Protein 2DUR (pdb70)

InterPro domains:
  IPR005052 Legume-like lectin [PF03388] (53-277)
  IPR005052 Legume-like lectin [PS51328] (52-276)
  IPR013320 Concanavalin A-like lectin/glucanase domain superfamily [SSF49899] (53-276)
  IPR035664 VIP36, lectin domain [cd06901] (53-301)
  IPR051136 Intracellular Lectin and Glycoprotein Transporter [PTHR12223] (32-351)

Solvent-accessible surface area: 22928 Å² total; per-residue (Å²): 119,159,72,45,62,80,71,10,0,2,39,81,107,5,70,2,23,67,44,46,51,110,5,29,6,1,2,3,3,15,0,83,31,53,74,96,57,0,42,0,0,32,43,84,168,91,61,75,0,1,0,4,0,57,98,33,0,121,30,58,7,3,25,6,43,1,29,2,75,1,38,12,119,31,164,200,79,98,21,0,17,0,1,0,8,5,4,3,112,20,30,4,25,45,16,85,1,4,1,4,42,27,62,3,37,0,0,0,6,4,1,8,3,56,46,39,4,176,92,44,178,41,104,36,19,25,0,9,0,2,15,1,78,19,85,68,61,12,45,60,65,46,6,3,86,157,28,57,46,21,23,26,78,9,88,1,33,70,46,149,48,82,3,57,0,0,3,64,18,4,139,16,107,0,10,0,35,8,17,11,80,102,138,146,107,90,140,82,16,4,67,36,96,23,1,102,5,3,9,19,18,43,8,0,0,0,0,5,8,25,130,32,15,0,19,0,3,0,20,11,3,78,0,42,47,38,131,45,145,23,56,111,116,60,97,115,87,75,51,62,147,18,126,7,43,29,93,147,182,191,168,130,170,86,58,58,93,60,10,0,4,46,106,69,16,140,22,84,16,129,87,76,42,35,4,19,5,48,7,16,28,9,94,66,39,68,100,61,0,44,0,0,32,43,91,169,91,57,80,0,1,1,2,0,37,59,42,0,126,26,51,8,3,36,7,46,0,28,2,80,1,38,14,111,22,157,190,92,108,14,0,19,0,0,0,8,5,3,3,53,9,24,1,2,17,14,92,2,5,2,3,3,22,35,2,28,0,0,0,6,4,0,8,2,60,36,35,19,153,122,36,174,47,101,34,17,25,0,6,0,1,11,2,57,5,91,68,61,13,62,67,57,81,7,4,90,199,28,39,62,26,22,23,59,8,83,2,30,75,46,151,45,77,4,65,0,9,4,78,14,4,156,18,109,0,17,0,51,4,20,9,76,94,134,140,104,95,138,120,22,4,78,41,97,22,0,95,5,2,8,19,17,38,7,0,0,0,0,4,10,23,127,39,16,0,19,0,3,0,26,13,3,77,0,43,51,36,131,48,163,28,64,118,118,54,101,110,93,71,41,66,166,41,110,8,39,30,93,175,135,247

Sequence (501 aa):
SEHLKREHSLIKPYQGVGSSSMPLWDFQGSTILTSQYVRLTPDERSKEEGSIWNHQPCFLKDWEMHVHFKVHGTGKKNLHGDGIALWYTRDRLVPGPVFGSKDNFHGLAIFLDTYPNDETTERVFPYISVMVNNNGSSLSYDHSKDGRWTELAGCTTADFRNRDHDTFLAVRYSRGRLTVMTDLEDKNEWKNCIDITGVRLPTGYYFGASAGTGDLSDNHDIISMKLFQLMVEHTPDEENIDWTKIEPSVNFLKSSEHLKREH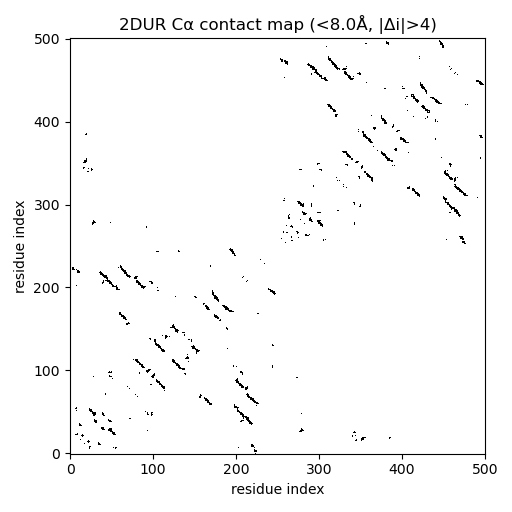SLIKPYQGVGSSSMPLWDFQGSTILTSQYVRLTPDERSKEGSIWNHQPCFLKDWEMHVHFKVHGTGKKNLHGDGIALWYTRDRLVPGPVFGSKDNFHGLAIFLDTYPNDETTERVFPYISVMVNNGSLSYDHSKDGRWTELAGCTADFRNRDHDTFLAVRYSRGRLTVMTDLEDKNEWKNCIDITGVRLPTGYYFGASAGTGDLSDNHDIISMKLFQLMVEHTPDEENIDWTKIEPSVNFLK

B-factor: mean 28.0, std 10.2, range [11.04, 69.66]

Organism: Canis lupus familiaris (NCBI:txid9615)

Radius of gyration: 24.37 Å; Cα contacts (8 Å, |Δi|>4): 1440; chains: 2; bounding box: 73×56×71 Å

Foldseek 3Di:
DVQWDVLQKAAFVAAPPPDVGDGQKDKAWQWDHDRFWIWQHAQDAWTKIKIWGDFFFQFQWKKKKWWKAWEDDDPDLQADFWKKKDFFADDRAADDQQGHDFLTAAKIWTQGAHQLAPPDPADPRKIFMFHHQRPDGQPVSRRSVVGTPFIAHDDRHPAPDIKMWMWTGHQFWTWIFIDRPVPPDTHGIDIDGQWQDAGRTIIMMMGGHHSHHITIIIRMMIMGRDDDDDDPVRVPDHRNPIGGDGDDDDD/DVQWDVLQKAAFQQCDADPVRHRQKDKDWQWDGDRQWTWQDAQDAWTKMKMWGPFFFQFQWKKKKFWKAWEDDQPDQQADAWKKKDFFADPPAADDPQGHDFLTAAKIWTQGAHQLAPDDPDDDPKIFMAHHLSPDGQDVSHNSPVRTDFIAHDDRHPAPDIKMWMWTGHQQWTFIWIDRPPPPDTDGIDIDGQWQGAGGTMIMMMGTHHSHHTGIITRMMIMGRDPDDDDPVRVPDHRNPIRGDGDDDD

CATH classification: 2.60.120.200

Structure (mmCIF, N/CA/C/O backbone):
data_2DUR
#
_entry.id   2DUR
#
_cell.length_a   171.200
_cell.length_b   45.500
_cell.length_c   117.400
_cell.angle_alpha   90.00
_cell.angle_beta   132.70
_cell.angle_gamma   90.00
#
_symmetry.space_group_name_H-M   'C 1 2 1'
#
loop_
_entity.id
_entity.type
_entity.pdbx_description
1 polymer 'Vesicular integral-membrane protein VIP36'
2 branched alpha-D-mannopyranose-(1-2)-alpha-D-mannopyranose
3 non-polymer 'CALCIUM ION'
4 non-polymer 'CHLORIDE ION'
5 non-polymer GLYCEROL
6 water water
#
loop_
_atom_site.group_PDB
_atom_site.id
_atom_site.type_symbol
_atom_site.label_atom_id
_atom_site.label_alt_id
_atom_site.label_comp_id
_atom_site.label_asym_id
_atom_site.label_entity_id
_atom_site.label_seq_id
_atom_site.pdbx_PDB_ins_code
_atom_site.Cartn_x
_atom_site.Cartn_y
_atom_site.Cartn_z
_atom_site.occupancy
_atom_site.B_iso_or_equiv
_atom_site.auth_seq_id
_atom_site.auth_comp_id
_atom_site.auth_asym_id
_atom_site.auth_atom_id
_atom_site.pdbx_PDB_model_num
ATOM 1 N N . SER A 1 3 ? 100.110 -16.314 25.542 1.00 44.12 51 SER A N 1
ATOM 2 C CA . SER A 1 3 ? 100.853 -15.388 24.636 1.00 43.73 51 SER A CA 1
ATOM 3 C C . SER A 1 3 ? 100.060 -15.055 23.364 1.00 42.99 51 SER A C 1
ATOM 4 O O . SER A 1 3 ? 100.442 -14.164 22.601 1.00 42.95 51 SER A O 1
ATOM 7 N N . GLU A 1 4 ? 98.949 -15.766 23.152 1.00 42.02 52 GLU A N 1
ATOM 8 C CA . GLU A 1 4 ? 98.029 -15.485 22.037 1.00 40.92 52 GLU A CA 1
ATOM 9 C C . GLU A 1 4 ? 97.497 -14.042 22.062 1.00 38.74 52 GLU A C 1
ATOM 10 O O . GLU A 1 4 ? 97.234 -13.448 21.004 1.00 38.64 52 GLU A O 1
ATOM 16 N N . HIS A 1 5 ? 97.339 -13.495 23.269 1.00 35.51 53 HIS A N 1
ATOM 17 C CA . HIS A 1 5 ? 96.769 -12.171 23.445 1.00 32.69 53 HIS A CA 1
ATOM 18 C C . HIS A 1 5 ? 97.811 -11.161 23.931 1.00 30.69 53 HIS A C 1
ATOM 19 O O . HIS A 1 5 ? 97.463 -10.022 24.271 1.00 28.74 53 HIS A O 1
ATOM 26 N N . LEU A 1 6 ? 99.081 -11.576 23.934 1.00 28.91 54 LEU A N 1
ATOM 27 C CA . LEU A 1 6 ? 100.191 -10.630 24.158 1.00 27.72 54 LEU A CA 1
ATOM 28 C C . LEU A 1 6 ? 100.171 -9.498 23.148 1.00 27.19 54 LEU A C 1
ATOM 29 O O . LEU A 1 6 ? 100.097 -9.725 21.931 1.00 26.88 54 LEU A O 1
ATOM 34 N N . LYS A 1 7 ? 100.260 -8.260 23.631 1.00 25.37 55 LYS A N 1
ATOM 35 C CA . LYS A 1 7 ? 100.327 -7.124 22.718 1.00 24.34 55 LYS A CA 1
ATOM 36 C C . LYS A 1 7 ? 101.760 -6.613 22.708 1.00 24.28 55 LYS A C 1
ATOM 37 O O . LYS A 1 7 ? 102.176 -5.911 23.613 1.00 23.12 55 LYS A O 1
ATOM 43 N N . ARG A 1 8 ? 102.535 -7.020 21.706 1.00 23.55 56 ARG A N 1
ATOM 44 C CA . ARG A 1 8 ? 103.981 -6.775 21.778 1.00 24.43 56 ARG A CA 1
ATOM 45 C C . ARG A 1 8 ? 104.345 -5.292 21.794 1.00 23.78 56 ARG A C 1
ATOM 46 O O . ARG A 1 8 ? 105.350 -4.899 22.417 1.00 24.63 56 ARG A O 1
ATOM 54 N N . GLU A 1 9 ? 103.515 -4.473 21.162 1.00 23.76 57 GLU A N 1
ATOM 55 C CA . GLU A 1 9 ? 103.787 -3.048 21.009 1.00 23.82 57 GLU A CA 1
ATOM 56 C C . GLU A 1 9 ? 103.637 -2.293 22.346 1.00 23.11 57 GLU A C 1
ATOM 57 O O . GLU A 1 9 ? 104.137 -1.173 22.498 1.00 23.98 57 GLU A O 1
ATOM 63 N N . HIS A 1 10 ? 102.941 -2.921 23.287 1.00 21.82 58 HIS A N 1
ATOM 64 C CA . HIS A 1 10 ? 102.751 -2.357 24.634 1.00 21.58 58 HIS A CA 1
ATOM 65 C C . HIS A 1 10 ? 103.569 -3.099 25.679 1.00 21.58 58 HIS A C 1
ATOM 66 O O . HIS A 1 10 ? 103.348 -2.954 26.906 1.00 21.18 58 HIS A O 1
ATOM 73 N N . SER A 1 11 ? 104.545 -3.884 25.218 1.00 20.95 59 SER A N 1
ATOM 74 C CA . SER A 1 11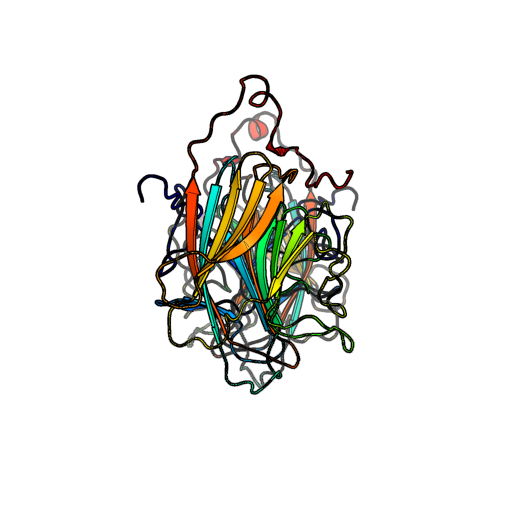 ? 105.349 -4.689 26.116 1.00 20.16 59 SER A CA 1
ATOM 75 C C . SER A 1 11 ? 106.820 -4.327 26.003 1.00 20.74 59 SER A C 1
ATOM 76 O O . SER A 1 11 ? 107.255 -3.835 24.973 1.00 20.91 59 SER A O 1
ATOM 79 N N . LEU A 1 12 ? 107.554 -4.606 27.068 1.00 21.25 60 LEU A N 1
ATOM 80 C CA . LEU A 1 12 ? 108.990 -4.372 27.151 1.00 22.58 60 LEU A CA 1
ATOM 81 C C . LEU A 1 12 ? 109.586 -5.735 27.434 1.00 22.81 60 LEU A C 1
ATOM 82 O O . LEU A 1 12 ? 109.384 -6.313 28.498 1.00 22.55 60 LEU A O 1
ATOM 87 N N . ILE A 1 13 ? 110.318 -6.289 26.463 1.00 24.08 61 ILE A N 1
ATOM 88 C CA . ILE A 1 13 ? 110.819 -7.655 26.614 1.00 24.86 61 ILE A CA 1
ATOM 89 C C . ILE A 1 13 ? 112.261 -7.709 26.109 1.00 26.01 61 ILE A C 1
ATOM 90 O O . ILE A 1 13 ? 112.545 -7.172 25.031 1.00 26.16 61 ILE A O 1
ATOM 95 N N . LYS A 1 14 ? 113.150 -8.318 26.893 1.00 27.74 62 LYS A N 1
ATOM 96 C CA . LYS A 1 14 ? 114.566 -8.407 26.488 1.00 30.64 62 LYS A CA 1
ATOM 97 C C . LYS A 1 14 ? 114.679 -9.093 25.119 1.00 31.20 62 LYS A C 1
ATOM 98 O O . LYS A 1 14 ? 113.915 -10.026 24.841 1.00 31.47 62 LYS A O 1
ATOM 104 N N . PRO A 1 15 ? 115.612 -8.610 24.258 1.00 31.87 63 PRO A N 1
ATOM 105 C CA . PRO A 1 15 ? 116.711 -7.690 24.570 1.00 31.83 63 PRO A CA 1
ATOM 106 C C . PRO A 1 15 ? 116.352 -6.207 24.405 1.00 31.33 63 PRO A C 1
ATOM 107 O O . PRO A 1 15 ? 117.240 -5.337 24.304 1.00 31.84 63 PRO A O 1
ATOM 111 N N . TYR A 1 16 ? 115.051 -5.935 24.387 1.00 29.79 64 TYR A N 1
ATOM 112 C CA . TYR A 1 16 ? 114.499 -4.597 24.280 1.00 29.15 64 TYR A CA 1
ATOM 113 C C . TYR A 1 16 ? 114.668 -4.095 22.863 1.00 29.52 64 TYR A C 1
ATOM 114 O O . TYR A 1 16 ? 115.769 -3.755 22.409 1.00 29.82 64 TYR A O 1
ATOM 123 N N . GLN A 1 17 ? 113.546 -4.071 22.155 1.00 29.57 65 GLN A N 1
ATOM 124 C CA . GLN A 1 17 ? 113.560 -3.786 20.738 1.00 29.51 65 GLN A CA 1
ATOM 125 C C . GLN A 1 17 ? 114.222 -2.452 20.405 1.00 29.59 65 GLN A C 1
ATOM 126 O O . GLN A 1 17 ? 113.903 -1.422 21.000 1.00 30.20 65 GLN A O 1
ATOM 132 N N . GLY A 1 18 ? 115.154 -2.477 19.454 1.00 29.34 66 GLY A N 1
ATOM 133 C CA . GLY A 1 18 ? 115.729 -1.241 18.931 1.00 29.42 66 GLY A CA 1
ATOM 134 C C . GLY A 1 18 ? 116.787 -0.577 19.800 1.00 29.10 66 GLY A C 1
ATOM 135 O O . GLY A 1 18 ? 117.239 0.523 19.492 1.00 28.84 66 GLY A O 1
ATOM 136 N N . VAL A 1 19 ? 117.167 -1.236 20.886 1.00 29.61 67 VAL A N 1
ATOM 137 C CA . VAL A 1 19 ? 118.200 -0.687 21.767 1.00 30.38 67 VAL A CA 1
ATOM 138 C C . VAL A 1 19 ? 119.564 -1.092 21.231 1.00 31.30 67 VAL A C 1
ATOM 139 O O . VAL A 1 19 ? 120.437 -0.235 21.019 1.00 31.51 67 VAL A O 1
ATOM 143 N N . GLY A 1 20 ? 119.726 -2.394 20.995 1.00 31.92 68 GLY A N 1
ATOM 144 C CA . GLY A 1 20 ? 120.992 -2.949 20.516 1.00 33.07 68 GLY A CA 1
ATOM 145 C C . GLY A 1 20 ? 120.994 -3.346 19.049 1.00 33.40 68 GLY A C 1
ATOM 146 O O . GLY A 1 20 ? 121.836 -4.145 18.631 1.00 34.31 68 GLY A O 1
ATOM 147 N N . SER A 1 21 ? 120.070 -2.790 18.267 1.00 33.52 69 SER A N 1
ATOM 148 C CA . SER A 1 21 ? 119.986 -3.108 16.842 1.00 33.45 69 SER A CA 1
ATOM 149 C C . SER A 1 21 ? 119.425 -1.953 16.031 1.00 33.74 69 SER A C 1
ATOM 150 O O . SER A 1 21 ? 119.057 -0.914 16.572 1.00 33.91 69 SER A O 1
ATOM 153 N N . SER A 1 22 ? 119.341 -2.149 14.719 1.00 33.02 70 SER A N 1
ATOM 154 C CA . SER A 1 22 ? 118.810 -1.130 13.826 1.00 33.02 70 SER A CA 1
ATOM 155 C C . SER A 1 22 ? 117.287 -1.001 13.926 1.00 32.36 70 SER A C 1
ATOM 156 O O . SER A 1 22 ? 116.712 -0.077 13.356 1.00 32.51 70 SER A O 1
ATOM 159 N N . SER A 1 23 ? 116.650 -1.932 14.639 1.00 32.68 71 SER A N 1
ATOM 160 C CA . SER A 1 23 ? 115.188 -1.927 14.819 1.00 32.91 71 SER A CA 1
ATOM 161 C C . SER A 1 23 ? 114.704 -0.627 15.496 1.00 32.84 71 SER A C 1
ATOM 162 O O . SER A 1 23 ? 115.512 0.109 16.079 1.00 32.15 71 SER A O 1
ATOM 165 N N . MET A 1 24 ? 113.397 -0.358 15.410 1.00 32.43 72 MET A N 1
ATOM 166 C CA . MET A 1 24 ? 112.760 0.794 16.063 1.00 33.24 72 MET A CA 1
ATOM 167 C C . MET A 1 24 ? 112.394 0.454 17.518 1.00 30.54 72 MET A C 1
ATOM 168 O O . MET A 1 24 ? 111.810 -0.602 17.792 1.00 30.83 72 MET A O 1
ATOM 173 N N . PRO A 1 25 ? 112.733 1.343 18.466 1.00 28.71 73 PRO A N 1
ATOM 174 C CA . PRO A 1 25 ? 112.372 0.995 19.840 1.00 27.01 73 PRO A CA 1
ATOM 175 C C . PRO A 1 25 ? 110.869 1.159 20.075 1.00 24.93 73 PRO A C 1
ATOM 176 O O . PRO A 1 25 ? 110.197 1.881 19.330 1.00 24.54 73 PRO A O 1
ATOM 180 N N . LEU A 1 26 ? 110.368 0.487 21.108 1.00 23.98 74 LEU A N 1
ATOM 181 C CA . LEU A 1 26 ? 108.962 0.613 21.499 1.00 23.11 74 LEU A CA 1
ATOM 182 C C . LEU A 1 26 ? 108.767 1.493 22.744 1.00 22.81 74 LEU A C 1
ATOM 183 O O . LEU A 1 26 ? 107.626 1.806 23.111 1.00 21.62 74 LEU A O 1
ATOM 188 N N . TRP A 1 27 ? 109.875 1.875 23.381 1.00 22.31 75 TRP A N 1
ATOM 189 C CA . TRP A 1 27 ? 109.849 2.671 24.615 1.00 22.11 75 TRP A CA 1
ATOM 190 C C . TRP A 1 27 ? 110.901 3.758 24.550 1.00 22.48 75 TRP A C 1
ATOM 191 O O . TRP A 1 27 ? 111.955 3.551 23.923 1.00 22.74 75 TRP A O 1
ATOM 202 N N . ASP A 1 28 ? 110.605 4.896 25.177 1.00 21.48 76 ASP A N 1
ATOM 203 C CA . ASP A 1 28 ? 111.574 5.969 25.409 1.00 20.65 76 ASP A CA 1
ATOM 204 C C . ASP A 1 28 ? 112.171 5.751 26.799 1.00 20.16 76 ASP A C 1
ATOM 205 O O . ASP A 1 28 ? 111.449 5.426 27.750 1.00 20.08 76 ASP A O 1
ATOM 210 N N . PHE A 1 29 ? 113.483 5.923 26.908 1.00 19.22 77 PHE A N 1
ATOM 211 C CA . PHE A 1 29 ? 114.217 5.709 28.148 1.00 19.26 77 PHE A CA 1
ATOM 212 C C . PHE A 1 29 ? 114.666 7.083 28.643 1.00 18.93 77 PHE A C 1
ATOM 213 O O . PHE A 1 29 ? 115.365 7.797 27.938 1.00 19.52 77 PHE A O 1
ATOM 221 N N . GLN A 1 30 ? 114.207 7.466 29.836 1.00 18.04 78 GLN A N 1
ATOM 222 C CA . GLN A 1 30 ? 114.310 8.874 30.286 1.00 16.69 78 GLN A CA 1
ATOM 223 C C . GLN A 1 30 ? 114.974 8.967 31.654 1.00 15.95 78 GLN A C 1
ATOM 224 O O . GLN A 1 30 ? 114.916 8.045 32.471 1.00 17.03 78 GLN A O 1
ATOM 230 N N . GLY A 1 31 ? 115.634 10.099 31.918 1.00 15.39 79 GLY A N 1
ATOM 231 C CA . GLY A 1 31 ? 116.209 10.284 33.259 1.00 15.31 79 GLY A CA 1
ATOM 232 C C . GLY A 1 31 ? 117.365 9.327 33.544 1.00 16.09 79 GLY A C 1
ATOM 233 O O . GLY A 1 31 ? 118.095 8.929 32.637 1.00 16.62 79 GLY A O 1
ATOM 234 N N . SER A 1 32 ? 117.503 8.949 34.805 1.00 15.83 80 SER A N 1
ATOM 235 C CA . SER A 1 32 ? 118.595 8.079 35.242 1.00 16.08 80 SER A CA 1
ATOM 236 C C . SER A 1 32 ? 118.563 6.677 34.634 1.00 16.93 80 SER A C 1
ATOM 237 O O . SER A 1 32 ? 119.547 5.953 34.757 1.00 18.04 80 SER A O 1
ATOM 240 N N . THR A 1 33 ? 117.465 6.330 33.960 1.00 17.81 81 THR A N 1
ATOM 241 C CA . THR A 1 33 ? 117.318 4.984 33.372 1.00 18.69 81 THR A CA 1
ATOM 242 C C . THR A 1 33 ? 118.525 4.564 32.520 1.00 20.33 81 THR A C 1
ATOM 243 O O . THR A 1 33 ? 118.972 5.316 31.662 1.00 20.39 81 THR A O 1
ATOM 247 N N . ILE A 1 34 ? 119.016 3.348 32.757 1.00 20.80 82 ILE A N 1
ATOM 248 C CA . ILE A 1 34 ? 119.994 2.734 31.849 1.00 23.13 82 ILE A CA 1
ATOM 249 C C . ILE A 1 34 ? 119.517 1.321 31.514 1.00 23.94 82 ILE A C 1
ATOM 250 O O . ILE A 1 34 ? 118.625 0.796 32.180 1.00 23.32 82 ILE A O 1
ATOM 255 N N . LEU A 1 35 ? 120.156 0.728 30.508 1.00 25.46 83 LEU A N 1
ATOM 256 C CA . LEU A 1 35 ? 119.814 -0.575 29.956 1.00 27.67 83 LEU A CA 1
ATOM 257 C C . LEU A 1 35 ? 121.010 -1.512 30.093 1.00 27.91 83 LEU A C 1
ATOM 258 O O . LEU A 1 35 ? 122.166 -1.089 29.921 1.00 27.52 83 LEU A O 1
ATOM 263 N N . THR A 1 36 ? 120.734 -2.770 30.424 1.00 28.42 84 TH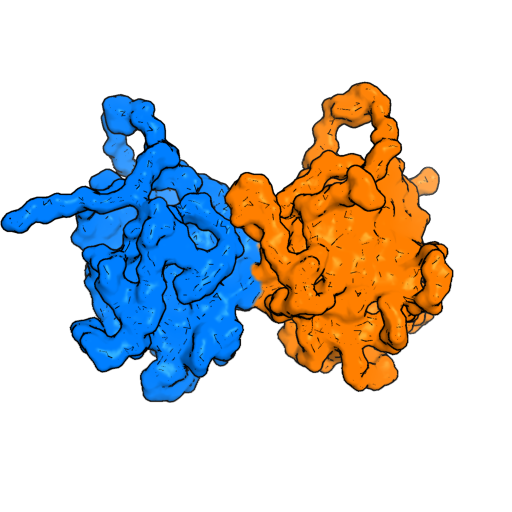R A N 1
ATOM 264 C CA . THR A 1 36 ? 121.640 -3.881 30.119 1.00 29.65 84 THR A CA 1
ATOM 265 C C . THR A 1 36 ? 120.847 -4.862 29.235 1.00 30.27 84 THR A C 1
ATOM 266 O O . THR A 1 36 ? 119.659 -4.651 28.953 1.00 30.48 84 THR A O 1
ATOM 270 N N . SER A 1 37 ? 121.500 -5.930 28.785 1.00 30.74 85 SER A N 1
ATOM 271 C CA . SER A 1 37 ? 120.823 -6.951 27.995 1.00 31.53 85 SER A CA 1
ATOM 272 C C . SER A 1 37 ? 119.802 -7.728 28.822 1.00 30.74 85 SER A C 1
ATOM 273 O O . SER A 1 37 ? 118.951 -8.422 28.257 1.00 31.42 85 SER A O 1
ATOM 276 N N . GLN A 1 38 ? 119.887 -7.609 30.150 1.00 30.39 86 GLN A N 1
ATOM 277 C CA . GLN A 1 38 ? 119.046 -8.397 31.065 1.00 29.80 86 GLN A CA 1
ATOM 278 C C . GLN A 1 38 ? 117.981 -7.633 31.847 1.00 28.75 86 GLN A C 1
ATOM 279 O O . GLN A 1 38 ? 117.054 -8.235 32.382 1.00 29.08 86 GLN A O 1
ATOM 285 N N . TYR A 1 39 ? 118.130 -6.318 31.951 1.00 26.55 87 TYR A N 1
ATOM 286 C CA . TYR A 1 39 ? 117.165 -5.517 32.700 1.00 25.06 87 TYR A CA 1
ATOM 287 C C . TYR A 1 39 ? 117.247 -4.063 32.295 1.00 23.89 87 TYR A C 1
ATOM 288 O O . TYR A 1 39 ? 118.262 -3.615 31.769 1.00 23.51 87 TYR A O 1
ATOM 297 N N . VAL A 1 40 ? 116.155 -3.349 32.538 1.00 21.54 88 VAL A N 1
ATOM 298 C CA . VAL A 1 40 ? 116.151 -1.890 32.480 1.00 20.71 88 VAL A CA 1
ATOM 299 C C . VAL A 1 40 ? 116.283 -1.420 33.928 1.00 20.26 88 VAL A C 1
ATOM 300 O O . VAL A 1 40 ? 115.553 -1.888 34.804 1.00 20.99 88 VAL A O 1
ATOM 304 N N . ARG A 1 41 ? 117.248 -0.549 34.219 1.00 18.69 89 ARG A N 1
ATOM 305 C CA . ARG A 1 41 ? 117.418 -0.109 35.586 1.00 17.70 89 ARG A CA 1
ATOM 306 C C . ARG A 1 41 ? 116.995 1.341 35.638 1.00 17.01 89 ARG A C 1
ATOM 307 O O . ARG A 1 41 ? 117.680 2.189 35.084 1.00 18.30 89 ARG A O 1
ATOM 315 N N . LEU A 1 42 ? 115.861 1.606 36.296 1.00 15.71 90 LEU A N 1
ATOM 316 C CA . LEU A 1 42 ? 115.324 2.960 36.371 1.00 15.47 90 LEU A CA 1
ATOM 317 C C . LEU A 1 42 ? 116.208 3.876 37.216 1.00 15.93 90 LEU A C 1
ATOM 318 O O . LEU A 1 42 ? 116.412 5.047 36.852 1.00 17.24 90 LEU A O 1
ATOM 323 N N . THR A 1 43 ? 116.669 3.377 38.356 1.00 15.79 91 THR A N 1
ATOM 324 C CA . THR A 1 43 ? 117.680 4.086 39.163 1.00 17.35 91 THR A CA 1
ATOM 325 C C . THR A 1 43 ? 118.718 3.090 39.656 1.00 17.93 91 THR A C 1
ATOM 326 O O . THR A 1 43 ? 118.369 1.953 39.959 1.00 16.79 91 THR A O 1
ATOM 330 N N . PRO A 1 44 ? 119.985 3.541 39.784 1.00 18.45 92 PRO A N 1
ATOM 331 C CA . PRO A 1 44 ? 120.934 2.753 40.533 1.00 18.79 92 PRO A CA 1
ATOM 332 C C . PRO A 1 44 ? 120.723 3.011 42.021 1.00 19.43 92 PRO A C 1
ATOM 333 O O . PRO A 1 44 ? 119.888 3.859 42.417 1.00 18.69 92 PRO A O 1
ATOM 337 N N . ASP A 1 45 ? 121.501 2.306 42.843 1.00 19.60 93 ASP A N 1
ATOM 338 C CA . ASP A 1 45 ? 121.467 2.430 44.287 1.00 20.35 93 ASP A CA 1
ATOM 339 C C . ASP A 1 45 ? 122.311 3.645 44.676 1.00 20.53 93 ASP A C 1
ATOM 340 O O . ASP A 1 45 ? 123.303 3.542 45.407 1.00 20.90 93 ASP A O 1
ATOM 345 N N . GLU A 1 46 ? 121.916 4.793 44.135 1.00 19.69 94 GLU A N 1
ATOM 346 C CA . GLU A 1 46 ? 122.591 6.064 44.395 1.00 19.99 94 GLU A CA 1
ATOM 347 C C . GLU A 1 46 ? 121.526 7.105 44.695 1.00 20.40 94 GLU A C 1
ATOM 348 O O . GLU A 1 46 ? 120.352 6.936 44.320 1.00 19.02 94 GLU A O 1
ATOM 354 N N . ARG A 1 47 ? 121.952 8.190 45.340 1.00 20.07 95 ARG A N 1
ATOM 355 C CA . ARG A 1 47 ? 121.010 9.190 45.834 1.00 20.04 95 ARG A CA 1
ATOM 356 C C . ARG A 1 47 ? 120.571 10.154 44.739 1.00 19.95 95 ARG A C 1
ATOM 357 O O . ARG A 1 47 ? 121.280 10.368 43.749 1.00 19.95 95 ARG A O 1
ATOM 365 N N . SER A 1 48 ? 119.379 10.721 44.938 1.00 20.18 96 SER A N 1
ATOM 366 C CA . SER A 1 48 ? 118.850 11.794 44.092 1.00 20.78 96 SER A CA 1
ATOM 367 C C . SER A 1 48 ? 118.817 11.439 42.610 1.00 20.69 96 SER A C 1
ATOM 368 O O . SER A 1 48 ? 119.335 12.177 41.762 1.00 20.99 96 SER A O 1
ATOM 371 N N . LYS A 1 49 ? 118.172 10.307 42.301 1.00 18.53 97 LYS A N 1
ATOM 372 C CA . LYS A 1 49 ? 117.984 9.858 40.918 1.00 18.21 97 LYS A CA 1
ATOM 373 C C . LYS A 1 49 ? 116.494 9.754 40.597 1.00 17.80 97 LYS A C 1
ATOM 374 O O . LYS A 1 49 ? 115.681 9.458 41.478 1.00 18.08 97 LYS A O 1
ATOM 380 N N . GLU A 1 50 ? 116.161 10.024 39.342 1.00 17.33 98 GLU A N 1
ATOM 381 C CA A GLU A 1 50 ? 114.798 9.821 38.842 0.70 17.41 98 GLU A CA 1
ATOM 382 C CA B GLU A 1 50 ? 114.788 9.864 38.829 0.30 17.06 98 GLU A CA 1
ATOM 383 C C . GLU A 1 50 ? 114.874 9.308 37.426 1.00 16.91 98 GLU A C 1
ATOM 384 O O . GLU A 1 50 ? 115.508 9.926 36.565 1.00 16.89 98 GLU A O 1
ATOM 395 N N . GLY A 1 51 ? 114.233 8.159 37.177 1.00 15.95 99 GLY A N 1
ATOM 396 C CA . GLY A 1 51 ? 114.299 7.576 35.828 1.00 16.54 99 GLY A CA 1
ATOM 397 C C . GLY A 1 51 ? 112.939 7.050 35.439 1.00 16.71 99 GLY A C 1
ATOM 398 O O . GLY A 1 51 ? 112.161 6.673 36.307 1.00 15.96 99 GLY A O 1
ATOM 399 N N . SER A 1 52 ? 112.654 7.024 34.147 1.00 16.65 100 SER A N 1
ATOM 400 C CA . SER A 1 52 ? 111.376 6.490 33.693 1.00 17.52 100 SER A CA 1
ATOM 401 C C . SER A 1 52 ? 111.539 5.805 32.347 1.00 18.18 100 SER A C 1
ATOM 402 O O . SER A 1 52 ? 112.570 5.966 31.675 1.00 17.61 100 SER A O 1
ATOM 405 N N . ILE A 1 53 ? 110.511 5.043 31.974 1.00 17.53 101 ILE A N 1
ATOM 406 C CA . ILE A 1 53 ? 110.368 4.489 30.626 1.00 18.67 101 ILE A CA 1
ATOM 407 C C . ILE A 1 53 ? 108.911 4.724 30.216 1.00 17.92 101 ILE A C 1
ATOM 408 O O . ILE A 1 53 ? 107.991 4.672 31.055 1.00 17.95 101 ILE A O 1
ATOM 413 N N . TRP A 1 54 ? 108.707 5.055 28.950 1.00 17.81 102 TRP A N 1
ATOM 414 C CA . TRP A 1 54 ? 107.386 5.398 28.456 1.00 18.11 102 TRP A CA 1
ATOM 415 C C . TRP A 1 54 ? 107.145 4.705 27.128 1.00 19.44 102 TRP A C 1
ATOM 416 O O . TRP A 1 54 ? 107.955 4.799 26.219 1.00 19.73 102 TRP A O 1
ATOM 427 N N . ASN A 1 55 ? 106.024 3.995 27.030 1.00 19.55 103 ASN A N 1
ATOM 428 C CA . ASN A 1 55 ? 105.667 3.255 25.799 1.00 20.89 103 ASN A CA 1
ATOM 429 C C . ASN A 1 55 ? 105.366 4.255 24.699 1.00 21.05 103 ASN A C 1
ATOM 430 O O . ASN A 1 55 ? 104.787 5.313 24.958 1.00 22.22 103 ASN A O 1
ATOM 435 N N . HIS A 1 56 ? 105.788 3.952 23.462 1.00 22.09 104 HIS A N 1
ATOM 436 C CA . HIS A 1 56 ? 105.594 4.860 22.327 1.00 23.73 104 HIS A CA 1
ATOM 437 C C . HIS A 1 56 ? 104.137 5.094 21.939 1.00 23.41 104 HIS A C 1
ATOM 438 O O . HIS A 1 56 ? 103.743 6.216 21.644 1.00 24.94 104 HIS A O 1
ATOM 445 N N . GLN A 1 57 ? 103.356 4.016 21.895 1.00 24.59 105 GLN A N 1
ATOM 446 C CA . GLN A 1 57 ? 102.009 4.080 21.357 1.00 25.62 105 GLN A CA 1
ATOM 447 C C . GLN A 1 57 ? 100.966 4.108 22.466 1.00 24.61 105 GLN A C 1
ATOM 448 O O . GLN A 1 57 ? 101.053 3.298 23.390 1.00 24.25 105 GLN A O 1
ATOM 454 N N . PRO A 1 58 ? 99.956 4.994 22.336 1.00 24.46 106 PRO A N 1
ATOM 455 C CA . PRO A 1 58 ? 98.841 4.956 23.291 1.00 24.30 106 PRO A CA 1
ATOM 456 C C . PRO A 1 58 ? 98.148 3.598 23.234 1.00 24.28 106 PRO A C 1
ATOM 457 O O . PRO A 1 58 ? 98.092 2.977 22.157 1.00 24.01 106 PRO A O 1
ATOM 461 N N . CYS A 1 59 ? 97.627 3.153 24.378 1.00 23.83 107 CYS A N 1
ATOM 462 C CA . CYS A 1 59 ? 96.877 1.904 24.455 1.00 23.90 107 CYS A CA 1
ATOM 463 C C . CYS A 1 59 ? 95.383 2.146 24.253 1.00 23.75 107 CYS A C 1
ATOM 464 O O . CYS A 1 59 ? 94.769 2.892 25.031 1.00 24.04 107 CYS A O 1
ATOM 467 N N . PHE A 1 60 ? 94.794 1.494 23.244 1.00 23.56 108 PHE A N 1
ATOM 468 C CA . PHE A 1 60 ? 93.351 1.640 22.992 1.00 23.18 108 PHE A CA 1
ATOM 469 C C . PHE A 1 60 ? 92.548 0.401 23.395 1.00 23.21 108 PHE A C 1
ATOM 470 O O . PHE A 1 60 ? 91.357 0.313 23.090 1.00 24.17 108 PHE A O 1
ATOM 478 N N . LEU A 1 61 ? 93.185 -0.526 24.103 1.00 22.23 109 LEU A N 1
ATOM 479 C CA . LEU A 1 61 ? 92.486 -1.692 24.667 1.00 22.18 109 LEU A CA 1
ATOM 480 C C . LEU A 1 61 ? 91.584 -1.264 25.822 1.00 22.35 109 LEU A C 1
ATOM 481 O O . LEU A 1 61 ? 92.030 -0.563 26.719 1.00 21.85 109 LEU A O 1
ATOM 486 N N . LYS A 1 62 ? 90.322 -1.706 25.806 1.00 21.94 110 LYS A N 1
ATOM 487 C CA . LYS A 1 62 ? 89.430 -1.453 26.934 1.00 23.01 110 LYS A CA 1
ATOM 488 C C . LYS A 1 62 ? 89.666 -2.412 28.092 1.00 22.33 110 LYS A C 1
ATOM 489 O O . LYS A 1 62 ? 89.439 -2.070 29.256 1.00 24.75 110 LYS A O 1
ATOM 495 N N . ASP A 1 63 ? 90.110 -3.624 27.792 1.00 21.34 111 ASP A N 1
ATOM 496 C CA . ASP A 1 63 ? 90.282 -4.648 28.815 1.00 21.03 111 ASP A CA 1
ATOM 497 C C . ASP A 1 63 ? 91.672 -5.252 28.705 1.00 20.71 111 ASP A C 1
ATOM 498 O O . ASP A 1 63 ? 92.022 -5.853 27.676 1.00 20.40 111 ASP A O 1
ATOM 503 N N . TRP A 1 64 ? 92.472 -5.078 29.756 1.00 19.86 112 TRP A N 1
ATOM 504 C CA . TRP A 1 64 ? 93.874 -5.468 29.675 1.00 19.02 112 TRP A CA 1
ATOM 505 C C . TRP A 1 64 ? 94.441 -5.945 30.993 1.00 18.67 112 TRP A C 1
ATOM 506 O O . TRP A 1 64 ? 93.869 -5.712 32.075 1.00 17.13 112 TRP A O 1
ATOM 517 N N . GLU A 1 65 ? 95.572 -6.641 30.905 1.00 17.65 113 GLU A N 1
ATOM 518 C CA . GLU A 1 65 ? 96.251 -7.065 32.106 1.00 17.94 113 GLU A CA 1
ATOM 519 C C . GLU A 1 65 ? 97.729 -6.936 31.851 1.00 18.53 113 GLU A C 1
ATOM 520 O O . GLU A 1 65 ? 98.237 -7.512 30.878 1.00 18.99 113 GLU A O 1
ATOM 526 N N . MET A 1 66 ? 98.394 -6.149 32.698 1.00 17.91 114 MET A N 1
ATOM 527 C CA . MET A 1 66 ? 99.850 -5.938 32.606 1.00 17.85 114 MET A CA 1
ATOM 528 C C . MET A 1 66 ? 100.587 -6.767 33.653 1.00 18.07 114 MET A C 1
ATOM 529 O O . MET A 1 66 ? 100.268 -6.728 34.837 1.00 18.78 114 MET A O 1
ATOM 534 N N . HIS A 1 67 ? 101.579 -7.550 33.218 1.00 19.07 115 HIS A N 1
ATOM 535 C CA . HIS A 1 67 ? 102.413 -8.272 34.151 1.00 18.72 115 HIS A CA 1
ATOM 536 C C . HIS A 1 67 ? 103.792 -7.651 34.180 1.00 18.75 115 HIS A C 1
ATOM 537 O O . HIS A 1 67 ? 104.422 -7.482 33.142 1.00 19.28 115 HIS A O 1
ATOM 544 N N . VAL A 1 68 ? 104.261 -7.318 35.363 1.00 18.24 116 VAL A N 1
ATOM 545 C CA . VAL A 1 68 ? 105.567 -6.638 35.477 1.00 18.22 116 VAL A CA 1
ATOM 546 C C . VAL A 1 68 ? 106.499 -7.507 36.271 1.00 18.37 116 VAL A C 1
ATOM 547 O O . VAL A 1 68 ? 106.230 -7.830 37.414 1.00 18.56 116 VAL A O 1
ATOM 551 N N . HIS A 1 69 ? 107.610 -7.900 35.650 1.00 18.19 117 HIS A N 1
ATOM 552 C CA . HIS A 1 69 ? 108.665 -8.553 36.375 1.00 17.99 117 HIS A CA 1
ATOM 553 C C . HIS A 1 69 ? 109.670 -7.445 36.743 1.00 18.29 117 HIS A C 1
ATOM 554 O O . HIS A 1 69 ? 110.274 -6.842 35.853 1.00 18.66 117 HIS A O 1
ATOM 561 N N . PHE A 1 70 ? 109.766 -7.177 38.035 1.00 17.60 118 PHE A N 1
ATOM 562 C CA . PHE A 1 70 ? 110.590 -6.065 38.542 1.00 18.21 118 PHE A CA 1
ATOM 563 C C . PHE A 1 70 ? 111.545 -6.597 39.587 1.00 18.33 118 PHE A C 1
ATOM 564 O O . PHE A 1 70 ? 111.411 -7.722 40.066 1.00 19.09 118 PHE A O 1
ATOM 572 N N . LYS A 1 71 ? 112.533 -5.789 39.963 1.00 17.50 119 LYS A N 1
ATOM 573 C CA . LYS A 1 71 ? 113.385 -6.150 41.077 1.00 18.45 119 LYS A CA 1
ATOM 574 C C . LYS A 1 71 ? 113.800 -4.887 41.815 1.00 18.98 119 LYS A C 1
ATOM 575 O O . LYS A 1 71 ? 114.372 -3.987 41.201 1.00 20.18 119 LYS A O 1
ATOM 581 N N . VAL A 1 72 ? 113.477 -4.825 43.097 1.00 19.34 120 VAL A N 1
ATOM 582 C CA . VAL A 1 72 ? 113.938 -3.740 43.955 1.00 20.06 120 VAL A CA 1
ATOM 583 C C . VAL A 1 72 ? 114.936 -4.316 44.933 1.00 20.74 120 VAL A C 1
ATOM 584 O O . VAL A 1 72 ? 114.621 -5.219 45.719 1.00 21.01 120 VAL A O 1
ATOM 588 N N . HIS A 1 73 ? 116.151 -3.784 44.898 1.00 20.16 121 HIS A N 1
ATOM 589 C CA . HIS A 1 73 ? 117.210 -4.360 45.705 1.00 20.55 121 HIS A CA 1
ATOM 590 C C . HIS A 1 73 ? 118.314 -3.351 45.957 1.00 20.50 121 HIS A C 1
ATOM 591 O O . HIS A 1 73 ? 118.584 -2.524 45.116 1.00 19.63 121 HIS A O 1
ATOM 598 N N . GLY A 1 74 ? 118.937 -3.427 47.120 1.00 21.70 122 GLY A N 1
ATOM 599 C CA . GLY A 1 74 ? 120.066 -2.545 47.394 1.00 23.17 122 GLY A CA 1
ATOM 600 C C . GLY A 1 74 ? 120.719 -2.891 48.703 1.00 24.13 122 GLY A C 1
ATOM 601 O O . GLY A 1 74 ? 120.336 -3.854 49.371 1.00 24.64 122 GLY A O 1
ATOM 602 N N . THR A 1 75 ? 121.705 -2.087 49.079 1.00 25.04 123 THR A N 1
ATOM 603 C CA . THR A 1 75 ? 122.559 -2.430 50.207 1.00 26.08 123 THR A CA 1
ATOM 604 C C . THR A 1 75 ? 122.382 -1.551 51.445 1.00 26.32 123 THR A C 1
ATOM 605 O O . THR A 1 75 ? 123.099 -1.731 52.435 1.00 25.21 123 THR A O 1
ATOM 609 N N . GLY A 1 76 ? 121.442 -0.593 51.395 1.00 26.36 124 GLY A N 1
ATOM 610 C CA . GLY A 1 76 ? 121.176 0.252 52.550 1.00 27.66 124 GLY A CA 1
ATOM 611 C C . GLY A 1 76 ? 120.847 -0.586 53.766 1.00 28.73 124 GLY A C 1
ATOM 612 O O . GLY A 1 76 ? 120.081 -1.549 53.669 1.00 29.07 124 GLY A O 1
ATOM 613 N N . LYS A 1 77 ? 121.445 -0.244 54.905 1.00 29.27 125 LYS A N 1
ATOM 614 C CA . LYS A 1 77 ? 121.242 -1.010 56.137 1.00 30.30 125 LYS A CA 1
ATOM 615 C C . LYS A 1 77 ? 119.943 -0.625 56.838 1.00 30.91 125 LYS A C 1
ATOM 616 O O . LYS A 1 77 ? 119.388 0.457 56.594 1.00 29.95 125 LYS A O 1
ATOM 622 N N . LYS A 1 78 ? 119.459 -1.522 57.703 1.00 31.27 126 LYS A N 1
ATOM 623 C CA . LYS A 1 78 ? 118.238 -1.290 58.493 1.00 32.35 126 LYS A CA 1
ATOM 624 C C . LYS A 1 78 ? 117.091 -0.819 57.590 1.00 31.31 126 LYS A C 1
ATOM 625 O O . LYS A 1 78 ? 116.770 -1.509 56.630 1.00 32.25 126 LYS A O 1
ATOM 631 N N . ASN A 1 79 ? 116.491 0.337 57.874 1.00 31.09 127 ASN A N 1
ATOM 632 C CA . ASN A 1 79 ? 115.404 0.846 57.027 1.00 30.29 127 ASN A CA 1
ATOM 633 C C . ASN A 1 79 ? 115.841 1.958 56.052 1.00 28.27 127 ASN A C 1
ATOM 634 O O . ASN A 1 79 ? 115.012 2.643 55.464 1.00 28.88 127 ASN A O 1
ATOM 639 N N . LEU A 1 80 ? 117.153 2.085 55.841 1.00 25.50 128 LEU A N 1
ATOM 640 C CA . LEU A 1 80 ? 117.714 3.195 55.049 1.00 22.62 128 LEU A CA 1
ATOM 641 C C . LEU A 1 80 ? 117.779 2.910 53.553 1.00 21.72 128 LEU A C 1
ATOM 642 O O . LEU A 1 80 ? 118.858 2.765 52.959 1.00 20.09 128 LEU A O 1
ATOM 647 N N . HIS A 1 81 ? 116.599 2.849 52.937 1.00 19.96 129 HIS A N 1
ATOM 648 C CA . HIS A 1 81 ? 116.491 2.633 51.508 1.00 19.29 129 HIS A CA 1
ATOM 649 C C . HIS A 1 81 ? 115.218 3.314 51.026 1.00 17.83 129 HIS A C 1
ATOM 650 O O . HIS A 1 81 ? 114.356 3.641 51.814 1.00 19.00 129 HIS A O 1
ATOM 657 N N . GLY A 1 82 ? 115.118 3.490 49.727 1.00 16.97 130 GLY A N 1
ATOM 658 C CA . GLY A 1 82 ? 113.940 4.129 49.113 1.00 16.72 130 GLY A CA 1
ATOM 659 C C . GLY A 1 82 ? 114.219 4.519 47.659 1.00 16.23 130 GLY A C 1
ATOM 660 O O . GLY A 1 82 ? 115.326 4.292 47.144 1.00 15.94 130 GLY A O 1
ATOM 661 N N . ASP A 1 83 ? 113.245 5.121 46.966 1.00 16.23 131 ASP A N 1
ATOM 662 C CA . ASP A 1 83 ? 111.913 5.398 47.515 1.00 16.31 131 ASP A CA 1
ATOM 663 C C . ASP A 1 83 ? 110.817 4.479 46.985 1.00 17.32 131 ASP A C 1
ATOM 664 O O . ASP A 1 83 ? 109.757 4.337 47.618 1.00 16.90 131 ASP A O 1
ATOM 669 N N . GLY A 1 84 ? 111.061 3.894 45.812 1.00 17.45 132 GLY A N 1
ATOM 670 C CA . GLY A 1 84 ? 110.102 2.982 45.182 1.00 16.53 132 GLY A CA 1
ATOM 671 C C . GLY A 1 84 ? 109.888 3.177 43.694 1.00 15.93 132 GLY A C 1
ATOM 672 O O . GLY A 1 84 ? 110.544 3.989 43.040 1.00 16.34 132 GLY A O 1
ATOM 673 N N . ILE A 1 85 ? 108.934 2.418 43.168 1.00 15.58 133 ILE A N 1
ATOM 674 C CA . ILE A 1 85 ? 108.577 2.410 41.762 1.00 15.26 133 ILE A CA 1
ATOM 675 C C . ILE A 1 85 ? 107.136 2.877 41.611 1.00 14.81 133 ILE A C 1
ATOM 676 O O . ILE A 1 85 ? 106.306 2.560 42.471 1.00 15.37 133 ILE A O 1
ATOM 681 N N . ALA A 1 86 ? 106.844 3.575 40.512 1.00 15.65 134 ALA A N 1
ATOM 682 C CA . ALA A 1 86 ? 105.441 3.840 40.089 1.00 15.04 134 ALA A CA 1
ATOM 683 C C . ALA A 1 86 ? 105.218 3.247 38.709 1.00 15.60 134 ALA A C 1
ATOM 684 O O . ALA A 1 86 ? 106.091 3.325 37.848 1.00 15.78 134 ALA A O 1
ATOM 686 N N . LEU A 1 87 ? 104.055 2.625 38.523 1.00 15.42 135 LEU A N 1
ATOM 687 C CA . LEU A 1 87 ? 103.588 2.155 37.228 1.00 15.04 135 LEU A CA 1
ATOM 688 C C . LEU A 1 87 ? 102.459 3.067 36.820 1.00 15.03 135 LEU A C 1
ATOM 689 O O . LEU A 1 87 ? 101.628 3.396 37.653 1.00 14.76 135 LEU A O 1
ATOM 694 N N . TRP A 1 88 ? 102.423 3.439 35.542 1.00 15.43 136 TRP A N 1
ATOM 695 C CA . TRP A 1 88 ? 101.547 4.470 35.066 1.00 15.33 136 TRP A CA 1
ATOM 696 C C . TRP A 1 88 ? 100.691 4.019 33.912 1.00 15.64 136 TRP A C 1
ATOM 697 O O . TRP A 1 88 ? 101.154 3.296 33.015 1.00 16.24 136 TRP A O 1
ATOM 708 N N . TYR A 1 89 ? 99.454 4.493 33.919 1.00 15.36 137 TYR A N 1
ATOM 709 C CA . TYR A 1 89 ? 98.610 4.495 32.725 1.00 15.70 137 TYR A CA 1
ATOM 710 C C . TYR A 1 89 ? 97.999 5.893 32.669 1.00 16.57 137 TYR A C 1
ATOM 711 O O . TYR A 1 89 ? 97.019 6.198 33.362 1.00 15.83 137 TYR A O 1
ATOM 720 N N . THR A 1 90 ? 98.640 6.768 31.897 1.00 16.06 138 THR A N 1
ATOM 721 C CA . THR A 1 90 ? 98.367 8.202 32.015 1.00 16.42 138 THR A CA 1
ATOM 722 C C . THR A 1 90 ? 98.263 8.931 30.690 1.00 17.06 138 THR A C 1
ATOM 723 O O . THR A 1 90 ? 98.794 8.500 29.665 1.00 17.07 138 THR A O 1
ATOM 727 N N . ARG A 1 91 ? 97.603 10.079 30.739 1.00 17.49 139 ARG A N 1
ATOM 728 C CA . ARG A 1 91 ? 97.442 10.932 29.570 1.00 18.58 139 ARG A CA 1
ATOM 729 C C . ARG A 1 91 ? 98.777 11.378 29.000 1.00 19.27 139 ARG A C 1
ATOM 730 O O . ARG A 1 91 ? 98.979 11.371 27.772 1.00 20.12 139 ARG A O 1
ATOM 738 N N . ASP A 1 92 ? 99.662 11.800 29.899 1.00 19.16 140 ASP A N 1
ATOM 739 C CA . ASP A 1 92 ? 100.942 12.381 29.524 1.00 20.42 140 ASP A CA 1
ATOM 740 C C . ASP A 1 92 ? 102.044 11.357 29.741 1.00 21.02 140 ASP A C 1
ATOM 741 O O . ASP A 1 92 ? 101.893 10.394 30.517 1.00 22.44 140 ASP A O 1
ATOM 746 N N . ARG A 1 93 ? 103.146 11.550 29.028 1.00 20.93 141 ARG A N 1
ATOM 747 C CA . ARG A 1 93 ? 104.291 10.681 29.136 1.00 21.35 141 ARG A CA 1
ATOM 748 C C . ARG A 1 93 ? 105.538 11.558 29.192 1.00 21.51 141 ARG A C 1
ATOM 749 O O . ARG A 1 93 ? 105.492 12.743 28.830 1.00 21.09 141 ARG A O 1
ATOM 757 N N . LEU A 1 94 ? 106.617 10.956 29.666 1.00 21.67 142 LEU A N 1
ATOM 758 C CA . LEU A 1 94 ? 107.988 11.507 29.651 1.00 22.40 142 LEU A CA 1
ATOM 759 C C . LEU A 1 94 ? 108.315 12.623 30.650 1.00 23.51 142 LEU A C 1
ATOM 760 O O . LEU A 1 94 ? 109.499 12.995 30.776 1.00 24.31 142 LEU A O 1
ATOM 765 N N . VAL A 1 95 ? 107.314 13.116 31.383 1.00 22.69 143 VAL A N 1
ATOM 766 C CA . VAL A 1 95 ? 107.517 14.312 32.221 1.00 23.44 143 VAL A CA 1
ATOM 767 C C . VAL A 1 95 ? 108.018 13.866 33.575 1.00 23.61 143 VAL A C 1
ATOM 768 O O . VAL A 1 95 ? 107.303 13.143 34.294 1.00 23.20 143 VAL A O 1
ATOM 772 N N . PRO A 1 96 ? 109.249 14.262 33.935 1.00 23.02 144 PRO A N 1
ATOM 773 C CA . PRO A 1 96 ? 109.792 13.875 35.225 1.00 22.87 144 PRO A CA 1
ATOM 774 C C . PRO A 1 96 ? 109.155 14.709 36.343 1.00 21.92 144 PRO A C 1
ATOM 775 O O . PRO A 1 96 ? 108.519 15.740 36.074 1.00 22.97 144 PRO A O 1
ATOM 779 N N . GLY A 1 97 ? 109.295 14.234 37.570 1.00 22.37 145 GLY A N 1
ATOM 780 C CA . GLY A 1 97 ? 108.705 14.915 38.709 1.00 21.57 145 GLY A CA 1
ATOM 781 C C . GLY A 1 97 ? 108.943 14.164 40.001 1.00 20.88 145 GLY A C 1
ATOM 782 O O . GLY A 1 97 ? 109.741 13.216 40.045 1.00 21.64 145 GLY A O 1
ATOM 783 N N . PRO A 1 98 ? 108.266 14.590 41.075 1.00 20.02 146 PRO A N 1
ATOM 784 C CA . PRO A 1 98 ? 108.493 14.113 42.431 1.00 19.80 146 PRO A CA 1
ATOM 785 C C . PRO A 1 98 ? 107.764 12.813 42.790 1.00 19.23 146 PRO A C 1
ATOM 786 O O . PRO A 1 98 ? 107.932 12.295 43.900 1.00 19.21 146 PRO A O 1
ATOM 790 N N . VAL A 1 99 ? 106.923 12.320 41.881 1.00 18.53 147 VAL A N 1
ATOM 791 C CA . VAL A 1 99 ? 106.123 11.135 42.185 1.00 16.98 147 VAL A CA 1
ATOM 792 C C . VAL A 1 99 ? 106.860 9.892 41.656 1.00 17.56 147 VAL A C 1
ATOM 793 O O . VAL A 1 99 ? 106.687 9.498 40.504 1.00 16.80 147 VAL A O 1
ATOM 797 N N . PHE A 1 100 ? 107.715 9.338 42.506 1.00 16.87 148 PHE A N 1
ATOM 798 C CA . PHE A 1 100 ? 108.628 8.259 42.081 1.00 17.30 148 PHE A CA 1
ATOM 799 C C . PHE A 1 100 ? 109.231 8.531 40.711 1.00 18.31 148 PHE A C 1
ATOM 800 O O . PHE A 1 100 ? 109.327 7.631 39.867 1.00 17.91 148 PHE A O 1
ATOM 808 N N . GLY A 1 101 ? 109.687 9.759 40.495 1.00 18.69 149 GLY A N 1
ATOM 809 C CA . GLY A 1 101 ? 110.368 10.087 39.255 1.00 19.29 149 GLY A CA 1
ATOM 810 C C . GLY A 1 101 ? 109.559 10.721 38.162 1.00 20.03 149 GLY A C 1
ATOM 811 O O . GLY A 1 101 ? 110.151 11.231 37.213 1.00 22.35 149 GLY A O 1
ATOM 812 N N . SER A 1 102 ? 108.215 10.734 38.274 1.00 18.31 150 SER A N 1
ATOM 813 C CA . SER A 1 102 ? 107.337 11.259 37.241 1.00 17.95 150 SER A CA 1
ATOM 814 C C . SER A 1 102 ? 106.449 12.418 37.776 1.00 17.60 150 SER A C 1
ATOM 815 O O . SER A 1 102 ? 106.428 12.681 38.986 1.00 17.71 150 SER A O 1
ATOM 818 N N . LYS A 1 103 ? 105.725 13.067 36.876 1.00 17.93 151 LYS A N 1
ATOM 819 C CA . LYS A 1 103 ? 104.975 14.297 37.209 1.00 18.90 151 LYS A CA 1
ATOM 820 C C . LYS A 1 103 ? 103.862 14.055 38.211 1.00 18.27 151 LYS A C 1
ATOM 821 O O . LYS A 1 103 ? 103.234 12.989 38.237 1.00 17.47 151 LYS A O 1
ATOM 827 N N . ASP A 1 104 ? 103.640 15.062 39.047 1.00 17.47 152 ASP A N 1
ATOM 828 C CA . ASP A 1 104 ? 102.488 15.101 39.939 1.00 16.95 152 ASP A CA 1
ATOM 829 C C . ASP A 1 104 ? 101.291 15.619 39.139 1.00 16.62 152 ASP A C 1
ATOM 830 O O . ASP A 1 104 ? 101.435 15.964 37.940 1.00 16.24 152 ASP A O 1
ATOM 835 N N . ASN A 1 105 ? 100.103 15.657 39.758 1.00 15.32 153 ASN A N 1
ATOM 836 C CA . ASN A 1 105 ? 98.915 16.252 39.108 1.00 15.94 153 ASN A CA 1
ATOM 837 C C . ASN A 1 105 ? 98.681 15.596 37.752 1.00 15.80 153 ASN A C 1
ATOM 838 O O . ASN A 1 105 ? 98.353 16.242 36.738 1.00 16.02 153 ASN A O 1
ATOM 843 N N . PHE A 1 106 ? 98.876 14.282 37.742 1.00 14.54 154 PHE A N 1
ATOM 844 C CA . PHE A 1 106 ? 98.749 13.493 36.500 1.00 14.67 154 PHE A CA 1
ATOM 845 C C . PHE A 1 106 ? 97.280 13.173 36.205 1.00 14.89 154 PHE A C 1
ATOM 846 O O . PHE A 1 106 ? 96.377 13.413 37.044 1.00 15.02 154 PHE A O 1
ATOM 854 N N . HIS A 1 107 ? 97.042 12.625 35.010 1.00 15.22 155 HIS A N 1
ATOM 855 C CA . HIS A 1 107 ? 95.696 12.218 34.580 1.00 15.34 155 HIS A CA 1
ATOM 856 C C . HIS A 1 107 ? 95.753 10.731 34.296 1.00 15.20 155 HIS A C 1
ATOM 857 O O . HIS A 1 107 ? 96.483 10.317 33.392 1.00 15.80 155 HIS A O 1
ATOM 864 N N . GLY A 1 108 ? 94.980 9.950 35.055 1.00 15.13 156 GLY A N 1
ATOM 865 C CA . GLY A 1 108 ? 94.962 8.485 34.884 1.00 14.58 156 GLY A CA 1
ATOM 866 C C . GLY A 1 108 ? 95.250 7.736 36.160 1.00 15.58 156 GLY A C 1
ATOM 867 O O . GLY A 1 108 ? 94.877 8.166 37.255 1.00 15.55 156 GLY A O 1
ATOM 868 N N . LEU A 1 109 ? 95.933 6.605 35.991 1.00 14.49 157 LEU A N 1
ATOM 869 C CA . LEU A 1 109 ? 96.119 5.607 37.038 1.00 14.04 157 LEU A CA 1
ATOM 870 C C . LEU A 1 109 ? 97.583 5.496 37.409 1.00 13.69 157 LEU A C 1
ATOM 871 O O . LEU A 1 109 ? 98.444 5.481 36.520 1.00 15.47 157 LEU A O 1
ATOM 876 N N . ALA A 1 110 ? 97.843 5.466 38.707 1.00 14.93 158 ALA A N 1
ATOM 877 C CA . ALA A 1 110 ? 99.168 5.126 39.259 1.00 14.26 158 ALA A CA 1
ATOM 878 C C . ALA A 1 110 ? 99.062 3.932 40.167 1.00 15.46 158 ALA A C 1
ATOM 879 O O . ALA A 1 110 ? 98.098 3.803 40.922 1.00 15.53 158 ALA A O 1
ATOM 881 N N . ILE A 1 111 ? 100.049 3.035 40.067 1.00 15.00 159 ILE A N 1
ATOM 882 C CA . ILE A 1 111 ? 100.242 1.992 41.047 1.00 15.85 159 ILE A CA 1
ATOM 883 C C . ILE A 1 111 ? 101.619 2.277 41.659 1.00 15.29 159 ILE A C 1
ATOM 884 O O . ILE A 1 111 ? 102.654 2.250 40.964 1.00 15.90 159 ILE A O 1
ATOM 889 N N . PHE A 1 112 ? 101.634 2.545 42.960 1.00 14.99 160 PHE A N 1
ATOM 890 C CA . PHE A 1 112 ? 102.887 2.886 43.638 1.00 15.45 160 PHE A CA 1
ATOM 891 C C . PHE A 1 112 ? 103.384 1.697 44.427 1.00 16.21 160 PHE A C 1
ATOM 892 O O . PHE A 1 112 ? 102.617 1.101 45.169 1.00 16.73 160 PHE A O 1
ATOM 900 N N . LEU A 1 113 ? 104.685 1.415 44.334 1.00 16.26 161 LEU A N 1
ATOM 901 C CA . LEU A 1 113 ? 105.338 0.382 45.153 1.00 17.06 161 LEU A CA 1
ATOM 902 C C . LEU A 1 113 ? 106.316 1.180 46.027 1.00 17.05 161 LEU A C 1
ATOM 903 O O . LEU A 1 113 ? 107.446 1.478 45.612 1.00 16.88 161 LEU A O 1
ATOM 908 N N . ASP A 1 114 ? 105.838 1.580 47.202 1.00 16.09 162 ASP A N 1
ATOM 909 C CA . ASP A 1 114 ? 106.537 2.548 48.068 1.00 17.01 162 ASP A CA 1
ATOM 910 C C . ASP A 1 114 ? 107.309 1.770 49.134 1.00 17.17 162 ASP A C 1
ATOM 911 O O . ASP A 1 114 ? 106.709 1.024 49.893 1.00 18.57 162 ASP A O 1
ATOM 916 N N . THR A 1 115 ? 108.633 1.953 49.201 1.00 18.18 163 THR A N 1
ATOM 917 C CA . THR A 1 115 ? 109.468 1.173 50.097 1.00 18.30 163 THR A CA 1
ATOM 918 C C . THR A 1 115 ? 109.928 1.914 51.354 1.00 19.79 163 THR A C 1
ATOM 919 O O . THR A 1 115 ? 110.595 1.338 52.198 1.00 21.07 163 THR A O 1
ATOM 923 N N . TYR A 1 116 ? 109.592 3.198 51.478 1.00 19.48 164 TYR A N 1
ATOM 924 C CA . TYR A 1 116 ? 110.075 3.994 52.605 1.00 19.76 164 TYR A CA 1
ATOM 925 C C . TYR A 1 116 ? 108.935 4.764 53.283 1.00 20.27 164 TYR A C 1
ATOM 926 O O . TYR A 1 116 ? 108.290 5.563 52.612 1.00 19.62 164 TYR A O 1
ATOM 935 N N . PRO A 1 117 ? 108.694 4.536 54.598 1.00 21.40 165 PRO A N 1
ATOM 936 C CA . PRO A 1 117 ? 107.623 5.311 55.252 1.00 21.19 165 PRO A CA 1
ATOM 937 C C . PRO A 1 117 ? 108.055 6.737 55.572 1.00 21.01 165 PRO A C 1
ATOM 938 O O . PRO A 1 117 ? 108.759 6.969 56.564 1.00 21.15 165 PRO A O 1
ATOM 942 N N . ASN A 1 118 ? 107.653 7.687 54.726 1.00 19.71 166 ASN A N 1
ATOM 943 C CA . ASN A 1 118 ? 107.942 9.101 54.984 1.00 19.90 166 ASN A CA 1
ATOM 944 C C . ASN A 1 118 ? 107.094 9.629 56.137 1.00 20.49 166 ASN A C 1
ATOM 945 O O . ASN A 1 118 ? 107.478 10.576 56.831 1.00 21.11 166 ASN A O 1
ATOM 950 N N . ASP A 1 119 ? 105.929 9.018 56.301 1.00 20.98 167 ASP A N 1
ATOM 951 C CA . ASP A 1 119 ? 104.943 9.451 57.286 1.00 21.96 167 ASP A CA 1
ATOM 952 C C . ASP A 1 119 ? 105.308 8.998 58.694 1.00 22.77 167 ASP A C 1
ATOM 953 O O . ASP A 1 119 ? 105.251 7.797 59.022 1.00 22.27 167 ASP A O 1
ATOM 958 N N . GLU A 1 120 ? 105.661 9.980 59.519 1.00 23.80 168 GLU A N 1
ATOM 959 C CA . GLU A 1 120 ? 106.053 9.723 60.899 1.00 26.15 168 GLU A CA 1
ATOM 960 C C . GLU A 1 120 ? 104.922 9.185 61.757 1.00 26.57 168 GLU A C 1
ATOM 961 O O . GLU A 1 120 ? 105.166 8.579 62.806 1.00 27.15 168 GLU A O 1
ATOM 967 N N . THR A 1 121 ? 103.684 9.394 61.321 1.00 26.27 169 THR A N 1
ATOM 968 C CA . THR A 1 121 ? 102.542 8.866 62.058 1.00 26.96 169 THR A CA 1
ATOM 969 C C . THR A 1 121 ? 101.753 7.844 61.235 1.00 26.89 169 THR A C 1
ATOM 970 O O . THR A 1 121 ? 100.537 7.667 61.424 1.00 26.72 169 THR A O 1
ATOM 974 N N . THR A 1 122 ? 102.450 7.155 60.331 1.00 26.63 170 THR A N 1
ATOM 975 C CA . THR A 1 122 ? 101.819 6.133 59.505 1.00 27.72 170 THR A CA 1
ATOM 976 C C . THR A 1 122 ? 101.151 5.018 60.310 1.00 28.87 170 THR A C 1
ATOM 977 O O . THR A 1 122 ? 101.652 4.621 61.364 1.00 29.14 170 THR A O 1
ATOM 981 N N . GLU A 1 123 ? 100.016 4.543 59.795 1.00 30.17 171 GLU A N 1
ATOM 982 C CA . GLU A 1 123 ? 99.339 3.352 60.302 1.00 32.00 171 GLU A CA 1
ATOM 983 C C . GLU A 1 123 ? 99.537 2.158 59.362 1.00 30.97 171 GLU A C 1
ATOM 984 O O . GLU A 1 123 ? 98.900 1.119 59.532 1.00 31.70 171 GLU A O 1
ATOM 990 N N . ARG A 1 124 ? 100.419 2.313 58.375 1.00 29.95 172 ARG A N 1
ATOM 991 C CA . ARG A 1 124 ? 100.678 1.276 57.385 1.00 28.33 172 ARG A CA 1
ATOM 992 C C . ARG A 1 124 ? 102.025 0.566 57.630 1.00 28.42 172 ARG A C 1
ATOM 993 O O . ARG A 1 124 ? 102.954 1.146 58.201 1.00 28.68 172 ARG A O 1
ATOM 1001 N N . VAL A 1 125 ? 102.114 -0.686 57.188 1.00 27.55 173 VAL A N 1
ATOM 1002 C CA . VAL A 1 125 ? 103.363 -1.443 57.191 1.00 26.55 173 VAL A CA 1
ATOM 1003 C C . VAL A 1 125 ? 103.982 -1.425 55.782 1.00 25.54 173 VAL A C 1
ATOM 1004 O O . VAL A 1 125 ? 103.291 -1.662 54.803 1.00 24.90 173 VAL A O 1
ATOM 1008 N N . PHE A 1 126 ? 105.282 -1.152 55.697 1.00 24.50 174 PHE A N 1
ATOM 1009 C CA . PHE A 1 126 ? 105.978 -1.022 54.406 1.00 23.40 174 PHE A CA 1
ATOM 1010 C C . PHE A 1 126 ? 106.847 -2.253 54.073 1.00 23.51 174 PHE A C 1
ATOM 1011 O O . PHE A 1 126 ? 107.212 -3.011 54.988 1.00 24.78 174 PHE A O 1
ATOM 1019 N N . PRO A 1 127 ? 107.162 -2.468 52.779 1.00 22.37 175 PRO A N 1
ATOM 1020 C CA . PRO A 1 127 ? 106.690 -1.697 51.622 1.00 20.80 175 PRO A CA 1
ATOM 1021 C C . PRO A 1 127 ? 105.179 -1.761 51.410 1.00 20.09 175 PRO A C 1
ATOM 1022 O O . PRO A 1 127 ? 104.520 -2.715 51.832 1.00 19.63 175 PRO A O 1
ATOM 1026 N N . TYR A 1 128 ? 104.639 -0.745 50.749 1.00 18.99 176 TYR A N 1
ATOM 1027 C CA . TYR A 1 128 ? 103.185 -0.623 50.636 1.00 18.29 176 TYR A CA 1
ATOM 1028 C C . TYR A 1 128 ? 102.849 -0.313 49.177 1.00 18.45 176 TYR A C 1
ATOM 1029 O O . TYR A 1 128 ? 103.390 0.644 48.587 1.00 17.70 176 TYR A O 1
ATOM 1038 N N . ILE A 1 129 ? 101.972 -1.129 48.608 1.00 17.23 177 ILE A N 1
ATOM 1039 C CA . ILE A 1 129 ? 101.557 -0.972 47.223 1.00 16.41 177 ILE A CA 1
ATOM 1040 C C . ILE A 1 129 ? 100.174 -0.348 47.248 1.00 16.67 177 ILE A C 1
ATOM 1041 O O . ILE A 1 129 ? 99.277 -0.846 47.910 1.00 15.92 177 ILE A O 1
ATOM 1046 N N . SER A 1 130 ? 99.989 0.740 46.515 1.00 16.28 178 SER A N 1
ATOM 1047 C CA . SER A 1 130 ? 98.677 1.400 46.514 1.00 16.07 178 SER A CA 1
ATOM 1048 C C . SER A 1 130 ? 98.320 1.895 45.124 1.00 15.92 178 SER A C 1
ATOM 1049 O O . SER A 1 130 ? 99.162 1.930 44.239 1.00 15.61 178 SER A O 1
ATOM 1052 N N . VAL A 1 131 ? 97.047 2.221 44.914 1.00 15.32 179 VAL A N 1
ATOM 1053 C CA . VAL A 1 131 ? 96.635 2.789 43.639 1.00 15.17 179 VAL A CA 1
ATOM 1054 C C . VAL A 1 131 ? 96.063 4.203 43.867 1.00 14.70 179 VAL A C 1
ATOM 1055 O O . VAL A 1 131 ? 95.510 4.487 44.925 1.00 14.49 179 VAL A O 1
ATOM 1059 N N . MET A 1 132 ? 96.171 5.029 42.842 1.00 14.28 180 MET A N 1
ATOM 1060 C CA . MET A 1 132 ? 95.665 6.400 42.858 1.00 14.70 180 MET A CA 1
ATOM 1061 C C . MET A 1 132 ? 95.099 6.697 41.479 1.00 14.82 180 MET A C 1
ATOM 1062 O O . MET A 1 132 ? 95.705 6.338 40.475 1.00 16.34 180 MET A O 1
ATOM 1067 N N . VAL A 1 133 ? 93.930 7.326 41.441 1.00 14.64 181 VAL A N 1
ATOM 1068 C CA . VAL A 1 133 ? 93.317 7.749 40.175 1.00 13.96 181 VAL A CA 1
ATOM 1069 C C . VAL A 1 133 ? 93.188 9.259 40.233 1.00 15.10 181 VAL A C 1
ATOM 1070 O O . VAL A 1 133 ? 92.747 9.791 41.243 1.00 16.78 181 VAL A O 1
ATOM 1074 N N . ASN A 1 134 ? 93.580 9.916 39.145 1.00 14.17 182 ASN A N 1
ATOM 1075 C CA . ASN A 1 134 ? 93.718 11.392 39.164 1.00 13.50 182 ASN A CA 1
ATOM 1076 C C . ASN A 1 134 ? 93.212 11.991 37.883 1.00 14.85 182 ASN A C 1
ATOM 1077 O O . ASN A 1 134 ? 93.367 11.395 36.807 1.00 15.25 182 ASN A O 1
ATOM 1082 N N A ASN A 1 135 ? 92.608 13.180 38.049 0.60 15.49 183 ASN A N 1
ATOM 1083 N N B ASN A 1 135 ? 92.582 13.164 37.940 0.40 14.51 183 ASN A N 1
ATOM 1084 C CA A ASN A 1 135 ? 92.005 13.983 36.984 0.60 16.00 183 ASN A CA 1
ATOM 1085 C CA B ASN A 1 135 ? 92.215 13.879 36.703 0.40 13.86 183 ASN A CA 1
ATOM 1086 C C A ASN A 1 135 ? 92.820 15.248 36.719 0.60 15.89 183 ASN A C 1
ATOM 1087 C C B ASN A 1 135 ? 92.792 15.282 36.812 0.40 14.49 183 ASN A C 1
ATOM 1088 O O A ASN A 1 135 ? 92.326 16.135 36.029 0.60 16.27 183 ASN A O 1
ATOM 1089 O O B ASN A 1 135 ? 92.119 16.288 36.541 0.40 14.07 183 ASN A O 1
ATOM 1098 N N . GLY A 1 136 ? 94.043 15.319 37.269 1.00 15.43 184 GLY A N 1
ATOM 1099 C CA . GLY A 1 136 ? 94.857 16.525 37.202 1.00 16.63 184 GLY A CA 1
ATOM 1100 C C . GLY A 1 136 ? 94.854 17.352 38.465 1.00 17.28 184 GLY A C 1
ATOM 1101 O O . GLY A 1 136 ? 95.806 18.096 38.692 1.00 19.39 184 GLY A O 1
ATOM 1102 N N . SER A 1 137 ? 93.822 17.227 39.301 1.00 17.04 185 SER A N 1
ATOM 1103 C CA A SER A 1 137 ? 93.666 18.090 40.480 0.50 16.99 185 SER A CA 1
ATOM 1104 C CA B SER A 1 137 ? 93.689 18.098 40.478 0.50 16.97 185 SER A CA 1
ATOM 1105 C C . SER A 1 137 ? 94.446 17.622 41.709 1.00 16.82 185 SER A C 1
ATOM 1106 O O . SER A 1 137 ? 94.785 18.411 42.594 1.00 17.04 185 SER A O 1
ATOM 1111 N N . LEU A 1 138 ? 94.725 16.320 41.793 1.00 16.62 186 LEU A N 1
ATOM 1112 C CA . LEU A 1 138 ? 95.300 15.788 43.015 1.00 16.48 186 LEU A CA 1
ATOM 1113 C C . LEU A 1 138 ? 96.826 15.807 43.006 1.00 16.04 186 LEU A C 1
ATOM 1114 O O . LEU A 1 138 ? 97.478 15.541 41.982 1.00 16.16 186 LEU A O 1
ATOM 1119 N N . SER A 1 139 ? 97.394 16.073 44.171 1.00 17.37 187 SER A N 1
ATOM 1120 C CA . SER A 1 139 ? 98.813 15.992 44.359 1.00 18.09 187 SER A CA 1
ATOM 1121 C C . SER A 1 139 ? 99.091 14.789 45.276 1.00 17.88 187 SER A C 1
ATOM 1122 O O . SER A 1 139 ? 98.437 14.615 46.304 1.00 19.53 187 SER A O 1
ATOM 1125 N N . TYR A 1 140 ? 100.081 13.984 44.906 1.00 17.47 188 TYR A N 1
ATOM 1126 C CA . TYR A 1 140 ? 100.549 12.912 45.766 1.00 16.99 188 TYR A CA 1
ATOM 1127 C C . TYR A 1 140 ? 101.401 13.531 46.863 1.00 17.35 188 TYR A C 1
ATOM 1128 O O . TYR A 1 140 ? 102.430 14.155 46.573 1.00 18.10 188 TYR A O 1
ATOM 1137 N N . ASP A 1 141 ? 100.953 13.405 48.107 1.00 17.64 189 ASP A N 1
ATOM 1138 C CA . ASP A 1 141 ? 101.709 13.985 49.219 1.00 18.17 189 ASP A CA 1
ATOM 1139 C C . ASP A 1 141 ? 102.818 13.013 49.616 1.00 17.93 189 ASP A C 1
ATOM 1140 O O . ASP A 1 141 ? 102.589 12.084 50.386 1.00 18.22 189 ASP A O 1
ATOM 1145 N N . HIS A 1 142 ? 103.999 13.223 49.042 1.00 18.53 190 HIS A N 1
ATOM 1146 C CA . HIS A 1 142 ? 105.104 12.257 49.193 1.00 18.34 190 HIS A CA 1
ATOM 1147 C C . HIS A 1 142 ? 105.497 12.103 50.653 1.00 18.43 190 HIS A C 1
ATOM 1148 O O . HIS A 1 142 ? 105.751 11.005 51.146 1.00 17.88 190 HIS A O 1
ATOM 1155 N N . SER A 1 143 ? 105.495 13.221 51.373 1.00 18.94 191 SER A N 1
ATOM 1156 C CA . SER A 1 143 ? 105.865 13.201 52.790 1.00 19.49 191 SER A CA 1
ATOM 1157 C C . SER A 1 143 ? 104.930 12.368 53.682 1.00 18.88 191 SER A C 1
ATOM 1158 O O . SER A 1 143 ? 105.310 12.004 54.804 1.00 19.97 191 SER A O 1
ATOM 1161 N N . LYS A 1 144 ? 103.701 12.097 53.221 1.00 18.11 192 LYS A N 1
ATOM 1162 C CA . LYS A 1 144 ? 102.749 11.277 53.967 1.00 18.59 192 LYS A CA 1
ATOM 1163 C C . LYS A 1 144 ? 102.426 9.979 53.225 1.00 17.79 192 LYS A C 1
ATOM 1164 O O . LYS A 1 144 ? 101.393 9.349 53.459 1.00 17.62 192 LYS A O 1
ATOM 1170 N N . ASP A 1 145 ? 103.342 9.578 52.330 1.00 17.55 193 ASP A N 1
ATOM 1171 C CA . ASP A 1 145 ? 103.178 8.352 51.535 1.00 16.92 193 ASP A CA 1
ATOM 1172 C C . ASP A 1 145 ? 101.813 8.315 50.825 1.00 16.53 193 ASP A C 1
ATOM 1173 O O . ASP A 1 145 ? 101.166 7.257 50.721 1.00 16.66 193 ASP A O 1
ATOM 1178 N N . GLY A 1 146 ? 101.371 9.483 50.366 1.00 16.52 194 GLY A N 1
ATOM 1179 C CA . GLY A 1 146 ? 100.105 9.593 49.647 1.00 17.95 194 GLY A CA 1
ATOM 1180 C C . GLY A 1 146 ? 98.863 9.245 50.429 1.00 17.54 194 GLY A C 1
ATOM 1181 O O . GLY A 1 146 ? 97.873 8.827 49.853 1.00 17.69 194 GLY A O 1
ATOM 1182 N N . ARG A 1 147 ? 98.918 9.443 51.749 1.00 18.00 195 ARG A N 1
ATOM 1183 C CA . ARG A 1 147 ? 97.831 9.070 52.627 1.00 20.09 195 ARG A CA 1
ATOM 1184 C C . ARG A 1 147 ? 96.461 9.553 52.130 1.00 19.29 195 ARG A C 1
ATOM 1185 O O . ARG A 1 147 ? 95.484 8.787 52.112 1.00 21.16 195 ARG A O 1
ATOM 1193 N N . TRP A 1 148 ? 96.416 10.812 51.721 1.00 18.49 196 TRP A N 1
ATOM 1194 C CA . TRP A 1 148 ? 95.133 11.487 51.499 1.00 17.70 196 TRP A CA 1
ATOM 1195 C C . TRP A 1 148 ? 94.492 11.108 50.173 1.00 17.93 196 TRP A C 1
ATOM 1196 O O . TRP A 1 148 ? 93.328 11.384 49.962 1.00 19.08 196 TRP A O 1
ATOM 1207 N N . THR A 1 149 ? 95.263 10.469 49.298 1.00 16.74 197 THR A N 1
ATOM 1208 C CA . THR A 1 149 ? 94.795 10.141 47.945 1.00 16.64 197 THR A CA 1
ATOM 1209 C C . THR A 1 149 ? 94.830 8.633 47.641 1.00 17.35 197 THR A C 1
ATOM 1210 O O . THR A 1 149 ? 94.650 8.237 46.497 1.00 17.90 197 THR A O 1
ATOM 1214 N N . GLU A 1 150 ? 95.082 7.821 48.661 1.00 17.83 198 GLU A N 1
ATOM 1215 C CA . GLU A 1 150 ? 95.067 6.355 48.478 1.00 18.79 198 GLU A CA 1
ATOM 1216 C C . GLU A 1 150 ? 93.654 5.853 48.201 1.00 18.63 198 GLU A C 1
ATOM 1217 O O . GLU A 1 150 ? 92.746 6.092 48.993 1.00 19.55 198 GLU A O 1
ATOM 1223 N N . LEU A 1 151 ? 93.465 5.168 47.073 1.00 17.96 199 LEU A N 1
ATOM 1224 C CA . LEU A 1 151 ? 92.190 4.515 46.774 1.00 19.41 199 LEU A CA 1
ATOM 1225 C C . LEU A 1 151 ? 92.094 3.167 47.483 1.00 19.23 199 LEU A C 1
ATOM 1226 O O . LEU A 1 151 ? 91.040 2.796 48.040 1.00 20.39 199 LEU A O 1
ATOM 1231 N N . ALA A 1 152 ? 93.194 2.417 47.432 1.00 17.63 200 ALA A N 1
ATOM 1232 C CA . ALA A 1 152 ? 93.288 1.087 48.046 1.00 17.43 200 ALA A CA 1
ATOM 1233 C C . ALA A 1 152 ? 94.760 0.700 48.060 1.00 17.22 200 ALA A C 1
ATOM 1234 O O . ALA A 1 152 ? 95.554 1.292 47.344 1.00 16.68 200 ALA A O 1
ATOM 1236 N N . GLY A 1 153 ? 95.122 -0.273 48.877 1.00 17.33 201 GLY A N 1
ATOM 1237 C CA . GLY A 1 153 ? 96.520 -0.703 48.920 1.00 17.52 201 GLY A CA 1
ATOM 1238 C C . GLY A 1 153 ? 96.710 -1.919 49.804 1.00 18.79 201 GLY A C 1
ATOM 1239 O O . GLY A 1 153 ? 95.746 -2.452 50.383 1.00 18.07 201 GLY A O 1
ATOM 1240 N N . CYS A 1 154 ? 97.947 -2.383 49.858 1.00 18.82 202 CYS A N 1
ATOM 1241 C CA . CYS A 1 154 ? 98.287 -3.538 50.686 1.00 20.58 202 CYS A CA 1
ATOM 1242 C C . CYS A 1 154 ? 99.765 -3.482 51.026 1.00 20.01 202 CYS A C 1
ATOM 1243 O O . CYS A 1 154 ? 100.556 -2.937 50.272 1.00 19.95 202 CYS A O 1
ATOM 1246 N N . THR A 1 155 ? 100.130 -4.036 52.174 1.00 20.51 203 THR A N 1
ATOM 1247 C CA A THR A 1 155 ? 101.549 -4.239 52.460 0.60 21.27 203 THR A CA 1
ATOM 1248 C CA B THR A 1 155 ? 101.534 -4.297 52.511 0.40 20.65 203 THR A CA 1
ATOM 1249 C C . THR A 1 155 ? 102.067 -5.412 51.610 1.00 21.05 203 THR A C 1
ATOM 1250 O O . THR A 1 155 ? 101.337 -6.377 51.332 1.00 21.31 203 THR A O 1
ATOM 1257 N N . ALA A 1 156 ? 103.312 -5.296 51.143 1.00 21.45 204 ALA A N 1
ATOM 1258 C CA . ALA A 1 156 ? 103.906 -6.318 50.257 1.00 21.79 204 ALA A CA 1
ATOM 1259 C C . ALA A 1 156 ? 105.418 -6.404 50.430 1.00 22.98 204 ALA A C 1
ATOM 1260 O O . ALA A 1 156 ? 106.113 -5.393 50.364 1.00 22.59 204 ALA A O 1
ATOM 1262 N N . ASP A 1 157 ? 105.930 -7.615 50.663 1.00 23.01 205 ASP A N 1
ATOM 1263 C CA . ASP A 1 157 ? 107.352 -7.796 50.969 1.00 23.78 205 ASP A CA 1
ATOM 1264 C C . ASP A 1 157 ? 108.087 -8.114 49.679 1.00 23.48 205 ASP A C 1
ATOM 1265 O O . ASP A 1 157 ? 108.290 -9.291 49.332 1.00 23.57 205 ASP A O 1
ATOM 1270 N N . PHE A 1 158 ? 108.442 -7.076 48.920 1.00 22.85 206 PHE A N 1
ATOM 1271 C CA . PHE A 1 158 ? 109.026 -7.309 47.603 1.00 23.28 206 PHE A CA 1
ATOM 1272 C C . PHE A 1 158 ? 110.506 -6.964 47.467 1.00 23.71 206 PHE A C 1
ATOM 1273 O O . PHE A 1 158 ? 111.085 -7.188 46.407 1.00 25.26 206 PHE A O 1
ATOM 1281 N N . ARG A 1 159 ? 111.119 -6.438 48.521 1.00 23.51 207 ARG A N 1
ATOM 1282 C CA . ARG A 1 159 ? 112.490 -5.969 48.417 1.00 24.36 207 ARG A CA 1
ATOM 1283 C C . ARG A 1 159 ? 113.506 -7.048 48.769 1.00 24.17 207 ARG A C 1
ATOM 1284 O O . ARG A 1 159 ? 113.321 -7.787 49.747 1.00 24.14 207 ARG A O 1
ATOM 1292 N N . ASN A 1 160 ? 114.566 -7.130 47.972 1.00 24.23 208 ASN A N 1
ATOM 1293 C CA . ASN A 1 160 ? 115.723 -7.968 48.312 1.00 24.58 208 ASN A CA 1
ATOM 1294 C C . ASN A 1 160 ? 115.331 -9.432 48.457 1.00 25.03 208 ASN A C 1
ATOM 1295 O O . ASN A 1 160 ? 115.822 -10.115 49.372 1.00 25.92 208 ASN A O 1
ATOM 1300 N N . ARG A 1 161 ? 114.459 -9.903 47.572 1.00 24.72 209 ARG A N 1
ATOM 1301 C CA . ARG A 1 161 ? 114.066 -11.314 47.576 1.00 25.93 209 ARG A CA 1
ATOM 1302 C C . ARG A 1 161 ? 115.058 -12.193 46.803 1.00 26.27 209 ARG A C 1
ATOM 1303 O O . ARG A 1 161 ? 115.691 -11.743 45.856 1.00 26.25 209 ARG A O 1
ATOM 1311 N N . ASP A 1 162 ? 115.145 -13.473 47.176 1.00 28.33 210 ASP A N 1
ATOM 1312 C CA . ASP A 1 162 ? 116.084 -14.400 46.512 1.00 29.07 210 ASP A CA 1
ATOM 1313 C C . ASP A 1 162 ? 115.555 -15.097 45.257 1.00 28.77 210 ASP A C 1
ATOM 1314 O O . ASP A 1 162 ? 116.196 -16.012 44.721 1.00 29.44 210 ASP A O 1
ATOM 1319 N N . HIS A 1 163 ? 114.400 -14.650 44.779 1.00 26.65 211 HIS A N 1
ATOM 1320 C CA . HIS A 1 163 ? 113.725 -15.239 43.640 1.00 25.88 211 HIS A CA 1
ATOM 1321 C C . HIS A 1 163 ? 112.985 -14.112 42.931 1.00 25.23 211 HIS A C 1
ATOM 1322 O O . HIS A 1 163 ? 112.838 -13.018 43.507 1.00 25.50 211 HIS A O 1
ATOM 1329 N N . ASP A 1 164 ? 112.524 -14.369 41.712 1.00 25.10 212 ASP A N 1
ATOM 1330 C CA . ASP A 1 164 ? 111.832 -13.347 40.914 1.00 24.45 212 ASP A CA 1
ATOM 1331 C C . ASP A 1 164 ? 110.559 -12.840 41.596 1.00 23.86 212 ASP A C 1
ATOM 1332 O O . ASP A 1 164 ? 109.861 -13.595 42.271 1.00 23.80 212 ASP A O 1
ATOM 1337 N N . THR A 1 165 ? 110.300 -11.542 41.424 1.00 21.80 213 THR A N 1
ATOM 1338 C CA . THR A 1 165 ? 109.110 -10.871 41.967 1.00 20.60 213 THR A CA 1
ATOM 1339 C C . THR A 1 165 ? 108.318 -10.242 40.820 1.00 19.63 213 THR A C 1
ATOM 1340 O O . THR A 1 165 ? 108.883 -9.597 39.904 1.00 18.96 213 THR A O 1
ATOM 1344 N N . PHE A 1 166 ? 106.997 -10.439 40.862 1.00 18.42 214 PHE A N 1
ATOM 1345 C CA . PHE A 1 166 ? 106.114 -9.982 39.785 1.00 17.49 214 PHE A CA 1
ATOM 1346 C C . PHE A 1 166 ? 104.897 -9.273 40.338 1.00 17.94 214 PHE A C 1
ATOM 1347 O O . PHE A 1 166 ? 104.461 -9.543 41.480 1.00 18.29 214 PHE A O 1
ATOM 1355 N N . LEU A 1 167 ? 104.368 -8.366 39.509 1.00 18.16 215 LEU A N 1
ATOM 1356 C CA . LEU A 1 167 ? 103.085 -7.675 39.787 1.00 18.16 215 LEU A CA 1
ATOM 1357 C C . LEU A 1 167 ? 102.143 -7.851 38.619 1.00 18.18 215 LEU A C 1
ATOM 1358 O O . LEU A 1 167 ? 102.568 -7.854 37.478 1.00 18.07 215 LEU A O 1
ATOM 1363 N N . ALA A 1 168 ? 100.846 -8.001 38.897 1.00 17.98 216 ALA A N 1
ATOM 1364 C CA . ALA A 1 168 ? 99.853 -7.981 37.841 1.00 17.00 216 ALA A CA 1
ATOM 1365 C C . ALA A 1 168 ? 98.864 -6.854 38.107 1.00 16.95 216 ALA A C 1
ATOM 1366 O O . ALA A 1 168 ? 98.449 -6.653 39.248 1.00 17.77 216 ALA A O 1
ATOM 1368 N N . VAL A 1 169 ? 98.542 -6.111 37.052 1.00 16.38 217 VAL A N 1
ATOM 1369 C CA . VAL A 1 169 ? 97.525 -5.053 37.117 1.00 16.49 217 VAL A CA 1
ATOM 1370 C C . VAL A 1 169 ? 96.521 -5.346 36.029 1.00 16.69 217 VAL A C 1
ATOM 1371 O O . VAL A 1 169 ? 96.849 -5.324 34.850 1.00 17.90 217 VAL A O 1
ATOM 1375 N N . ARG A 1 170 ? 95.283 -5.590 36.433 1.00 16.82 218 ARG A N 1
ATOM 1376 C CA . ARG A 1 170 ? 94.208 -5.966 35.510 1.00 17.67 218 ARG A CA 1
ATOM 1377 C C . ARG A 1 170 ? 93.151 -4.874 35.541 1.00 17.10 218 ARG A C 1
ATOM 1378 O O . ARG A 1 170 ? 92.752 -4.434 36.612 1.00 16.58 218 ARG A O 1
ATOM 1386 N N . TYR A 1 171 ? 92.708 -4.447 34.371 1.00 16.04 219 TYR A N 1
ATOM 1387 C CA . TYR A 1 171 ? 91.662 -3.458 34.309 1.00 16.95 219 TYR A CA 1
ATOM 1388 C C . TYR A 1 171 ? 90.621 -3.871 33.267 1.00 17.23 219 TYR A C 1
ATOM 1389 O O . TYR A 1 171 ? 90.945 -4.045 32.106 1.00 17.66 219 TYR A O 1
ATOM 1398 N N . SER A 1 172 ? 89.363 -4.021 33.694 1.00 17.12 220 SER A N 1
ATOM 1399 C CA . SER A 1 172 ? 88.299 -4.439 32.786 1.00 17.68 220 SER A CA 1
ATOM 1400 C C . SER A 1 172 ? 86.953 -4.130 33.410 1.00 17.33 220 SER A C 1
ATOM 1401 O O . SER A 1 172 ? 86.709 -4.503 34.581 1.00 17.84 220 SER A O 1
ATOM 1404 N N . ARG A 1 173 ? 86.094 -3.463 32.636 1.00 18.32 221 ARG A N 1
ATOM 1405 C CA . ARG A 1 173 ? 84.709 -3.169 33.056 1.00 18.47 221 ARG A CA 1
ATOM 1406 C C . ARG A 1 173 ? 84.674 -2.508 34.448 1.00 18.14 221 ARG A C 1
ATOM 1407 O O . ARG A 1 173 ? 83.829 -2.822 35.311 1.00 17.75 221 ARG A O 1
ATOM 1415 N N . GLY A 1 174 ? 85.601 -1.575 34.660 1.00 18.26 222 GLY A N 1
ATOM 1416 C CA . GLY A 1 174 ? 85.620 -0.801 35.893 1.00 17.75 222 GLY A CA 1
ATOM 1417 C C . GLY A 1 174 ? 86.277 -1.458 37.074 1.00 17.49 222 GLY A C 1
ATOM 1418 O O . GLY A 1 174 ? 86.425 -0.837 38.120 1.00 17.58 222 GLY A O 1
ATOM 1419 N N . ARG A 1 175 ? 86.655 -2.741 36.928 1.00 16.13 223 ARG A N 1
ATOM 1420 C CA . ARG A 1 175 ? 87.295 -3.467 37.994 1.00 15.54 223 ARG A CA 1
ATOM 1421 C C . ARG A 1 175 ? 88.803 -3.367 37.828 1.00 15.47 223 ARG A C 1
ATOM 1422 O O . ARG A 1 175 ? 89.342 -3.703 36.777 1.00 16.05 223 ARG A O 1
ATOM 1430 N N . LEU A 1 176 ? 89.453 -2.912 38.889 1.00 15.63 224 LEU A N 1
ATOM 1431 C CA . LEU A 1 176 ? 90.910 -2.759 38.920 1.00 16.19 224 LEU A CA 1
ATOM 1432 C C . LEU A 1 176 ? 91.453 -3.730 39.952 1.00 16.15 224 LEU A C 1
ATOM 1433 O O . LEU A 1 176 ? 91.124 -3.651 41.135 1.00 15.60 224 LEU A O 1
ATOM 1438 N N . THR A 1 177 ? 92.292 -4.658 39.504 1.00 16.47 225 THR A N 1
ATOM 1439 C CA . THR A 1 177 ? 92.833 -5.678 40.404 1.00 16.22 225 THR A CA 1
ATOM 1440 C C . THR A 1 177 ? 94.353 -5.623 40.334 1.00 16.31 225 THR A C 1
ATOM 1441 O O . THR A 1 177 ? 94.938 -5.590 39.249 1.00 17.69 225 THR A O 1
ATOM 1445 N N . VAL A 1 178 ? 94.980 -5.606 41.496 1.00 16.64 226 VAL A N 1
ATOM 1446 C CA . VAL A 1 178 ? 96.439 -5.698 41.568 1.00 17.16 226 VAL A CA 1
ATOM 1447 C C . VAL A 1 178 ? 96.777 -6.937 42.375 1.00 17.67 226 VAL A C 1
ATOM 1448 O O . VAL A 1 178 ? 96.263 -7.108 43.485 1.00 16.85 226 VAL A O 1
ATOM 1452 N N . MET A 1 179 ? 97.620 -7.806 41.807 1.00 18.13 227 MET A N 1
ATOM 1453 C CA . MET A 1 179 ? 98.045 -9.044 42.467 1.00 19.65 227 MET A CA 1
ATOM 1454 C C . MET A 1 179 ? 99.567 -9.114 42.494 1.00 18.00 227 MET A C 1
ATOM 1455 O O . MET A 1 179 ? 100.225 -8.481 41.684 1.00 18.15 227 MET A O 1
ATOM 1460 N N . THR A 1 180 ? 100.115 -9.899 43.413 1.00 18.10 228 THR A N 1
ATOM 1461 C CA . THR A 1 180 ? 101.566 -10.007 43.520 1.00 19.08 228 THR A CA 1
ATOM 1462 C C . THR A 1 180 ? 101.980 -11.477 43.410 1.00 18.54 228 THR A C 1
ATOM 1463 O O . THR A 1 180 ? 101.184 -12.391 43.704 1.00 18.70 228 THR A O 1
ATOM 1467 N N . ASP A 1 181 ? 103.228 -11.677 43.000 1.00 17.89 229 ASP A N 1
ATOM 1468 C CA . ASP A 1 181 ? 103.860 -13.013 43.018 1.00 18.83 229 ASP A CA 1
ATOM 1469 C C . ASP A 1 181 ? 105.258 -12.801 43.574 1.00 18.89 229 ASP A C 1
ATOM 1470 O O . ASP A 1 181 ? 106.188 -12.529 42.825 1.00 20.35 229 ASP A O 1
ATOM 1475 N N . LEU A 1 182 ? 105.365 -12.897 44.891 1.00 19.88 230 LEU A N 1
ATOM 1476 C CA . LEU A 1 182 ? 106.592 -12.522 45.602 1.00 21.79 230 LEU A CA 1
ATOM 1477 C C . LEU A 1 182 ? 107.260 -13.640 46.390 1.00 22.91 230 LEU A C 1
ATOM 1478 O O . LEU A 1 182 ? 108.372 -13.449 46.878 1.00 22.97 230 LEU A O 1
ATOM 1483 N N . GLU A 1 183 ? 106.593 -14.792 46.475 1.00 24.02 231 GLU A N 1
ATOM 1484 C CA . GLU A 1 183 ? 106.959 -15.880 47.398 1.00 25.82 231 GLU A CA 1
ATOM 1485 C C . GLU A 1 183 ? 107.467 -17.136 46.693 1.00 26.28 231 GLU A C 1
ATOM 1486 O O . GLU A 1 183 ? 107.639 -18.187 47.344 1.00 26.60 231 GLU A O 1
ATOM 1492 N N . ASP A 1 184 ? 107.697 -17.026 45.385 1.00 26.01 232 ASP A N 1
ATOM 1493 C CA . ASP A 1 184 ? 108.223 -18.108 44.544 1.00 27.41 232 ASP A CA 1
ATOM 1494 C C . ASP A 1 184 ? 107.246 -19.286 44.457 1.00 27.90 232 ASP A C 1
ATOM 1495 O O . ASP A 1 184 ? 107.658 -20.451 44.357 1.00 29.21 232 ASP A O 1
ATOM 1500 N N . LYS A 1 185 ? 105.952 -18.969 44.496 1.00 27.50 233 LYS A N 1
ATOM 1501 C CA . LYS A 1 185 ? 104.893 -19.982 44.509 1.00 27.18 233 LYS A CA 1
ATOM 1502 C C . LYS A 1 185 ? 104.170 -20.068 43.172 1.00 26.59 233 LYS A C 1
ATOM 1503 O O . LYS A 1 185 ? 103.194 -20.819 43.040 1.00 25.46 233 LYS A O 1
ATOM 1509 N N . ASN A 1 186 ? 104.636 -19.296 42.187 1.00 25.48 234 ASN A N 1
ATOM 1510 C CA . ASN A 1 186 ? 104.037 -19.285 40.863 1.00 25.05 234 ASN A CA 1
ATOM 1511 C C . ASN A 1 186 ? 102.522 -19.023 40.930 1.00 24.41 234 ASN A C 1
ATOM 1512 O O . ASN A 1 186 ? 101.720 -19.652 40.238 1.00 23.73 234 ASN A O 1
ATOM 1517 N N . GLU A 1 187 ? 102.149 -18.047 41.756 1.00 23.69 235 GLU A N 1
ATOM 1518 C CA . GLU A 1 187 ? 100.758 -17.814 42.128 1.00 23.31 235 GLU A CA 1
ATOM 1519 C C . GLU A 1 187 ? 100.552 -16.318 42.266 1.00 21.84 235 GLU A C 1
ATOM 1520 O O . GLU A 1 187 ? 101.424 -15.661 42.820 1.00 20.74 235 GLU A O 1
ATOM 1526 N N . TRP A 1 188 ? 99.417 -15.819 41.777 1.00 20.01 236 TRP A N 1
ATOM 1527 C CA . TRP A 1 188 ? 99.006 -14.417 42.013 1.00 19.83 236 TRP A CA 1
ATOM 1528 C C . TRP A 1 188 ? 98.230 -14.323 43.326 1.00 20.21 236 TRP A C 1
ATOM 1529 O O . TRP A 1 188 ? 97.192 -14.960 43.474 1.00 20.35 236 TRP A O 1
ATOM 1540 N N . LYS A 1 189 ? 98.711 -13.508 44.263 1.00 20.52 237 LYS A N 1
ATOM 1541 C CA . LYS A 1 189 ? 98.042 -13.276 45.533 1.00 20.29 237 LYS A CA 1
ATOM 1542 C C . LYS A 1 189 ? 97.379 -11.902 45.498 1.00 20.39 237 LYS A C 1
ATOM 1543 O O . LYS A 1 189 ? 97.988 -10.946 45.033 1.00 19.27 237 LYS A O 1
ATOM 1549 N N . ASN A 1 190 ? 96.154 -11.791 45.998 1.00 20.06 238 ASN A N 1
ATOM 1550 C CA . ASN A 1 190 ? 95.486 -10.509 45.867 1.00 20.45 238 ASN A CA 1
ATOM 1551 C C . ASN A 1 190 ? 96.132 -9.418 46.713 1.00 19.97 238 ASN A C 1
ATOM 1552 O O . ASN A 1 190 ? 96.643 -9.662 47.809 1.00 20.57 238 ASN A O 1
ATOM 1557 N N . CYS A 1 191 ? 96.091 -8.202 46.188 1.00 19.77 239 CYS A N 1
ATOM 1558 C CA . CYS A 1 191 ? 96.581 -7.031 46.894 1.00 19.39 239 CYS A CA 1
ATOM 1559 C C . CYS A 1 191 ? 95.443 -6.001 46.953 1.00 18.33 239 CYS A C 1
ATOM 1560 O O . CYS A 1 191 ? 95.012 -5.593 48.033 1.00 18.81 239 CYS A O 1
ATOM 1563 N N . ILE A 1 192 ? 94.940 -5.658 45.776 1.00 18.02 240 ILE A N 1
ATOM 1564 C CA . ILE A 1 192 ? 93.876 -4.675 45.607 1.00 17.62 240 ILE A CA 1
ATOM 1565 C C . ILE A 1 192 ? 92.837 -5.279 44.666 1.00 17.40 240 ILE A C 1
ATOM 1566 O O . ILE A 1 192 ? 93.185 -5.926 43.665 1.00 17.47 240 ILE A O 1
ATOM 1571 N N . ASP A 1 193 ? 91.560 -5.090 44.989 1.00 16.69 241 ASP A N 1
ATOM 1572 C CA . ASP A 1 193 ? 90.502 -5.476 44.069 1.00 16.16 241 ASP A CA 1
ATOM 1573 C C . ASP A 1 193 ? 89.323 -4.545 44.313 1.00 16.57 241 ASP A C 1
ATOM 1574 O O . ASP A 1 193 ? 88.590 -4.673 45.304 1.00 17.36 241 ASP A O 1
ATOM 1579 N N . ILE A 1 194 ? 89.172 -3.594 43.407 1.00 16.47 242 ILE A N 1
ATOM 1580 C CA . ILE A 1 194 ? 88.149 -2.555 43.559 1.00 16.78 242 ILE A CA 1
ATOM 1581 C C . ILE A 1 194 ? 87.376 -2.361 42.269 1.00 16.16 242 ILE A C 1
ATOM 1582 O O . ILE A 1 194 ? 87.833 -2.751 41.194 1.00 17.12 242 ILE A O 1
ATOM 1587 N N . THR A 1 195 ? 86.198 -1.739 42.378 1.00 16.06 243 THR A N 1
ATOM 1588 C CA . THR A 1 195 ? 85.365 -1.529 41.209 1.00 15.63 243 THR A CA 1
ATOM 1589 C C . THR A 1 195 ? 84.977 -0.044 41.150 1.00 16.36 243 THR A C 1
ATOM 1590 O O . THR A 1 195 ? 85.267 0.712 42.074 1.00 17.15 243 THR A O 1
ATOM 1594 N N . GLY A 1 196 ? 84.337 0.326 40.051 1.00 16.57 244 GLY A N 1
ATOM 1595 C CA . GLY A 1 196 ? 83.867 1.700 39.843 1.00 16.47 244 GLY A CA 1
ATOM 1596 C C . GLY A 1 196 ? 84.966 2.607 39.355 1.00 17.02 244 GLY A C 1
ATOM 1597 O O . GLY A 1 196 ? 84.836 3.825 39.427 1.00 18.14 244 GLY A O 1
ATOM 1598 N N . VAL A 1 197 ? 86.053 2.027 38.861 1.00 16.38 245 VAL A N 1
ATOM 1599 C CA . VAL A 1 197 ? 87.178 2.817 38.357 1.00 16.43 245 VAL A CA 1
ATOM 1600 C C . VAL A 1 197 ? 86.956 3.148 36.878 1.00 17.03 245 VAL A C 1
ATOM 1601 O O . VAL A 1 197 ? 86.838 2.243 36.056 1.00 17.82 245 VAL A O 1
ATOM 1605 N N . ARG A 1 198 ? 86.898 4.449 36.557 1.00 17.51 246 ARG A N 1
ATOM 1606 C CA . ARG A 1 198 ? 86.645 4.931 35.191 1.00 18.89 246 ARG A CA 1
ATOM 1607 C C . ARG A 1 198 ? 87.932 5.486 34.599 1.00 18.64 246 ARG A C 1
ATOM 1608 O O . ARG A 1 198 ? 88.498 6.428 35.140 1.00 17.95 246 ARG A O 1
ATOM 1616 N N . LEU A 1 199 ? 88.415 4.849 33.538 1.00 18.19 247 LEU A N 1
ATOM 1617 C CA . LEU A 1 199 ? 89.617 5.294 32.828 1.00 18.21 247 LEU A CA 1
ATOM 1618 C C . LEU A 1 199 ? 89.363 5.276 31.337 1.00 18.78 247 LEU A C 1
ATOM 1619 O O . LEU A 1 199 ? 88.690 4.355 30.837 1.00 19.29 247 LEU A O 1
ATOM 1624 N N . PRO A 1 200 ? 89.883 6.288 30.611 1.00 18.76 248 PRO A N 1
ATOM 1625 C CA . PRO A 1 200 ? 89.743 6.276 29.151 1.00 19.07 248 PRO A CA 1
ATOM 1626 C C . PRO A 1 200 ? 90.728 5.336 28.457 1.00 19.31 248 PRO A C 1
ATOM 1627 O O . PRO A 1 200 ? 91.722 4.896 29.060 1.00 19.56 248 PRO A O 1
ATOM 1631 N N . THR A 1 201 ? 90.451 5.044 27.192 1.00 19.73 249 THR A N 1
ATOM 1632 C CA . THR A 1 201 ? 91.450 4.448 26.309 1.00 20.18 249 THR A CA 1
ATOM 1633 C C . THR A 1 201 ? 92.327 5.600 25.803 1.00 19.91 249 THR A C 1
ATOM 1634 O O . THR A 1 201 ? 91.950 6.772 25.958 1.00 19.99 249 THR A O 1
ATOM 1638 N N . GLY A 1 202 ? 93.466 5.274 25.184 1.00 20.58 250 GLY A N 1
ATOM 1639 C CA . GLY A 1 202 ? 94.335 6.276 24.574 1.00 19.95 250 GLY A CA 1
ATOM 1640 C C . GLY A 1 202 ? 95.424 6.823 25.501 1.00 20.04 250 GLY A C 1
ATOM 1641 O O . GLY A 1 202 ? 96.104 7.800 25.160 1.00 19.86 250 GLY A O 1
ATOM 1642 N N . TYR A 1 203 ? 95.574 6.224 26.679 1.00 19.10 251 TYR A N 1
ATOM 1643 C CA . TYR A 1 203 ? 96.628 6.643 27.612 1.00 18.96 251 TYR A CA 1
ATOM 1644 C C . TYR A 1 203 ? 97.908 5.813 27.387 1.00 18.87 251 TYR A C 1
ATOM 1645 O O . TYR A 1 203 ? 97.893 4.822 26.642 1.00 19.50 251 TYR A O 1
ATOM 1654 N N . TYR A 1 204 ? 99.008 6.217 28.033 1.00 18.51 252 TYR A N 1
ATOM 1655 C CA . TYR A 1 204 ? 100.318 5.577 27.872 1.00 18.79 252 TYR A CA 1
ATOM 1656 C C . TYR A 1 204 ? 100.738 4.752 29.063 1.00 18.01 252 TYR A C 1
ATOM 1657 O O . TYR A 1 204 ? 100.598 5.196 30.207 1.00 17.81 252 TYR A O 1
ATOM 1666 N N . PHE A 1 205 ? 101.278 3.556 28.820 1.00 17.28 253 PHE A N 1
ATOM 1667 C CA . PHE A 1 205 ? 101.917 2.823 29.897 1.00 16.57 253 PHE A CA 1
ATOM 1668 C C . PHE A 1 205 ? 103.321 3.361 30.135 1.00 16.72 253 PHE A C 1
ATOM 1669 O O . PHE A 1 205 ? 104.056 3.668 29.196 1.00 17.40 253 PHE A O 1
ATOM 1677 N N . GLY A 1 206 ? 103.669 3.455 31.399 1.00 16.75 254 GLY A N 1
ATOM 1678 C CA . GLY A 1 206 ? 105.019 3.905 31.797 1.00 16.10 254 GLY A CA 1
ATOM 1679 C C . GLY A 1 206 ? 105.430 3.304 33.126 1.00 16.40 254 GLY A C 1
ATOM 1680 O O . GLY A 1 206 ? 104.613 2.725 33.851 1.00 17.04 254 GLY A O 1
ATOM 1681 N N . ALA A 1 207 ? 106.719 3.421 33.456 1.00 14.87 255 ALA A N 1
ATOM 1682 C CA . ALA A 1 207 ? 107.190 3.005 34.778 1.00 14.44 255 ALA A CA 1
ATOM 1683 C C . ALA A 1 207 ? 108.269 4.009 35.153 1.00 14.90 255 ALA A C 1
ATOM 1684 O O . ALA A 1 207 ? 108.989 4.503 34.280 1.00 15.93 255 ALA A O 1
ATOM 1686 N N . SER A 1 208 ? 108.360 4.303 36.444 1.00 14.67 256 SER A N 1
ATOM 1687 C CA . SER A 1 208 ? 109.376 5.221 36.924 1.00 14.96 256 SER A CA 1
ATOM 1688 C C . SER A 1 208 ? 109.820 4.859 38.325 1.00 14.56 256 SER A C 1
ATOM 1689 O O . SER A 1 208 ? 109.190 4.067 39.041 1.00 15.17 256 SER A O 1
ATOM 1692 N N . ALA A 1 209 ? 110.952 5.424 38.723 1.00 14.17 257 ALA A N 1
ATOM 1693 C CA . ALA A 1 209 ? 111.408 5.236 40.083 1.00 13.88 257 ALA A CA 1
ATOM 1694 C C . ALA A 1 209 ? 112.186 6.442 40.527 1.00 14.76 257 ALA A C 1
ATOM 1695 O O . ALA A 1 209 ? 112.696 7.194 39.702 1.00 15.24 257 ALA A O 1
ATOM 1697 N N . GLY A 1 210 ? 112.251 6.614 41.839 1.00 14.92 258 GLY A N 1
ATOM 1698 C CA . GLY A 1 210 ? 113.006 7.732 42.390 1.00 16.17 258 GLY A CA 1
ATOM 1699 C C . GLY A 1 210 ? 113.786 7.285 43.612 1.00 15.95 258 GLY A C 1
ATOM 1700 O O . GLY A 1 210 ? 113.393 6.352 44.316 1.00 15.65 258 GLY A O 1
ATOM 1701 N N . THR A 1 211 ? 114.912 7.974 43.838 1.00 16.06 259 THR A N 1
ATOM 1702 C CA . THR A 1 211 ? 115.714 7.863 45.069 1.00 15.64 259 THR A CA 1
ATOM 1703 C C . THR A 1 211 ? 115.933 9.303 45.549 1.00 16.30 259 THR A C 1
ATOM 1704 O O . THR A 1 211 ? 115.965 10.221 44.726 1.00 16.42 259 THR A O 1
ATOM 1708 N N . GLY A 1 212 ? 116.056 9.477 46.864 1.00 15.91 260 GLY A N 1
ATOM 1709 C CA . GLY A 1 212 ? 116.281 10.810 47.470 1.00 16.88 260 GLY A CA 1
ATOM 1710 C C . GLY A 1 212 ? 117.536 10.714 48.303 1.00 16.24 260 GLY A C 1
ATOM 1711 O O . GLY A 1 212 ? 118.606 10.408 47.773 1.00 17.72 260 GLY A O 1
ATOM 1712 N N . ASP A 1 213 ? 117.408 10.992 49.597 1.00 18.24 261 ASP A N 1
ATOM 1713 C CA . ASP A 1 213 ? 118.527 10.811 50.534 1.00 17.98 261 ASP A CA 1
ATOM 1714 C C . ASP A 1 213 ? 118.785 9.323 50.745 1.00 18.76 261 ASP A C 1
ATOM 1715 O O . ASP A 1 213 ? 119.843 8.954 51.299 1.00 20.25 261 ASP A O 1
ATOM 1720 N N . LEU A 1 214 ? 117.804 8.502 50.350 1.00 18.01 262 LEU A N 1
ATOM 1721 C CA . LEU A 1 214 ? 117.891 7.022 50.421 1.00 17.33 262 LEU A CA 1
ATOM 1722 C C . LEU A 1 214 ? 117.726 6.450 49.038 1.00 17.59 262 LEU A C 1
ATOM 1723 O O . LEU A 1 214 ? 117.106 7.066 48.169 1.00 17.17 262 LEU A O 1
ATOM 1728 N N . SER A 1 215 ? 118.271 5.259 48.815 1.00 17.28 263 SER A N 1
ATOM 1729 C CA . SER A 1 215 ? 118.314 4.752 47.470 1.00 16.97 263 SER A CA 1
ATOM 1730 C C . SER A 1 215 ? 118.078 3.234 47.441 1.00 16.88 263 SER A C 1
ATOM 1731 O O . SER A 1 215 ? 117.946 2.590 48.488 1.00 17.74 263 SER A O 1
ATOM 1734 N N . ASP A 1 216 ? 117.991 2.728 46.222 1.00 16.65 264 ASP A N 1
ATOM 1735 C CA . ASP A 1 216 ? 117.852 1.295 45.903 1.00 17.12 264 ASP A CA 1
ATOM 1736 C C . ASP A 1 216 ? 117.996 1.168 44.397 1.00 17.26 264 ASP A C 1
ATOM 1737 O O . ASP A 1 216 ? 117.739 2.106 43.623 1.00 16.83 264 ASP A O 1
ATOM 1742 N N . ASN A 1 217 ? 118.377 -0.015 43.943 1.00 16.83 265 ASN A N 1
ATOM 1743 C CA . ASN A 1 217 ? 118.224 -0.312 42.537 1.00 16.67 265 ASN A CA 1
ATOM 1744 C C . ASN A 1 217 ? 116.752 -0.584 42.292 1.00 17.23 265 ASN A C 1
ATOM 1745 O O . ASN A 1 217 ? 116.148 -1.344 43.037 1.00 17.97 265 ASN A O 1
ATOM 1750 N N . HIS A 1 218 ? 116.198 0.064 41.274 1.00 16.27 266 HIS A N 1
ATOM 1751 C CA . HIS A 1 218 ? 114.810 -0.185 40.841 1.00 16.79 266 HIS A CA 1
ATOM 1752 C C . HIS A 1 218 ? 114.859 -0.675 39.405 1.00 17.01 266 HIS A C 1
ATOM 1753 O O . HIS A 1 218 ? 115.035 0.102 38.488 1.00 17.01 266 HIS A O 1
ATOM 1760 N N . ASP A 1 219 ? 114.721 -2.003 39.217 1.00 16.69 267 ASP A N 1
ATOM 1761 C CA . ASP A 1 219 ? 114.830 -2.601 37.884 1.00 17.10 267 ASP A CA 1
ATOM 1762 C C . ASP A 1 219 ? 113.482 -3.085 37.334 1.00 17.17 267 ASP A C 1
ATOM 1763 O O . ASP A 1 219 ? 112.646 -3.581 38.083 1.00 18.49 267 ASP A O 1
ATOM 1768 N N . ILE A 1 220 ? 113.302 -2.943 36.025 1.00 17.86 268 ILE A N 1
ATOM 1769 C CA . ILE A 1 220 ? 112.169 -3.560 35.303 1.00 18.81 268 ILE A CA 1
ATOM 1770 C C . ILE A 1 220 ? 112.774 -4.569 34.342 1.00 19.44 268 ILE A C 1
ATOM 1771 O O . ILE A 1 220 ? 113.521 -4.187 33.451 1.00 20.11 268 ILE A O 1
ATOM 1776 N N . ILE A 1 221 ? 112.462 -5.856 34.535 1.00 19.40 269 ILE A N 1
ATOM 1777 C CA . ILE A 1 221 ? 112.971 -6.891 33.616 1.00 19.77 269 ILE A CA 1
ATOM 1778 C C . ILE A 1 221 ? 112.059 -7.007 32.399 1.00 19.70 269 ILE A C 1
ATOM 1779 O O . ILE A 1 221 ? 112.519 -7.048 31.256 1.00 20.52 269 ILE A O 1
ATOM 1784 N N . SER A 1 222 ? 110.747 -7.056 32.642 1.00 19.07 270 SER A N 1
ATOM 1785 C CA . SER A 1 222 ? 109.809 -7.095 31.540 1.00 18.61 270 SER A CA 1
ATOM 1786 C C . SER A 1 222 ? 108.486 -6.486 31.966 1.00 18.98 270 SER A C 1
ATOM 1787 O O . SER A 1 222 ? 108.176 -6.446 33.166 1.00 19.00 270 SER A O 1
ATOM 1790 N N . MET A 1 223 ? 107.751 -6.020 30.972 1.00 19.74 271 MET A N 1
ATOM 1791 C CA . MET A 1 223 ? 106.356 -5.608 31.107 1.00 21.16 271 MET A CA 1
ATOM 1792 C C . MET A 1 223 ? 105.629 -6.272 29.953 1.00 20.21 271 MET A C 1
ATOM 1793 O O . MET A 1 223 ? 105.991 -6.086 28.797 1.00 20.33 271 MET A O 1
ATOM 1798 N N . LYS A 1 224 ? 104.627 -7.086 30.269 1.00 20.54 272 LYS A N 1
ATOM 1799 C CA . LYS A 1 224 ? 103.940 -7.857 29.240 1.00 20.46 272 LYS A CA 1
ATOM 1800 C C . LYS A 1 224 ? 102.473 -7.539 29.345 1.00 20.00 272 LYS A C 1
ATOM 1801 O O . LYS A 1 224 ? 101.865 -7.785 30.394 1.00 20.94 272 LYS A O 1
ATOM 1807 N N . LEU A 1 225 ? 101.944 -6.945 28.289 1.00 19.53 273 LEU A N 1
ATOM 1808 C CA . LEU A 1 225 ? 100.564 -6.476 28.297 1.00 19.63 273 LEU A CA 1
ATOM 1809 C C . LEU A 1 225 ? 99.714 -7.436 27.491 1.00 20.69 273 LEU A C 1
ATOM 1810 O O . LEU A 1 225 ? 99.994 -7.669 26.302 1.00 20.59 273 LEU A O 1
ATOM 1815 N N . PHE A 1 226 ? 98.648 -7.937 28.122 1.00 20.78 274 PHE A N 1
ATOM 1816 C CA . PHE A 1 226 ? 97.732 -8.881 27.467 1.00 21.19 274 PHE A CA 1
ATOM 1817 C C . PHE A 1 226 ? 96.370 -8.259 27.235 1.00 21.68 274 PHE A C 1
ATOM 1818 O O . PHE A 1 226 ? 95.842 -7.584 28.119 1.00 21.82 274 PHE A O 1
ATOM 1826 N N . GLN A 1 227 ? 95.819 -8.463 26.040 1.00 21.48 275 GLN A N 1
ATOM 1827 C CA . GLN A 1 227 ? 94.453 -8.087 25.768 1.00 22.49 275 GLN A CA 1
ATOM 1828 C C . GLN A 1 227 ? 93.527 -9.147 26.368 1.00 23.25 275 GLN A C 1
ATOM 1829 O O . GLN A 1 227 ? 93.719 -10.345 26.161 1.00 23.08 275 GLN A O 1
ATOM 1835 N N . LEU A 1 228 ? 92.553 -8.695 27.148 1.00 23.43 276 LEU A N 1
ATOM 1836 C CA . LEU A 1 228 ? 91.495 -9.566 27.631 1.00 24.37 276 LEU A CA 1
ATOM 1837 C C . LEU A 1 228 ? 90.342 -9.522 26.631 1.00 24.59 276 LEU A C 1
ATOM 1838 O O . LEU A 1 228 ? 89.931 -8.452 26.180 1.00 24.75 276 LEU A O 1
ATOM 1843 N N . MET A 1 229 ? 89.839 -10.701 26.271 1.00 26.58 277 MET A N 1
ATOM 1844 C CA . MET A 1 229 ? 88.736 -10.785 25.322 1.00 27.86 277 MET A CA 1
ATOM 1845 C C . MET A 1 229 ? 87.441 -10.718 26.126 1.00 27.84 277 MET A C 1
ATOM 1846 O O . MET A 1 229 ? 86.951 -11.722 26.671 1.00 28.91 277 MET A O 1
ATOM 1851 N N . VAL A 1 230 ? 86.918 -9.508 26.218 1.00 27.22 278 VAL A N 1
ATOM 1852 C CA . VAL A 1 230 ? 85.749 -9.235 27.033 1.00 26.15 278 VAL A CA 1
ATOM 1853 C C . VAL A 1 230 ? 84.694 -8.579 26.162 1.00 26.29 278 VAL A C 1
ATOM 1854 O O . VAL A 1 230 ? 84.966 -7.614 25.426 1.00 25.87 278 VAL A O 1
ATOM 1858 N N . GLU A 1 231 ? 83.476 -9.110 26.242 1.00 26.36 279 GLU A N 1
ATOM 1859 C CA . GLU A 1 231 ? 82.371 -8.584 25.487 1.00 27.78 279 GLU A CA 1
ATOM 1860 C C . GLU A 1 231 ? 81.986 -7.171 25.897 1.00 28.28 279 GLU A C 1
ATOM 1861 O O . GLU A 1 231 ? 81.858 -6.870 27.087 1.00 28.61 279 GLU A O 1
ATOM 1867 N N . HIS A 1 232 ? 81.790 -6.321 24.893 1.00 29.52 280 HIS A N 1
ATOM 1868 C CA . HIS A 1 232 ? 81.069 -5.063 25.071 1.00 30.74 280 HIS A CA 1
ATOM 1869 C C . HIS A 1 232 ? 79.912 -5.023 24.078 1.00 33.00 280 HIS A C 1
ATOM 1870 O O . HIS A 1 232 ? 80.082 -5.376 22.917 1.00 32.82 280 HIS A O 1
ATOM 1877 N N . THR A 1 233 ? 78.742 -4.598 24.535 1.00 35.77 281 THR A N 1
ATOM 1878 C CA . THR A 1 233 ? 77.569 -4.532 23.649 1.00 39.12 281 THR A CA 1
ATOM 1879 C C . THR A 1 233 ? 77.685 -3.345 22.676 1.00 41.24 281 THR A C 1
ATOM 1880 O O . THR A 1 233 ? 78.454 -2.416 22.933 1.00 41.48 281 THR A O 1
ATOM 1884 N N . PRO A 1 234 ? 76.946 -3.381 21.540 1.00 43.24 282 PRO A N 1
ATOM 1885 C CA . PRO A 1 234 ? 76.878 -2.222 20.629 1.00 44.82 282 PRO A CA 1
ATOM 1886 C C . PRO A 1 234 ? 76.608 -0.885 21.334 1.00 46.50 282 PRO A C 1
ATOM 1887 O O . PRO A 1 234 ? 77.191 0.135 20.951 1.00 47.15 282 PRO A O 1
ATOM 1891 N N . ASP A 1 235 ? 75.747 -0.893 22.353 1.00 48.25 283 ASP A N 1
ATOM 1892 C CA . ASP A 1 235 ? 75.516 0.293 23.185 1.00 49.87 283 ASP A CA 1
ATOM 1893 C C . ASP A 1 235 ? 76.790 0.754 23.908 1.00 50.55 283 ASP A C 1
ATOM 1894 O O . ASP A 1 235 ? 77.168 1.928 23.828 1.00 51.02 283 ASP A O 1
ATOM 1899 N N . GLU A 1 236 ? 77.448 -0.176 24.599 1.00 51.21 284 GLU A N 1
ATOM 1900 C CA . GLU A 1 236 ? 78.723 0.093 25.281 1.00 51.68 284 GLU A CA 1
ATOM 1901 C C . GLU A 1 236 ? 79.813 0.550 24.293 1.00 51.92 284 GLU A C 1
ATOM 1902 O O . GLU A 1 236 ? 80.528 1.520 24.560 1.00 52.35 284 GLU A O 1
ATOM 1908 N N . GLU A 1 237 ? 79.909 -0.126 23.144 1.00 52.01 285 GLU A N 1
ATOM 1909 C CA . GLU A 1 237 ? 80.962 0.145 22.143 1.00 52.15 285 GLU A CA 1
ATOM 1910 C C . GLU A 1 237 ? 80.868 1.511 21.427 1.00 51.49 285 GLU A C 1
ATOM 1911 O O . GLU A 1 237 ? 81.887 2.036 20.960 1.00 51.90 285 GLU A O 1
ATOM 1917 N N . ASN A 1 238 ? 79.666 2.085 21.353 1.00 50.54 286 ASN A N 1
ATOM 1918 C CA . ASN A 1 238 ? 79.448 3.323 20.583 1.00 49.34 286 ASN A CA 1
ATOM 1919 C C . ASN A 1 238 ? 79.978 4.616 21.229 1.00 47.71 286 ASN A C 1
ATOM 1920 O O . ASN A 1 238 ? 80.311 5.574 20.513 1.00 48.04 286 ASN A O 1
ATOM 1925 N N . ILE A 1 239 ? 80.037 4.662 22.563 1.00 45.13 287 ILE A N 1
ATOM 1926 C CA . ILE A 1 239 ? 80.555 5.854 23.250 1.00 42.25 287 ILE A CA 1
ATOM 1927 C C . ILE A 1 239 ? 82.031 6.055 22.911 1.00 39.55 287 ILE A C 1
ATOM 1928 O O . ILE A 1 239 ? 82.711 5.113 22.505 1.00 39.28 287 ILE A O 1
ATOM 1933 N N . ASP A 1 240 ? 82.517 7.284 23.047 1.00 36.35 288 ASP A N 1
ATOM 1934 C CA . ASP A 1 240 ? 83.922 7.566 22.778 1.00 33.25 288 ASP A CA 1
ATOM 1935 C C . ASP A 1 240 ? 84.751 7.323 24.031 1.00 31.01 288 ASP A C 1
ATOM 1936 O O . ASP A 1 240 ? 84.807 8.174 24.930 1.00 29.56 288 ASP A O 1
ATOM 1941 N N . TRP A 1 241 ? 85.385 6.156 24.082 1.00 28.62 289 TRP A N 1
ATOM 1942 C CA . TRP A 1 241 ? 86.120 5.756 25.282 1.00 27.39 289 TRP A CA 1
ATOM 1943 C C . TRP A 1 241 ? 87.388 6.593 25.497 1.00 26.30 289 TRP A C 1
ATOM 1944 O O . TRP A 1 241 ? 87.973 6.549 26.589 1.00 25.42 289 TRP A O 1
ATOM 1955 N N . THR A 1 242 ? 87.809 7.362 24.485 1.00 25.24 290 THR A N 1
ATOM 1956 C CA . THR A 1 242 ? 89.021 8.192 24.657 1.00 25.99 290 THR A CA 1
ATOM 1957 C C . THR A 1 242 ? 88.724 9.454 25.464 1.00 24.82 290 THR A C 1
ATOM 1958 O O . THR A 1 242 ? 89.644 10.150 25.919 1.00 24.61 290 THR A O 1
ATOM 1962 N N . LYS A 1 243 ? 87.435 9.765 25.616 1.00 24.77 291 LYS A N 1
ATOM 1963 C CA . LYS A 1 243 ? 87.012 10.978 26.302 1.00 24.69 291 LYS A CA 1
ATOM 1964 C C . LYS A 1 243 ? 86.515 10.755 27.742 1.00 23.68 291 LYS A C 1
ATOM 1965 O O . LYS A 1 243 ? 86.066 11.707 28.392 1.00 24.12 291 LYS A O 1
ATOM 1971 N N . ILE A 1 244 ? 86.580 9.512 28.232 1.00 22.92 292 ILE A N 1
ATOM 1972 C CA . ILE A 1 244 ? 86.235 9.233 29.636 1.00 22.22 292 ILE A CA 1
ATOM 1973 C C . ILE A 1 244 ? 87.182 9.996 30.557 1.00 22.12 292 ILE A C 1
ATOM 1974 O O . ILE A 1 244 ? 88.406 9.965 30.376 1.00 21.86 292 ILE A O 1
ATOM 1979 N N . GLU A 1 245 ? 86.623 10.701 31.533 1.00 22.13 293 GLU A N 1
ATOM 1980 C CA . GLU A 1 245 ? 87.443 11.420 32.513 1.00 22.45 293 GLU A CA 1
ATOM 1981 C C . GLU A 1 245 ? 87.843 10.444 33.620 1.00 20.98 293 GLU A C 1
ATOM 1982 O O . GLU A 1 245 ? 86.984 9.763 34.176 1.00 20.44 293 GLU A O 1
ATOM 1988 N N . PRO A 1 246 ? 89.143 10.388 33.962 1.00 20.52 294 PRO A N 1
ATOM 1989 C CA . PRO A 1 246 ? 89.554 9.491 35.048 1.00 19.47 294 PRO A CA 1
ATOM 1990 C C . PRO A 1 246 ? 88.790 9.837 36.311 1.00 19.73 294 PRO A C 1
ATOM 1991 O O . PRO A 1 246 ? 88.761 11.001 36.737 1.00 19.21 294 PRO A O 1
ATOM 1995 N N . SER A 1 247 ? 88.146 8.842 36.918 1.00 18.63 295 SER A N 1
ATOM 1996 C CA . SER A 1 247 ? 87.358 9.087 38.128 1.00 18.23 295 SER A CA 1
ATOM 1997 C C . SER A 1 247 ? 87.050 7.759 38.779 1.00 18.19 295 SER A C 1
ATOM 1998 O O . SER A 1 247 ? 87.410 6.700 38.240 1.00 17.90 295 SER A O 1
ATOM 2001 N N . VAL A 1 248 ? 86.418 7.823 39.948 1.00 17.50 296 VAL A N 1
ATOM 2002 C CA . VAL A 1 248 ? 86.005 6.605 40.654 1.00 17.98 296 VAL A CA 1
ATOM 2003 C C . VAL A 1 248 ? 84.595 6.833 41.174 1.00 18.71 296 VAL A C 1
ATOM 2004 O O . VAL A 1 248 ? 84.313 7.881 41.764 1.00 19.63 296 VAL A O 1
ATOM 2008 N N . ASN A 1 249 ? 83.709 5.889 40.877 1.00 17.74 297 ASN A N 1
ATOM 2009 C CA . ASN A 1 249 ? 82.376 5.882 41.487 1.00 19.52 297 ASN A CA 1
ATOM 2010 C C . ASN A 1 249 ? 82.453 5.083 42.788 1.00 19.70 297 ASN A C 1
ATOM 2011 O O . ASN A 1 249 ? 83.099 4.027 42.825 1.00 20.07 297 ASN A O 1
ATOM 2016 N N . PHE A 1 250 ? 81.770 5.542 43.838 1.00 19.63 298 PHE A N 1
ATOM 2017 C CA . PHE A 1 250 ? 81.851 4.894 45.145 1.00 19.96 298 PHE A CA 1
ATOM 2018 C C . PHE A 1 250 ? 80.518 4.356 45.630 1.00 20.96 298 PHE A C 1
ATOM 2019 O O . PHE A 1 250 ? 79.514 5.072 45.649 1.00 20.33 298 PHE A O 1
ATOM 2027 N N . LEU A 1 251 ? 80.519 3.090 46.039 1.00 21.26 299 LEU A N 1
ATOM 2028 C CA . LEU A 1 251 ? 79.328 2.508 46.643 1.00 23.39 299 LEU A CA 1
ATOM 2029 C C . LEU A 1 251 ? 79.000 3.247 47.940 1.00 23.87 299 LEU A C 1
ATOM 2030 O O . LEU A 1 251 ? 79.894 3.561 48.739 1.00 23.03 299 LEU A O 1
ATOM 2035 N N . LYS A 1 252 ? 77.720 3.547 48.144 1.00 25.61 300 LYS A N 1
ATOM 2036 C CA . LYS A 1 252 ? 77.320 4.261 49.352 1.00 28.63 300 LYS A CA 1
ATOM 2037 C C . LYS A 1 252 ? 77.377 3.380 50.600 1.00 30.76 300 LYS A C 1
ATOM 2038 O O . LYS A 1 252 ? 77.294 2.149 50.500 1.00 31.78 300 LYS A O 1
ATOM 2044 N N . SER A 1 253 ? 77.563 4.011 51.761 1.00 33.26 301 SER A N 1
ATOM 2045 C CA . SER A 1 253 ? 77.544 3.315 53.053 1.00 35.59 301 SER A CA 1
ATOM 2046 C C . SER A 1 253 ? 76.221 2.571 53.249 1.00 36.60 301 SER A C 1
ATOM 2047 O O . SER A 1 253 ? 76.171 1.537 53.934 1.00 37.85 301 SER A O 1
ATOM 2050 N N . SER B 1 3 ? 117.880 35.855 13.457 1.00 52.14 51 SER B N 1
ATOM 2051 C CA . SER B 1 3 ? 116.941 35.826 14.622 1.00 52.22 51 SER B CA 1
ATOM 2052 C C . SER B 1 3 ? 115.493 35.518 14.209 1.00 51.80 51 SER B C 1
ATOM 2053 O O . SER B 1 3 ? 114.801 34.741 14.878 1.00 51.75 51 SER B O 1
ATOM 2056 N N . GLU B 1 4 ? 115.057 36.110 13.096 1.00 50.88 52 GLU B N 1
ATOM 2057 C CA . GLU B 1 4 ? 113.675 35.973 12.620 1.00 50.16 52 GLU B CA 1
ATOM 2058 C C . GLU B 1 4 ? 113.287 34.573 12.108 1.00 48.57 52 GLU B C 1
ATOM 2059 O O . GLU B 1 4 ? 112.094 34.267 12.016 1.00 48.55 52 GLU B O 1
ATOM 2065 N N . HIS B 1 5 ? 114.279 33.733 11.796 1.00 46.61 53 HIS B N 1
ATOM 2066 C CA . HIS B 1 5 ? 114.027 32.354 11.336 1.00 44.55 53 HIS B CA 1
ATOM 2067 C C . HIS B 1 5 ? 114.437 31.270 12.349 1.00 42.69 53 HIS B C 1
ATOM 2068 O O . HIS B 1 5 ? 114.525 30.090 12.008 1.00 41.59 53 HIS B O 1
ATOM 2075 N N . LEU B 1 6 ? 114.679 31.687 13.589 1.00 40.84 54 LEU B N 1
ATOM 2076 C CA . LEU B 1 6 ? 114.954 30.756 14.683 1.00 39.14 54 LEU B CA 1
ATOM 2077 C C . LEU B 1 6 ? 113.702 29.940 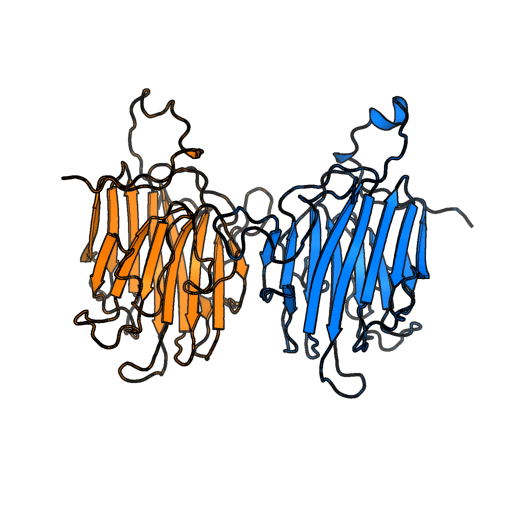14.981 1.00 38.16 54 LEU B C 1
ATOM 2078 O O . LEU B 1 6 ? 112.614 30.504 15.149 1.00 38.33 54 LEU B O 1
ATOM 2083 N N . LYS B 1 7 ? 113.860 28.621 15.028 1.00 36.67 55 LYS B N 1
ATOM 2084 C CA . LYS B 1 7 ? 112.764 27.720 15.355 1.00 35.58 55 LYS B CA 1
ATOM 2085 C C . LYS B 1 7 ? 112.895 27.279 16.816 1.00 34.45 55 LYS B C 1
ATOM 2086 O O . LYS B 1 7 ? 113.653 26.351 17.126 1.00 34.43 55 LYS B O 1
ATOM 2092 N N . ARG B 1 8 ? 112.169 27.968 17.697 1.00 32.97 56 ARG B N 1
ATOM 2093 C CA . ARG B 1 8 ? 112.263 27.756 19.144 1.00 31.99 56 ARG B CA 1
ATOM 2094 C C . ARG B 1 8 ? 111.980 26.314 19.576 1.00 31.22 56 ARG B C 1
ATOM 2095 O O . ARG B 1 8 ? 112.583 25.833 20.549 1.00 30.94 56 ARG B O 1
ATOM 2103 N N . GLU B 1 9 ? 111.095 25.629 18.849 1.00 29.54 57 GLU B N 1
ATOM 2104 C CA . GLU B 1 9 ? 110.691 24.255 19.181 1.00 29.28 57 GLU B CA 1
ATOM 2105 C C . GLU B 1 9 ? 111.801 23.223 18.929 1.00 28.50 57 GLU B C 1
ATOM 2106 O O . GLU B 1 9 ? 111.735 22.082 19.404 1.00 28.50 57 GLU B O 1
ATOM 2112 N N . HIS B 1 10 ? 112.809 23.644 18.175 1.00 27.65 58 HIS B N 1
ATOM 2113 C CA . HIS B 1 10 ? 113.963 22.817 17.872 1.00 27.67 58 HIS B CA 1
ATOM 2114 C C . HIS B 1 10 ? 115.245 23.423 18.448 1.00 26.87 58 HIS B C 1
ATOM 2115 O O . HIS B 1 10 ? 116.349 23.056 18.030 1.00 27.21 58 HIS B O 1
ATOM 2122 N N . SER B 1 11 ? 115.090 24.339 19.402 1.00 26.88 59 SER B N 1
ATOM 2123 C CA . SER B 1 11 ? 116.217 25.028 20.017 1.00 26.29 59 SER B CA 1
ATOM 2124 C C . SER B 1 11 ? 116.265 24.778 21.517 1.00 26.32 59 SER B C 1
ATOM 2125 O O . SER B 1 11 ? 115.231 24.606 22.151 1.00 25.85 59 SER B O 1
ATOM 2128 N N . LEU B 1 12 ? 117.481 24.758 22.051 1.00 26.11 60 LEU B N 1
ATOM 2129 C CA . LEU B 1 12 ? 117.744 24.505 23.469 1.00 25.93 60 LEU B CA 1
ATOM 2130 C C . LEU B 1 12 ? 118.442 25.745 24.020 1.00 26.71 60 LEU B C 1
ATOM 2131 O O . LEU B 1 12 ? 119.580 26.043 23.658 1.00 26.34 60 LEU B O 1
ATOM 2136 N N . ILE B 1 13 ? 117.755 26.471 24.899 1.00 27.97 61 ILE B N 1
ATOM 2137 C CA . ILE B 1 13 ? 118.204 27.781 25.349 1.00 28.98 61 ILE B CA 1
ATOM 2138 C C . ILE B 1 13 ? 118.023 27.922 26.867 1.00 29.58 61 ILE B C 1
ATOM 2139 O O . ILE B 1 13 ? 116.972 27.561 27.396 1.00 29.93 61 ILE B O 1
ATOM 2144 N N . LYS B 1 14 ? 119.048 28.416 27.566 1.00 30.26 62 LYS B N 1
ATOM 2145 C CA . LYS B 1 14 ? 119.008 28.520 29.033 1.00 31.41 62 LYS B CA 1
ATOM 2146 C C . LYS B 1 14 ? 117.843 29.390 29.513 1.00 32.00 62 LYS B C 1
ATOM 2147 O O . LYS B 1 14 ? 117.517 30.393 28.859 1.00 32.72 62 LYS B O 1
ATOM 2153 N N . PRO B 1 15 ? 117.221 29.020 30.651 1.00 32.37 63 PRO B N 1
ATOM 2154 C CA . PRO B 1 15 ? 117.596 27.905 31.533 1.00 31.84 63 PRO B CA 1
ATOM 2155 C C . PRO B 1 15 ? 116.919 26.562 31.230 1.00 31.39 63 PRO B C 1
ATOM 2156 O O . PRO B 1 15 ? 116.716 25.743 32.153 1.00 30.89 63 PRO B O 1
ATOM 2160 N N . TYR B 1 16 ? 116.599 26.325 29.954 1.00 30.32 64 TYR B N 1
ATOM 2161 C CA . TYR B 1 16 ? 116.196 24.999 29.469 1.00 30.08 64 TYR B CA 1
ATOM 2162 C C . TYR B 1 16 ? 114.879 24.546 30.083 1.00 30.99 64 TYR B C 1
ATOM 2163 O O . TYR B 1 16 ? 114.772 23.429 30.610 1.00 30.77 64 TYR B O 1
ATOM 2172 N N . GLN B 1 17 ? 113.884 25.428 29.993 1.00 31.43 65 GLN B N 1
ATOM 2173 C CA . GLN B 1 17 ? 112.557 25.186 30.551 1.00 33.07 65 GLN B CA 1
ATOM 2174 C C . GLN B 1 17 ? 111.483 25.293 29.468 1.00 32.95 65 GLN B C 1
ATOM 2175 O O . GLN B 1 17 ? 110.281 25.329 29.768 1.00 33.15 65 GLN B O 1
ATOM 2181 N N . GLY B 1 18 ? 111.926 25.290 28.208 1.00 32.63 66 GLY B N 1
ATOM 2182 C CA . GLY B 1 18 ? 111.043 25.386 27.045 1.00 32.68 66 GLY B CA 1
ATOM 2183 C C . GLY B 1 18 ? 110.007 24.279 26.960 1.00 33.11 66 GLY B C 1
ATOM 2184 O O . GLY B 1 18 ? 110.307 23.099 27.194 1.00 32.27 66 GLY B O 1
ATOM 2185 N N . VAL B 1 19 ? 108.774 24.669 26.643 1.00 33.44 67 VAL B N 1
ATOM 2186 C CA . VAL B 1 19 ? 107.694 23.718 26.424 1.00 34.01 67 VAL B CA 1
ATOM 2187 C C . VAL B 1 19 ? 107.013 24.018 25.094 1.00 34.55 67 VAL B C 1
ATOM 2188 O O . VAL B 1 19 ? 106.987 25.172 24.650 1.00 34.95 67 VAL B O 1
ATOM 2192 N N . GLY B 1 20 ? 106.474 22.972 24.479 1.00 34.58 68 GLY B N 1
ATOM 2193 C CA . GLY B 1 20 ? 105.761 23.084 23.221 1.00 35.36 68 GLY B CA 1
ATOM 2194 C C . GLY B 1 20 ? 104.335 23.568 23.408 1.00 36.16 68 GLY B C 1
ATOM 2195 O O . GLY B 1 20 ? 103.921 23.921 24.519 1.00 35.55 68 GLY B O 1
ATOM 2196 N N . SER B 1 21 ? 103.589 23.578 22.306 1.00 37.23 69 SER B N 1
ATOM 2197 C CA . SER B 1 21 ? 102.207 24.066 22.287 1.00 38.33 69 SER B CA 1
ATOM 2198 C C . SER B 1 21 ? 101.254 23.221 23.152 1.00 38.52 69 SER B C 1
ATOM 2199 O O . SER B 1 21 ? 100.167 23.693 23.524 1.00 39.11 69 SER B O 1
ATOM 2202 N N . SER B 1 22 ? 101.654 21.986 23.463 1.00 38.11 70 SER B N 1
ATOM 2203 C CA . SER B 1 22 ? 100.886 21.123 24.377 1.00 37.72 70 SER B CA 1
ATOM 2204 C C . SER B 1 22 ? 101.468 21.090 25.796 1.00 36.68 70 SER B C 1
ATOM 2205 O O . SER B 1 22 ? 101.109 20.238 26.615 1.00 36.66 70 SER B O 1
ATOM 2208 N N . SER B 1 23 ? 102.354 22.043 26.080 1.00 35.26 71 SER B N 1
ATOM 2209 C CA . SER B 1 23 ? 102.932 22.232 27.411 1.00 34.33 71 SER B CA 1
ATOM 2210 C C . SER B 1 23 ? 103.898 21.123 27.845 1.00 32.97 71 SER B C 1
ATOM 2211 O O . SER B 1 23 ? 104.221 21.028 29.032 1.00 32.85 71 SER B O 1
ATOM 2214 N N . MET B 1 24 ? 104.356 20.305 26.890 1.00 31.88 72 MET B N 1
ATOM 2215 C CA . MET B 1 24 ? 105.320 19.234 27.184 1.00 30.87 72 MET B CA 1
ATOM 2216 C C . MET B 1 24 ? 106.734 19.782 26.980 1.00 29.58 72 MET B C 1
ATOM 2217 O O . MET B 1 24 ? 106.928 20.671 26.140 1.00 28.61 72 MET B O 1
ATOM 2222 N N . PRO B 1 25 ? 107.716 19.283 27.759 1.00 28.02 73 PRO B N 1
ATOM 2223 C CA . PRO B 1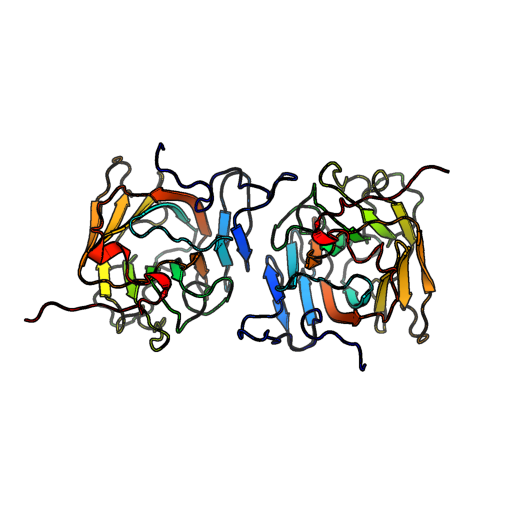 25 ? 109.098 19.748 27.567 1.00 27.53 73 PRO B CA 1
ATOM 2224 C C . PRO B 1 25 ? 109.543 19.664 26.103 1.00 26.83 73 PRO B C 1
ATOM 2225 O O . PRO B 1 25 ? 109.225 18.688 25.416 1.00 26.28 73 PRO B O 1
ATOM 2229 N N . LEU B 1 26 ? 110.249 20.698 25.635 1.00 26.00 74 LEU B N 1
ATOM 2230 C CA . LEU B 1 26 ? 110.790 20.706 24.268 1.00 25.26 74 LEU B CA 1
ATOM 2231 C C . LEU B 1 26 ? 111.927 19.692 24.121 1.00 24.97 74 LEU B C 1
ATOM 2232 O O . LEU B 1 26 ? 112.212 19.233 23.025 1.00 24.51 74 LEU B O 1
ATOM 2237 N N . TRP B 1 27 ? 112.567 19.353 25.239 1.00 23.33 75 TRP B N 1
ATOM 2238 C CA . TRP B 1 27 ? 113.685 18.409 25.233 1.00 22.35 75 TRP B CA 1
ATOM 2239 C C . TRP B 1 27 ? 113.532 17.430 26.382 1.00 21.43 75 TRP B C 1
ATOM 2240 O O . TRP B 1 27 ? 113.093 17.821 27.468 1.00 21.53 75 TRP B O 1
ATOM 2251 N N . ASP B 1 28 ? 113.907 16.179 26.129 1.00 20.04 76 ASP B N 1
ATOM 2252 C CA . ASP B 1 28 ? 113.932 15.114 27.126 1.00 19.97 76 ASP B CA 1
ATOM 2253 C C . ASP B 1 28 ? 115.370 14.685 27.348 1.00 19.65 76 ASP B C 1
ATOM 2254 O O . ASP B 1 28 ? 116.169 14.644 26.408 1.00 19.63 76 ASP B O 1
ATOM 2259 N N . PHE B 1 29 ? 115.723 14.398 28.591 1.00 19.15 77 PHE B N 1
ATOM 2260 C CA . PHE B 1 29 ? 117.107 14.023 28.879 1.00 18.45 77 PHE B CA 1
ATOM 2261 C C . PHE B 1 29 ? 117.197 12.648 29.513 1.00 18.12 77 PHE B C 1
ATOM 2262 O O . PHE B 1 29 ? 116.206 12.143 30.069 1.00 17.23 77 PHE B O 1
ATOM 2270 N N . GLN B 1 30 ? 118.391 12.052 29.441 1.00 17.03 78 GLN B N 1
ATOM 2271 C CA . GLN B 1 30 ? 118.613 10.690 29.910 1.00 17.38 78 GLN B CA 1
ATOM 2272 C C . GLN B 1 30 ? 120.085 10.534 30.346 1.00 17.94 78 GLN B C 1
ATOM 2273 O O . GLN B 1 30 ? 120.972 11.300 29.906 1.00 17.75 78 GLN B O 1
ATOM 2279 N N . GLY B 1 31 ? 120.322 9.577 31.241 1.00 17.36 79 GLY B N 1
ATOM 2280 C CA . GLY B 1 31 ? 121.671 9.247 31.698 1.00 17.32 79 GLY B CA 1
ATOM 2281 C C . GLY B 1 31 ? 122.157 10.224 32.759 1.00 17.94 79 GLY B C 1
ATOM 2282 O O . GLY B 1 31 ? 121.407 10.619 33.660 1.00 17.05 79 GLY B O 1
ATOM 2283 N N . SER B 1 32 ? 123.426 10.594 32.650 1.00 15.92 80 SER B N 1
ATOM 2284 C CA . SER B 1 32 ? 124.047 11.467 33.628 1.00 17.39 80 SER B CA 1
ATOM 2285 C C . SER B 1 32 ? 123.617 12.931 33.445 1.00 16.69 80 SER B C 1
ATOM 2286 O O . SER B 1 32 ? 123.920 13.768 34.295 1.00 17.65 80 SER B O 1
ATOM 2289 N N . THR B 1 33 ? 122.882 13.241 32.372 1.00 16.96 81 THR B N 1
ATOM 2290 C CA . THR B 1 33 ? 122.541 14.652 32.040 1.00 17.23 81 THR B CA 1
ATOM 2291 C C . THR B 1 33 ? 121.860 15.377 33.191 1.00 18.24 81 THR B C 1
ATOM 2292 O O . THR B 1 33 ? 120.946 14.844 33.822 1.00 18.06 81 THR B O 1
ATOM 2296 N N . ILE B 1 34 ? 122.320 16.606 33.432 1.00 18.12 82 ILE B N 1
ATOM 2297 C CA . ILE B 1 34 ? 121.669 17.510 34.380 1.00 20.54 82 ILE B CA 1
ATOM 2298 C C . ILE B 1 34 ? 121.468 18.858 33.691 1.00 20.43 82 ILE B C 1
ATOM 2299 O O . ILE B 1 34 ? 122.305 19.302 32.891 1.00 21.08 82 ILE B O 1
ATOM 2304 N N . LEU B 1 35 ? 120.337 19.486 33.976 1.00 21.18 83 LEU B N 1
ATOM 2305 C CA . LEU B 1 35 ? 120.085 20.852 33.516 1.00 22.69 83 LEU B CA 1
ATOM 2306 C C . LEU B 1 35 ? 120.482 21.807 34.623 1.00 23.49 83 LEU B C 1
ATOM 2307 O O . LEU B 1 35 ? 120.125 21.590 35.793 1.00 23.33 83 LEU B O 1
ATOM 2312 N N . THR B 1 36 ? 121.225 22.851 34.273 1.00 23.72 84 THR B N 1
ATOM 2313 C CA . THR B 1 36 ? 121.560 23.909 35.229 1.00 24.70 84 THR B CA 1
ATOM 2314 C C . THR B 1 36 ? 121.193 25.246 34.592 1.00 24.61 84 THR B C 1
ATOM 2315 O O . THR B 1 36 ? 120.861 25.293 33.407 1.00 24.67 84 THR B O 1
ATOM 2319 N N . SER B 1 37 ? 121.260 26.336 35.361 1.00 25.50 85 SER B N 1
ATOM 2320 C CA . SER B 1 37 ? 120.893 27.644 34.826 1.00 26.57 85 SER B CA 1
ATOM 2321 C C . SER B 1 37 ? 121.782 28.109 33.666 1.00 26.19 85 SER B C 1
ATOM 2322 O O . SER B 1 37 ? 121.323 28.878 32.816 1.00 27.20 85 SER B O 1
ATOM 2325 N N . GLN B 1 38 ? 123.032 27.639 33.630 1.00 25.63 86 GLN B N 1
ATOM 2326 C CA . GLN B 1 38 ? 124.033 28.133 32.664 1.00 26.28 86 GLN B CA 1
ATOM 2327 C C . GLN B 1 38 ? 124.415 27.125 31.565 1.00 25.58 86 GLN B C 1
ATOM 2328 O O . GLN B 1 38 ? 125.007 27.495 30.544 1.00 25.99 86 GLN B O 1
ATOM 2334 N N . TYR B 1 39 ? 124.082 25.850 31.779 1.00 24.18 87 TYR B N 1
ATOM 2335 C CA . TYR B 1 39 ? 124.432 24.796 30.815 1.00 23.12 87 TYR B CA 1
ATOM 2336 C C . TYR B 1 39 ? 123.673 23.509 31.065 1.00 21.67 87 TYR B C 1
ATOM 2337 O O . TYR B 1 39 ? 123.218 23.254 32.185 1.00 21.57 87 TYR B O 1
ATOM 2346 N N . VAL B 1 40 ? 123.547 22.719 30.006 1.00 20.29 88 VAL B N 1
ATOM 2347 C CA . VAL B 1 40 ? 123.150 21.316 30.127 1.00 20.02 88 VAL B CA 1
ATOM 2348 C C . VAL B 1 40 ? 124.448 20.525 30.208 1.00 19.59 88 VAL B C 1
ATOM 2349 O O . VAL B 1 40 ? 125.248 20.540 29.262 1.00 20.36 88 VAL B O 1
ATOM 2353 N N . ARG B 1 41 ? 124.678 19.834 31.323 1.00 18.43 89 ARG B N 1
ATOM 2354 C CA . ARG B 1 41 ? 125.892 19.050 31.431 1.00 16.90 89 ARG B CA 1
ATOM 2355 C C . ARG B 1 41 ? 125.551 17.588 31.120 1.00 16.64 89 ARG B C 1
ATOM 2356 O O . ARG B 1 41 ? 124.878 16.912 31.911 1.00 16.49 89 ARG B O 1
ATOM 2364 N N . LEU B 1 42 ? 125.975 17.129 29.947 1.00 16.15 90 LEU B N 1
ATOM 2365 C CA . LEU B 1 42 ? 125.739 15.738 29.541 1.00 16.15 90 LEU B CA 1
ATOM 2366 C C . LEU B 1 42 ? 126.483 14.739 30.420 1.00 16.53 90 LEU B C 1
ATOM 2367 O O . LEU B 1 42 ? 125.917 13.730 30.827 1.00 16.93 90 LEU B O 1
ATOM 2372 N N . THR B 1 43 ? 127.776 14.981 30.643 1.00 16.70 91 THR B N 1
ATOM 2373 C CA . THR B 1 43 ? 128.533 14.225 31.641 1.00 17.35 91 THR B CA 1
ATOM 2374 C C . THR B 1 43 ? 129.351 15.170 32.505 1.00 16.82 91 THR B C 1
ATOM 2375 O O . THR B 1 43 ? 129.851 16.185 32.002 1.00 17.12 91 THR B O 1
ATOM 2379 N N . PRO B 1 44 ? 129.528 14.816 33.789 1.00 17.75 92 PRO B N 1
ATOM 2380 C CA . PRO B 1 44 ? 130.529 15.502 34.596 1.00 17.80 92 PRO B CA 1
ATOM 2381 C C . PRO B 1 44 ? 131.902 14.910 34.277 1.00 17.89 92 PRO B C 1
ATOM 2382 O O . PRO B 1 44 ? 132.000 13.965 33.491 1.00 18.11 92 PRO B O 1
ATOM 2386 N N . ASP B 1 45 ? 132.931 15.469 34.901 1.00 18.46 93 ASP B N 1
ATOM 2387 C CA . ASP B 1 45 ? 134.326 15.050 34.707 1.00 19.32 93 ASP B CA 1
ATOM 2388 C C . ASP B 1 45 ? 134.586 13.828 35.588 1.00 19.31 93 ASP B C 1
ATOM 2389 O O . ASP B 1 45 ? 135.442 13.844 36.501 1.00 19.59 93 ASP B O 1
ATOM 2394 N N . GLU B 1 46 ? 133.841 12.757 35.319 1.00 19.85 94 GLU B N 1
ATOM 2395 C CA . GLU B 1 46 ? 133.894 11.533 36.110 1.00 21.77 94 GLU B CA 1
ATOM 2396 C C . GLU B 1 46 ? 133.879 10.348 35.160 1.00 20.77 94 GLU B C 1
ATOM 2397 O O . GLU B 1 46 ? 133.349 10.448 34.044 1.00 20.08 94 GLU B O 1
ATOM 2403 N N . ARG B 1 47 ? 134.430 9.219 35.620 1.00 20.41 95 ARG B N 1
ATOM 2404 C CA . ARG B 1 47 ? 134.565 8.039 34.781 1.00 21.05 95 ARG B CA 1
ATOM 2405 C C . ARG B 1 47 ? 133.231 7.315 34.536 1.00 20.16 95 ARG B C 1
ATOM 2406 O O . ARG B 1 47 ? 132.306 7.360 35.380 1.00 20.94 95 ARG B O 1
ATOM 2414 N N . SER B 1 48 ? 133.122 6.685 33.364 1.00 20.28 96 SER B N 1
ATOM 2415 C CA . SER B 1 48 ? 132.018 5.779 33.035 1.00 20.42 96 SER B CA 1
ATOM 2416 C C . SER B 1 48 ? 130.646 6.438 33.169 1.00 19.93 96 SER B C 1
ATOM 2417 O O . SER B 1 48 ? 129.739 5.912 33.837 1.00 20.06 96 SER B O 1
ATOM 2420 N N . LYS B 1 49 ? 130.513 7.591 32.538 1.00 18.82 97 LYS B N 1
ATOM 2421 C CA . LYS B 1 49 ? 129.241 8.321 32.469 1.00 18.12 97 LYS B CA 1
ATOM 2422 C C . LYS B 1 49 ? 128.768 8.450 31.031 1.00 18.22 97 LYS B C 1
ATOM 2423 O O . LYS B 1 49 ? 129.573 8.601 30.126 1.00 17.64 97 LYS B O 1
ATOM 2429 N N . GLU B 1 50 ? 127.453 8.450 30.828 1.00 17.55 98 GLU B N 1
ATOM 2430 C CA . GLU B 1 50 ? 126.882 8.726 29.511 1.00 17.84 98 GLU B CA 1
ATOM 2431 C C . GLU B 1 50 ? 125.599 9.483 29.725 1.00 17.25 98 GLU B C 1
ATOM 2432 O O . GLU B 1 50 ? 124.811 9.131 30.605 1.00 17.85 98 GLU B O 1
ATOM 2438 N N . GLY B 1 51 ? 125.422 10.541 28.946 1.00 17.23 99 GLY B N 1
ATOM 2439 C CA . GLY B 1 51 ? 124.228 11.371 29.028 1.00 17.23 99 GLY B CA 1
ATOM 2440 C C . GLY B 1 51 ? 123.769 11.841 27.674 1.00 17.58 99 GLY B C 1
ATOM 2441 O O . GLY B 1 51 ? 124.584 12.020 26.755 1.00 17.77 99 GLY B O 1
ATOM 2442 N N . SER B 1 52 ? 122.464 12.066 27.553 1.00 17.55 100 SER B N 1
ATOM 2443 C CA . SER B 1 52 ? 121.913 12.591 26.294 1.00 17.93 100 SER B CA 1
ATOM 2444 C C . SER B 1 52 ? 120.838 13.627 26.548 1.00 17.93 100 SER B C 1
ATOM 2445 O O . SER B 1 52 ? 120.313 13.730 27.646 1.00 16.90 100 SER B O 1
ATOM 2448 N N . ILE B 1 53 ? 120.497 14.364 25.497 1.00 17.03 101 ILE B N 1
ATOM 2449 C CA . ILE B 1 53 ? 119.347 15.256 25.518 1.00 17.84 101 ILE B CA 1
ATOM 2450 C C . ILE B 1 53 ? 118.800 15.240 24.098 1.00 18.78 101 ILE B C 1
ATOM 2451 O O . ILE B 1 53 ? 119.576 15.370 23.131 1.00 19.04 101 ILE B O 1
ATOM 2456 N N . TRP B 1 54 ? 117.487 15.018 23.992 1.00 19.05 102 TRP B N 1
ATOM 2457 C CA . TRP B 1 54 ? 116.821 14.800 22.715 1.00 20.15 102 TRP B CA 1
ATOM 2458 C C . TRP B 1 54 ? 115.650 15.756 22.523 1.00 21.84 102 TRP B C 1
ATOM 2459 O O . TRP B 1 54 ? 114.839 15.952 23.440 1.00 21.82 102 TRP B O 1
ATOM 2470 N N . ASN B 1 55 ? 115.568 16.358 21.331 1.00 22.25 103 ASN B N 1
ATOM 2471 C CA . ASN B 1 55 ? 114.442 17.229 20.967 1.00 23.87 103 ASN B CA 1
ATOM 2472 C C . ASN B 1 55 ? 113.164 16.396 20.936 1.00 24.03 103 ASN B C 1
ATOM 2473 O O . ASN B 1 55 ? 113.144 15.300 20.385 1.00 23.29 103 ASN B O 1
ATOM 2478 N N . HIS B 1 56 ? 112.108 16.907 21.562 1.00 25.77 104 HIS B N 1
ATOM 2479 C CA . HIS B 1 56 ? 110.897 16.121 21.756 1.00 27.04 104 HIS B CA 1
ATOM 2480 C C . HIS B 1 56 ? 110.080 16.024 20.458 1.00 27.93 104 HIS B C 1
ATOM 2481 O O . HIS B 1 56 ? 109.438 15.005 20.179 1.00 28.73 104 HIS B O 1
ATOM 2488 N N . GLN B 1 57 ? 110.123 17.089 19.670 1.00 28.69 105 GLN B N 1
ATOM 2489 C CA . GLN B 1 57 ? 109.367 17.158 18.426 1.00 31.09 105 GLN B CA 1
ATOM 2490 C C . GLN B 1 57 ? 110.258 16.858 17.217 1.00 31.34 105 GLN B C 1
ATOM 2491 O O . GLN B 1 57 ? 111.323 17.478 17.075 1.00 30.73 105 GLN B O 1
ATOM 2497 N N . PRO B 1 58 ? 109.823 15.927 16.336 1.00 31.62 106 PRO B N 1
ATOM 2498 C CA . PRO B 1 58 ? 110.598 15.674 15.108 1.00 32.35 106 PRO B CA 1
ATOM 2499 C C . PRO B 1 58 ? 110.721 16.931 14.244 1.00 32.02 106 PRO B C 1
ATOM 2500 O O . PRO B 1 58 ? 109.884 17.837 14.327 1.00 32.50 106 PRO B O 1
ATOM 2504 N N . CYS B 1 59 ? 111.784 16.991 13.446 1.00 32.42 107 CYS B N 1
ATOM 2505 C CA . CYS B 1 59 ? 112.032 18.126 12.563 1.00 32.67 107 CYS B CA 1
ATOM 2506 C C . CYS B 1 59 ? 111.587 17.810 11.132 1.00 32.80 107 CYS B C 1
ATOM 2507 O O . CYS B 1 59 ? 112.022 16.821 10.540 1.00 33.05 107 CYS B O 1
ATOM 2510 N N . PHE B 1 60 ? 110.716 18.661 10.603 1.00 33.48 108 PHE B N 1
ATOM 2511 C CA . PHE B 1 60 ? 110.168 18.479 9.259 1.00 34.06 108 PHE B CA 1
ATOM 2512 C C . PHE B 1 60 ? 110.675 19.514 8.276 1.00 34.89 108 PHE B C 1
ATOM 2513 O O . PHE B 1 60 ? 110.215 19.567 7.125 1.00 35.50 108 PHE B O 1
ATOM 2521 N N . LEU B 1 61 ? 111.614 20.340 8.735 1.00 35.17 109 LEU B N 1
ATOM 2522 C CA . LEU B 1 61 ? 112.333 21.273 7.870 1.00 35.66 109 LEU B CA 1
ATOM 2523 C C . LEU B 1 61 ? 113.230 20.524 6.891 1.00 35.75 109 LEU B C 1
ATOM 2524 O O . LEU B 1 61 ? 113.873 19.531 7.243 1.00 35.55 109 LEU B O 1
ATOM 2529 N N . LYS B 1 62 ? 113.251 20.998 5.646 1.00 35.96 110 LYS B N 1
ATOM 2530 C CA . LYS B 1 62 ? 114.067 20.379 4.604 1.00 36.21 110 LYS B CA 1
ATOM 2531 C C . LYS B 1 62 ? 115.442 21.026 4.552 1.00 35.78 110 LYS B C 1
ATOM 2532 O O . LYS B 1 62 ? 116.412 20.398 4.138 1.00 36.27 110 LYS B O 1
ATOM 2538 N N . ASP B 1 63 ? 115.504 22.291 4.956 1.00 35.81 111 ASP B N 1
ATOM 2539 C CA . ASP B 1 63 ? 116.719 23.086 4.891 1.00 35.76 111 ASP B CA 1
ATOM 2540 C C . ASP B 1 63 ? 116.908 23.823 6.194 1.00 35.26 111 ASP B C 1
ATOM 2541 O O . ASP B 1 63 ? 116.152 24.758 6.524 1.00 35.72 111 ASP B O 1
ATOM 2546 N N . TRP B 1 64 ? 117.941 23.424 6.934 1.00 33.56 112 TRP B N 1
ATOM 2547 C CA . TRP B 1 64 ? 118.153 23.972 8.268 1.00 32.54 112 TRP B CA 1
ATOM 2548 C C . TRP B 1 64 ? 119.621 24.207 8.580 1.00 32.12 112 TRP B C 1
ATOM 2549 O O . TRP B 1 64 ? 120.501 23.675 7.896 1.00 32.46 112 TRP B O 1
ATOM 2560 N N . GLU B 1 65 ? 119.860 25.007 9.613 1.00 31.76 113 GLU B N 1
ATOM 2561 C CA . GLU B 1 65 ? 121.199 25.255 10.120 1.00 31.56 113 GLU B CA 1
ATOM 2562 C C . GLU B 1 65 ? 121.173 25.229 11.646 1.00 30.85 113 GLU B C 1
ATOM 2563 O O . GLU B 1 65 ? 120.480 26.026 12.274 1.00 30.80 113 GLU B O 1
ATOM 2569 N N . MET B 1 66 ? 121.959 24.326 12.226 1.00 31.05 114 MET B N 1
ATOM 2570 C CA . MET B 1 66 ? 122.023 24.179 13.674 1.00 29.90 114 MET B CA 1
ATOM 2571 C C . MET B 1 66 ? 123.294 24.823 14.240 1.00 29.79 114 MET B C 1
ATOM 2572 O O . MET B 1 66 ? 124.398 24.460 13.855 1.00 30.23 114 MET B O 1
ATOM 2577 N N . HIS B 1 67 ? 123.140 25.787 15.133 1.00 29.17 115 HIS B N 1
ATOM 2578 C CA . HIS B 1 67 ? 124.300 26.399 15.776 1.00 28.93 115 HIS B CA 1
ATOM 2579 C C . HIS B 1 67 ? 124.421 25.877 17.198 1.00 28.18 115 HIS B C 1
ATOM 2580 O O . HIS B 1 67 ? 123.468 25.967 17.967 1.00 27.24 115 HIS B O 1
ATOM 2587 N N . VAL B 1 68 ? 125.591 25.340 17.537 1.00 27.21 116 VAL B N 1
ATOM 2588 C CA . VAL B 1 68 ? 125.798 24.731 18.858 1.00 26.35 116 VAL B CA 1
ATOM 2589 C C . VAL B 1 68 ? 126.900 25.430 19.630 1.00 25.90 116 VAL B C 1
ATOM 2590 O O . VAL B 1 68 ? 128.055 25.461 19.197 1.00 26.15 116 VAL B O 1
ATOM 2594 N N . HIS B 1 69 ? 126.524 25.976 20.780 1.00 25.02 117 HIS B N 1
ATOM 2595 C CA . HIS B 1 69 ? 127.450 26.542 21.735 1.00 24.55 117 HIS B CA 1
ATOM 2596 C C . HIS B 1 69 ? 127.641 25.435 22.768 1.00 23.78 117 HIS B C 1
ATOM 2597 O O . HIS B 1 69 ? 126.693 25.046 23.454 1.00 23.36 117 HIS B O 1
ATOM 2604 N N . PHE B 1 70 ? 128.859 24.909 22.825 1.00 22.48 118 PHE B N 1
ATOM 2605 C CA . PHE B 1 70 ? 129.165 23.731 23.642 1.00 22.03 118 PHE B CA 1
ATOM 2606 C C . PHE B 1 70 ? 130.439 24.025 24.409 1.00 22.27 118 PHE B C 1
ATOM 2607 O O . PHE B 1 70 ? 131.166 24.960 24.073 1.00 22.74 118 PHE B O 1
ATOM 2615 N N . LYS B 1 71 ? 130.734 23.224 25.425 1.00 21.50 119 LYS B N 1
ATOM 2616 C CA . LYS B 1 71 ? 132.000 23.372 26.124 1.00 21.72 119 LYS B CA 1
ATOM 2617 C C . LYS B 1 71 ? 132.485 21.998 26.552 1.00 21.35 119 LYS B C 1
ATOM 2618 O O . LYS B 1 71 ? 131.784 21.318 27.288 1.00 21.00 119 LYS B O 1
ATOM 2624 N N . VAL B 1 72 ? 133.657 21.593 26.053 1.00 20.24 120 VAL B N 1
ATOM 2625 C CA . VAL B 1 72 ? 134.310 20.367 26.510 1.00 19.81 120 VAL B CA 1
ATOM 2626 C C . VAL B 1 72 ? 135.529 20.799 27.324 1.00 19.85 120 VAL B C 1
ATOM 2627 O O . VAL B 1 72 ? 136.409 21.486 26.810 1.00 20.67 120 VAL B O 1
ATOM 2631 N N . HIS B 1 73 ? 135.546 20.440 28.605 1.00 19.78 121 HIS B N 1
ATOM 2632 C CA . HIS B 1 73 ? 136.567 20.958 29.520 1.00 20.88 121 HIS B CA 1
ATOM 2633 C C . HIS B 1 73 ? 136.737 20.031 30.709 1.00 20.77 121 HIS B C 1
ATOM 2634 O O . HIS B 1 73 ? 135.775 19.439 31.192 1.00 20.97 121 HIS B O 1
ATOM 2641 N N . GLY B 1 74 ? 137.960 19.918 31.202 1.00 20.42 122 GLY B N 1
ATOM 2642 C CA . GLY B 1 74 ? 138.207 19.070 32.343 1.00 21.00 122 GLY B CA 1
ATOM 2643 C C . GLY B 1 74 ? 139.648 19.135 32.785 1.00 22.58 122 GLY B C 1
ATOM 2644 O O . GLY B 1 74 ? 140.468 19.831 32.182 1.00 22.93 122 GLY B O 1
ATOM 2645 N N . THR B 1 75 ? 139.935 18.384 33.831 1.00 23.02 123 THR B N 1
ATOM 2646 C CA . THR B 1 75 ? 141.232 18.464 34.487 1.00 24.73 123 THR B CA 1
ATOM 2647 C C . THR B 1 75 ? 142.258 17.508 33.900 1.00 24.20 123 THR B C 1
ATOM 2648 O O . THR B 1 75 ? 143.442 17.637 34.199 1.00 23.87 123 THR B O 1
ATOM 2652 N N . GLY B 1 76 ? 141.811 16.532 33.099 1.00 23.77 124 GLY B N 1
ATOM 2653 C CA . GLY B 1 76 ? 142.719 15.534 32.501 1.00 24.16 124 GLY B CA 1
ATOM 2654 C C . GLY B 1 76 ? 143.845 16.164 31.702 1.00 25.15 124 GLY B C 1
ATOM 2655 O O . GLY B 1 76 ? 143.596 17.032 30.866 1.00 24.99 124 GLY B O 1
ATOM 2656 N N . LYS B 1 77 ? 145.078 15.731 31.972 1.00 25.35 125 LYS B N 1
ATOM 2657 C CA . LYS B 1 77 ? 146.266 16.349 31.364 1.00 26.98 125 LYS B CA 1
ATOM 2658 C C . LYS B 1 77 ? 146.708 15.606 30.140 1.00 27.35 125 LYS B C 1
ATOM 2659 O O . LYS B 1 77 ? 146.445 14.406 30.002 1.00 26.95 125 LYS B O 1
ATOM 2665 N N . LYS B 1 78 ? 147.400 16.317 29.244 1.00 27.27 126 LYS B N 1
ATOM 2666 C CA . LYS B 1 78 ? 147.892 15.731 28.000 1.00 27.98 126 LYS B CA 1
ATOM 2667 C C . LYS B 1 78 ? 146.762 15.019 27.246 1.00 27.44 126 LYS B C 1
ATOM 2668 O O . LYS B 1 78 ? 145.732 15.642 26.974 1.00 28.65 126 LYS B O 1
ATOM 2674 N N . ASN B 1 79 ? 146.920 13.732 26.929 1.00 26.83 127 ASN B N 1
ATOM 2675 C CA . ASN B 1 79 ? 145.878 12.995 26.175 1.00 26.65 127 ASN B CA 1
ATOM 2676 C C . ASN B 1 79 ? 144.858 12.294 27.064 1.00 25.43 127 ASN B C 1
ATOM 2677 O O . ASN B 1 79 ? 144.004 11.555 26.577 1.00 25.91 127 ASN B O 1
ATOM 2682 N N . LEU B 1 80 ? 144.952 12.521 28.369 1.00 23.02 128 LEU B N 1
ATOM 2683 C CA . LEU B 1 80 ? 144.206 11.721 29.337 1.00 20.86 128 LEU B CA 1
ATOM 2684 C C . LEU B 1 80 ? 142.833 12.290 29.697 1.00 19.77 128 LEU B C 1
ATOM 2685 O O . LEU B 1 80 ? 142.548 12.624 30.854 1.00 19.06 128 LEU B O 1
ATOM 2690 N N . HIS B 1 81 ? 141.986 12.330 28.681 1.00 19.34 129 HIS B N 1
ATOM 2691 C CA . HIS B 1 81 ? 140.635 12.841 28.802 1.00 19.36 129 HIS B CA 1
ATOM 2692 C C . HIS B 1 81 ? 139.844 12.190 27.679 1.0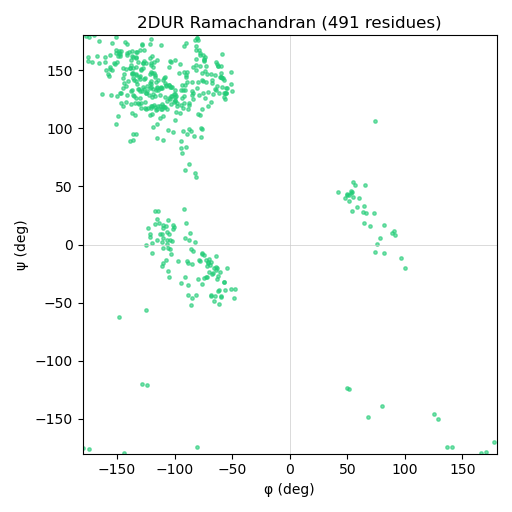0 18.90 129 HIS B C 1
ATOM 2693 O O . HIS B 1 81 ? 140.420 11.679 26.720 1.00 19.08 129 HIS B O 1
ATOM 2700 N N . GLY B 1 82 ? 138.520 12.222 27.791 1.00 18.41 130 GLY B N 1
ATOM 2701 C CA . GLY B 1 82 ? 137.657 11.644 26.741 1.00 17.99 130 GLY B CA 1
ATOM 2702 C C . GLY B 1 82 ? 136.214 11.611 27.251 1.00 18.56 130 GLY B C 1
ATOM 2703 O O . GLY B 1 82 ? 135.951 12.048 28.371 1.00 18.18 130 GLY B O 1
ATOM 2704 N N . ASP B 1 83 ? 135.268 11.097 26.457 1.00 18.34 131 ASP B N 1
ATOM 2705 C CA . ASP B 1 83 ? 135.541 10.552 25.129 1.00 18.69 131 ASP B CA 1
ATOM 2706 C C . ASP B 1 83 ? 135.090 11.476 24.031 1.00 19.17 131 ASP B C 1
ATOM 2707 O O . ASP B 1 83 ? 135.624 11.432 22.920 1.00 19.37 131 ASP B O 1
ATOM 2712 N N . GLY B 1 84 ? 134.071 12.287 24.328 1.00 19.04 132 GLY B N 1
ATOM 2713 C CA . GLY B 1 84 ? 133.584 13.296 23.399 1.00 18.33 132 GLY B CA 1
ATOM 2714 C C . GLY B 1 84 ? 132.071 13.431 23.390 1.00 18.43 132 GLY B C 1
ATOM 2715 O O . GLY B 1 84 ? 131.369 12.780 24.181 1.00 18.37 132 GLY B O 1
ATOM 2716 N N . ILE B 1 85 ? 131.603 14.253 22.457 1.00 18.68 133 ILE B N 1
ATOM 2717 C CA . ILE B 1 85 ? 130.187 14.544 22.279 1.00 18.40 133 ILE B CA 1
ATOM 2718 C C . ILE B 1 85 ? 129.775 14.045 20.907 1.00 19.05 133 ILE B C 1
ATOM 2719 O O . ILE B 1 85 ? 130.552 14.138 19.952 1.00 20.05 133 ILE B O 1
ATOM 2724 N N . ALA B 1 86 ? 128.552 13.532 20.799 1.00 18.90 134 ALA B N 1
ATOM 2725 C CA . ALA B 1 86 ? 127.948 13.307 19.482 1.00 19.72 134 ALA B CA 1
ATOM 2726 C C . ALA B 1 86 ? 126.735 14.195 19.344 1.00 20.39 134 ALA B C 1
ATOM 2727 O O . ALA B 1 86 ? 125.958 14.334 20.286 1.00 20.34 134 ALA B O 1
ATOM 2729 N N . LEU B 1 87 ? 126.568 14.768 18.154 1.00 20.44 135 LEU B N 1
ATOM 2730 C CA . LEU B 1 87 ? 125.356 15.508 17.808 1.00 20.97 135 LEU B CA 1
ATOM 2731 C C . LEU B 1 87 ? 124.617 14.671 16.793 1.00 21.61 135 LEU B C 1
ATOM 2732 O O . LEU B 1 87 ? 125.231 14.030 15.942 1.00 22.05 135 LEU B O 1
ATOM 2737 N N . TRP B 1 88 ? 123.288 14.675 16.883 1.00 21.75 136 TRP B N 1
ATOM 2738 C CA . TRP B 1 88 ? 122.479 13.686 16.171 1.00 22.43 136 TRP B CA 1
ATOM 2739 C C . TRP B 1 88 ? 121.326 14.315 15.397 1.00 22.74 136 TRP B C 1
ATOM 2740 O O . TRP B 1 88 ? 120.733 15.291 15.839 1.00 23.54 136 TRP B O 1
ATOM 2751 N N . TYR B 1 89 ? 121.035 13.736 14.235 1.00 23.64 137 TYR B N 1
ATOM 2752 C CA . TYR B 1 89 ? 119.746 13.943 13.573 1.00 24.12 137 TYR B CA 1
ATOM 2753 C C . TYR B 1 89 ? 119.334 12.549 13.103 1.00 24.11 137 TYR B C 1
ATOM 2754 O O . TYR B 1 89 ? 119.784 12.066 12.048 1.00 24.45 137 TYR B O 1
ATOM 2763 N N . THR B 1 90 ? 118.530 11.874 13.926 1.00 24.05 138 THR B N 1
ATOM 2764 C CA . THR B 1 90 ? 118.300 10.437 13.802 1.00 23.99 138 THR B CA 1
ATOM 2765 C C . THR B 1 90 ? 116.832 10.048 13.977 1.00 24.56 138 THR B C 1
ATOM 2766 O O . THR B 1 90 ? 116.028 10.816 14.531 1.00 24.36 138 THR B O 1
ATOM 2770 N N . ARG B 1 91 ? 116.520 8.837 13.521 1.00 24.79 139 ARG B N 1
ATOM 2771 C CA . ARG B 1 91 ? 115.152 8.328 13.535 1.00 25.78 139 ARG B CA 1
ATOM 2772 C C . ARG B 1 91 ? 114.740 8.110 14.970 1.00 25.63 139 ARG B C 1
ATOM 2773 O O . ARG B 1 91 ? 113.631 8.480 15.360 1.00 26.02 139 ARG B O 1
ATOM 2781 N N . ASP B 1 92 ? 115.646 7.516 15.745 1.00 25.34 140 ASP B N 1
ATOM 2782 C CA . ASP B 1 92 ? 115.339 7.104 17.115 1.00 24.74 140 ASP B CA 1
ATOM 2783 C C . ASP B 1 92 ? 115.950 8.065 18.119 1.00 24.63 140 ASP B C 1
ATOM 2784 O O . ASP B 1 92 ? 117.130 8.431 18.001 1.00 24.87 140 ASP B O 1
ATOM 2789 N N . ARG B 1 93 ? 115.148 8.425 19.123 1.00 23.47 141 ARG B N 1
ATOM 2790 C CA . ARG B 1 93 ? 115.583 9.301 20.199 1.00 22.30 141 ARG B CA 1
ATOM 2791 C C . ARG B 1 93 ? 115.461 8.562 21.533 1.00 21.75 141 ARG B C 1
ATOM 2792 O O . ARG B 1 93 ? 114.798 7.517 21.629 1.00 20.74 141 ARG B O 1
ATOM 2800 N N . LEU B 1 94 ? 116.160 9.087 22.545 1.00 21.57 142 LEU B N 1
ATOM 2801 C CA . LEU B 1 94 ? 116.191 8.492 23.879 1.00 20.96 142 LEU B CA 1
ATOM 2802 C C . LEU B 1 94 ? 116.492 6.998 23.903 1.00 21.25 142 LEU B C 1
ATOM 2803 O O . LEU B 1 94 ? 115.855 6.250 24.626 1.00 21.43 142 LEU B O 1
ATOM 2808 N N . VAL B 1 95 ? 117.454 6.561 23.084 1.00 21.87 143 VAL B N 1
ATOM 2809 C CA . VAL B 1 95 ? 117.963 5.214 23.183 1.00 21.66 143 VAL B CA 1
ATOM 2810 C C . VAL B 1 95 ? 119.408 5.303 23.651 1.00 22.21 143 VAL B C 1
ATOM 2811 O O . VAL B 1 95 ? 120.271 5.736 22.876 1.00 22.55 143 VAL B O 1
ATOM 2815 N N . PRO B 1 96 ? 119.682 4.895 24.904 1.00 22.82 144 PRO B N 1
ATOM 2816 C CA . PRO B 1 96 ? 121.059 4.891 25.420 1.00 23.52 144 PRO B CA 1
ATOM 2817 C C . PRO B 1 96 ? 121.930 3.948 24.628 1.00 23.68 144 PRO B C 1
ATOM 2818 O O . PRO B 1 96 ? 121.436 2.969 24.053 1.00 24.42 144 PRO B O 1
ATOM 2822 N N . GLY B 1 97 ? 123.227 4.211 24.598 1.00 23.22 145 GLY B N 1
ATOM 2823 C CA . GLY B 1 97 ? 124.095 3.238 23.975 1.00 23.30 145 GLY B CA 1
ATOM 2824 C C . GLY B 1 97 ? 125.537 3.657 24.025 1.00 23.47 145 GLY B C 1
ATOM 2825 O O . GLY B 1 97 ? 125.881 4.659 24.646 1.00 23.25 145 GLY B O 1
ATOM 2826 N N . PRO B 1 98 ? 126.390 2.867 23.374 1.00 23.34 146 PRO B N 1
ATOM 2827 C CA . PRO B 1 98 ? 127.832 3.024 23.473 1.00 23.06 146 PRO B CA 1
ATOM 2828 C C . PRO B 1 98 ? 128.442 4.036 22.510 1.00 23.05 146 PRO B C 1
ATOM 2829 O O . PRO B 1 98 ? 129.663 4.261 22.579 1.00 24.42 146 PRO B O 1
ATOM 2833 N N . VAL B 1 99 ? 127.639 4.620 21.616 1.00 22.13 147 VAL B N 1
ATOM 2834 C CA . VAL B 1 99 ? 128.148 5.609 20.673 1.00 20.97 147 VAL B CA 1
ATOM 2835 C C . VAL B 1 99 ? 128.009 6.981 21.319 1.00 20.76 147 VAL B C 1
ATOM 2836 O O . VAL B 1 99 ? 127.030 7.694 21.094 1.00 19.78 147 VAL B O 1
ATOM 2840 N N . PHE B 1 100 ? 129.012 7.322 22.135 1.00 20.13 148 PHE B N 1
ATOM 2841 C CA . PHE B 1 100 ? 129.013 8.568 22.905 1.00 20.21 148 PHE B CA 1
ATOM 2842 C C . PHE B 1 100 ? 127.671 8.737 23.621 1.00 19.55 148 PHE B C 1
ATOM 2843 O O . PHE B 1 100 ? 127.155 9.842 23.670 1.00 19.03 148 PHE B O 1
ATOM 2851 N N . GLY B 1 101 ? 127.120 7.650 24.165 1.00 20.43 149 GLY B N 1
ATOM 2852 C CA . GLY B 1 101 ? 125.873 7.740 24.957 1.00 21.58 149 GLY B CA 1
ATOM 2853 C C . GLY B 1 101 ? 124.575 7.572 24.168 1.00 22.50 149 GLY B C 1
ATOM 2854 O O . GLY B 1 101 ? 123.471 7.866 24.680 1.00 23.26 149 GLY B O 1
ATOM 2855 N N . SER B 1 102 ? 124.673 7.126 22.919 1.00 21.82 150 SER B N 1
ATOM 2856 C CA . SER B 1 102 ? 123.467 6.797 22.142 1.00 21.37 150 SER B CA 1
ATOM 2857 C C . SER B 1 102 ? 123.654 5.479 21.362 1.00 22.24 150 SER B C 1
ATOM 2858 O O . SER B 1 102 ? 124.770 4.961 21.257 1.00 21.06 150 SER B O 1
ATOM 2861 N N . LYS B 1 103 ? 122.550 4.927 20.848 1.00 21.77 151 LYS B N 1
ATOM 2862 C CA . LYS B 1 103 ? 122.573 3.635 20.167 1.00 23.08 151 LYS B CA 1
ATOM 2863 C C . LYS B 1 103 ? 123.496 3.608 18.942 1.00 23.46 151 LYS B C 1
ATOM 2864 O O . LYS B 1 103 ? 123.609 4.582 18.214 1.00 24.26 151 LYS B O 1
ATOM 2870 N N . ASP B 1 104 ? 124.131 2.461 18.747 1.00 24.63 152 ASP B N 1
ATOM 2871 C CA . ASP B 1 104 ? 124.846 2.135 17.519 1.00 25.56 152 ASP B CA 1
ATOM 2872 C C . ASP B 1 104 ? 123.788 1.697 16.502 1.00 26.60 152 ASP B C 1
ATOM 2873 O O . ASP B 1 104 ? 122.586 1.625 16.829 1.00 27.05 152 ASP B O 1
ATOM 2878 N N . ASN B 1 105 ? 124.196 1.425 15.268 1.00 27.46 153 ASN B N 1
ATOM 2879 C CA . ASN B 1 105 ? 123.233 0.945 14.246 1.00 28.46 153 ASN B CA 1
ATOM 2880 C C . ASN B 1 105 ? 122.073 1.939 14.022 1.00 27.88 153 ASN B C 1
ATOM 2881 O O . ASN B 1 105 ? 120.931 1.545 13.748 1.00 28.01 153 ASN B O 1
ATOM 2886 N N . PHE B 1 106 ? 122.369 3.224 14.166 1.00 27.34 154 PHE B N 1
ATOM 2887 C CA . PHE B 1 106 ? 121.374 4.292 14.067 1.00 27.06 154 PHE B CA 1
ATOM 2888 C C . PHE B 1 106 ? 121.000 4.612 12.621 1.00 27.13 154 PHE B C 1
ATOM 2889 O O . PHE B 1 106 ? 121.733 4.231 11.692 1.00 27.21 154 PHE B O 1
ATOM 2897 N N . HIS B 1 107 ? 119.874 5.314 12.451 1.00 26.99 155 HIS B N 1
ATOM 2898 C CA . HIS B 1 107 ? 119.427 5.809 11.157 1.00 26.78 155 HIS B CA 1
ATOM 2899 C C . HIS B 1 107 ? 119.513 7.330 11.156 1.00 26.99 155 HIS B C 1
ATOM 2900 O O . HIS B 1 107 ? 118.841 7.995 11.950 1.00 26.96 155 HIS B O 1
ATOM 2907 N N . GLY B 1 108 ? 120.357 7.886 10.287 1.00 25.68 156 GLY B N 1
ATOM 2908 C CA . GLY B 1 108 ? 120.474 9.323 10.145 1.00 25.61 156 GLY B CA 1
ATOM 2909 C C . GLY B 1 108 ? 121.906 9.832 10.238 1.00 25.75 156 GLY B C 1
ATOM 2910 O O . GLY B 1 108 ? 122.852 9.121 9.865 1.00 26.98 156 GLY B O 1
ATOM 2911 N N . LEU B 1 109 ? 122.041 11.061 10.724 1.00 25.10 157 LEU B N 1
ATOM 2912 C CA . LEU B 1 109 ? 123.302 11.793 10.749 1.00 24.98 157 LEU B CA 1
ATOM 2913 C C . LEU B 1 109 ? 123.908 11.839 12.163 1.00 25.35 157 LEU B C 1
ATOM 2914 O O . LEU B 1 109 ? 123.199 12.089 13.137 1.00 24.65 157 LEU B O 1
ATOM 2919 N N . ALA B 1 110 ? 125.222 11.631 12.260 1.00 25.07 158 ALA B N 1
ATOM 2920 C CA . ALA B 1 110 ? 125.957 11.807 13.523 1.00 24.98 158 ALA B CA 1
ATOM 2921 C C . ALA B 1 110 ? 127.131 12.733 13.241 1.00 25.22 158 ALA B C 1
ATOM 2922 O O . ALA B 1 110 ? 127.807 12.582 12.216 1.00 25.26 158 ALA B O 1
ATOM 2924 N N . ILE B 1 111 ? 127.363 13.694 14.126 1.00 25.44 159 ILE B N 1
ATOM 2925 C CA . ILE B 1 111 ? 128.562 14.514 14.062 1.00 25.13 159 ILE B CA 1
ATOM 2926 C C . ILE B 1 111 ? 129.323 14.193 15.351 1.00 25.35 159 ILE B C 1
ATOM 2927 O O . ILE B 1 111 ? 128.813 14.440 16.453 1.00 25.44 159 ILE B O 1
ATOM 2932 N N . PHE B 1 112 ? 130.507 13.597 15.217 1.00 24.07 160 PHE B N 1
ATOM 2933 C CA . PHE B 1 112 ? 131.268 13.175 16.402 1.00 23.69 160 PHE B CA 1
ATOM 2934 C C . PHE B 1 112 ? 132.348 14.186 16.737 1.00 23.81 160 PHE B C 1
ATOM 2935 O O . PHE B 1 112 ? 133.143 14.550 15.873 1.00 23.94 160 PHE B O 1
ATOM 2943 N N . LEU B 1 113 ? 132.385 14.605 18.000 1.00 22.32 161 LEU B N 1
ATOM 2944 C CA . LEU B 1 113 ? 133.423 15.494 18.499 1.00 22.98 161 LEU B CA 1
ATOM 2945 C C . LEU B 1 113 ? 134.267 14.637 19.430 1.00 22.04 161 LEU B C 1
ATOM 2946 O O . LEU B 1 113 ? 134.005 14.532 20.630 1.00 21.45 161 LEU B O 1
ATOM 2951 N N . ASP B 1 114 ? 135.281 14.006 18.850 1.00 21.14 162 ASP B N 1
ATOM 2952 C CA . ASP B 1 114 ? 136.009 12.949 19.515 1.00 21.56 162 ASP B CA 1
ATOM 2953 C C . ASP B 1 114 ? 137.316 13.512 20.074 1.00 21.57 162 ASP B C 1
ATOM 2954 O O . ASP B 1 114 ? 138.116 14.072 19.321 1.00 21.31 162 ASP B O 1
ATOM 2959 N N . THR B 1 115 ? 137.529 13.376 21.387 1.00 20.80 163 THR B N 1
ATOM 2960 C CA . THR B 1 115 ? 138.712 13.969 22.013 1.00 21.52 163 THR B CA 1
ATOM 2961 C C . THR B 1 115 ? 139.806 12.975 22.395 1.00 21.86 163 THR B C 1
ATOM 2962 O O . THR B 1 115 ? 140.857 13.383 22.914 1.00 22.64 163 THR B O 1
ATOM 2966 N N . TYR B 1 116 ? 139.565 11.682 22.189 1.00 21.06 164 TYR B N 1
ATOM 2967 C CA . TYR B 1 116 ? 140.517 10.665 22.617 1.00 22.01 164 TYR B CA 1
ATOM 2968 C C . TYR B 1 116 ? 140.851 9.700 21.480 1.00 22.75 164 TYR B C 1
ATOM 2969 O O . TYR B 1 116 ? 139.955 9.052 20.942 1.00 22.01 164 TYR B O 1
ATOM 2978 N N . PRO B 1 117 ? 142.145 9.599 21.112 1.00 23.63 165 PRO B N 1
ATOM 2979 C CA . PRO B 1 117 ? 142.519 8.675 20.043 1.00 24.47 165 PRO B CA 1
ATOM 2980 C C . PRO B 1 117 ? 142.539 7.210 20.520 1.00 25.19 165 PRO B C 1
ATOM 2981 O O . PRO B 1 117 ? 143.503 6.763 21.144 1.00 26.67 165 PRO B O 1
ATOM 2985 N N . ASN B 1 118 ? 141.481 6.463 20.238 1.00 26.44 166 ASN B N 1
ATOM 2986 C CA . ASN B 1 118 ? 141.441 5.058 20.627 1.00 27.58 166 ASN B CA 1
ATOM 2987 C C . ASN B 1 118 ? 142.353 4.209 19.766 1.00 29.40 166 ASN B C 1
ATOM 2988 O O . ASN B 1 118 ? 142.836 3.178 20.200 1.00 29.52 166 ASN B O 1
ATOM 2993 N N . ASP B 1 119 ? 142.566 4.653 18.535 1.00 30.96 167 ASP B N 1
ATOM 2994 C CA . ASP B 1 119 ? 143.415 3.913 17.619 1.00 33.56 167 ASP B CA 1
ATOM 2995 C C . ASP B 1 119 ? 144.878 4.198 17.934 1.00 35.29 167 ASP B C 1
ATOM 2996 O O . ASP B 1 119 ? 145.357 5.317 17.735 1.00 35.31 167 ASP B O 1
ATOM 3001 N N . GLU B 1 120 ? 145.563 3.159 18.417 1.00 37.78 168 GLU B N 1
ATOM 3002 C CA . GLU B 1 120 ? 146.974 3.222 18.832 1.00 40.56 168 GLU B CA 1
ATOM 3003 C C . GLU B 1 120 ? 147.897 3.837 17.777 1.00 41.35 168 GLU B C 1
ATOM 3004 O O . GLU B 1 120 ? 148.821 4.596 18.095 1.00 42.05 168 GLU B O 1
ATOM 3010 N N . THR B 1 121 ? 147.621 3.517 16.518 1.00 42.31 169 THR B N 1
ATOM 3011 C CA . THR B 1 121 ? 148.550 3.773 15.429 1.00 43.11 169 THR B CA 1
ATOM 3012 C C . THR B 1 121 ? 148.010 4.793 14.432 1.00 43.46 169 THR B C 1
ATOM 3013 O O . THR B 1 121 ? 148.350 4.752 13.249 1.00 44.05 169 THR B O 1
ATOM 3017 N N . THR B 1 122 ? 147.161 5.698 14.916 1.00 43.19 170 THR B N 1
ATOM 3018 C CA . THR B 1 122 ? 146.638 6.777 14.093 1.00 42.93 170 THR B CA 1
ATOM 3019 C C . THR B 1 122 ? 147.688 7.876 13.881 1.00 42.87 170 THR B C 1
ATOM 3020 O O . THR B 1 122 ? 148.529 8.120 14.748 1.00 42.56 170 THR B O 1
ATOM 3024 N N . GLU B 1 123 ? 147.637 8.516 12.717 1.00 42.77 171 GLU B N 1
ATOM 3025 C CA . GLU B 1 123 ? 148.403 9.738 12.465 1.00 43.10 171 GLU B CA 1
ATOM 3026 C C . GLU B 1 123 ? 147.504 10.974 12.507 1.00 42.04 171 GLU B C 1
ATOM 3027 O O . GLU B 1 123 ? 147.949 12.100 12.245 1.00 42.23 171 GLU B O 1
ATOM 3033 N N . ARG B 1 124 ? 146.233 10.761 12.834 1.00 40.57 172 ARG B N 1
ATOM 3034 C CA . ARG B 1 124 ? 145.301 11.876 12.954 1.00 39.10 172 ARG B CA 1
ATOM 3035 C C . ARG B 1 124 ? 145.536 12.635 14.254 1.00 37.35 172 ARG B C 1
ATOM 3036 O O . ARG B 1 124 ? 145.849 12.038 15.291 1.00 37.13 172 ARG B O 1
ATOM 3044 N N . VAL B 1 125 ? 145.407 13.953 14.169 1.00 35.52 173 VAL B N 1
ATOM 3045 C CA . VAL B 1 125 ? 145.565 14.829 15.314 1.00 33.75 173 VAL B CA 1
ATOM 3046 C C . VAL B 1 125 ? 144.197 15.054 15.961 1.00 32.47 173 VAL B C 1
ATOM 3047 O O . VAL B 1 125 ? 143.234 15.424 15.281 1.00 32.01 173 VAL B O 1
ATOM 3051 N N . PHE B 1 126 ? 144.133 14.811 17.269 1.00 30.66 174 PHE B N 1
ATOM 3052 C CA . PHE B 1 126 ? 142.900 14.996 18.043 1.00 29.46 174 PHE B CA 1
ATOM 3053 C C . PHE B 1 126 ? 142.906 16.321 18.808 1.00 28.90 174 PHE B C 1
ATOM 3054 O O . PHE B 1 126 ? 143.979 16.899 19.008 1.00 28.70 174 PHE B O 1
ATOM 3062 N N . PRO B 1 127 ? 141.716 16.838 19.198 1.00 27.62 175 PRO B N 1
ATOM 3063 C CA . PRO B 1 127 ? 140.370 16.327 18.908 1.00 27.05 175 PRO B CA 1
ATOM 3064 C C . PRO B 1 127 ? 140.022 16.311 17.425 1.00 27.32 175 PRO B C 1
ATOM 3065 O O . PRO B 1 127 ? 140.549 17.114 16.633 1.00 26.35 175 PRO B O 1
ATOM 3069 N N . TYR B 1 128 ? 139.125 15.404 17.062 1.00 26.48 176 TYR B N 1
ATOM 3070 C CA . TYR B 1 128 ? 138.774 15.206 15.667 1.00 27.48 176 TYR B CA 1
ATOM 3071 C C . TYR B 1 128 ? 137.251 15.226 15.530 1.00 27.48 176 TYR B C 1
ATOM 3072 O O . TYR B 1 128 ? 136.549 14.497 16.250 1.00 26.74 176 TYR B O 1
ATOM 3081 N N . ILE B 1 129 ? 136.767 16.090 14.638 1.00 27.67 177 ILE B N 1
ATOM 3082 C CA . ILE B 1 129 ? 135.332 16.222 14.340 1.00 27.78 177 ILE B CA 1
ATOM 3083 C C . ILE B 1 129 ? 135.082 15.449 13.056 1.00 28.74 177 ILE B C 1
ATOM 3084 O O . ILE B 1 129 ? 135.733 15.706 12.031 1.00 29.08 177 ILE B O 1
ATOM 3089 N N . SER B 1 130 ? 134.165 14.488 13.108 1.00 28.83 178 SER B N 1
ATOM 3090 C CA . SER B 1 130 ? 133.800 13.735 11.904 1.00 29.01 178 SER B CA 1
ATOM 3091 C C . SER B 1 130 ? 132.281 13.613 11.723 1.00 29.56 178 SER B C 1
ATOM 3092 O O . SER B 1 130 ? 131.509 13.891 12.645 1.00 28.71 178 SER B O 1
ATOM 3095 N N . VAL B 1 131 ? 131.871 13.202 10.522 1.00 29.98 179 VAL B N 1
ATOM 3096 C CA . VAL B 1 131 ? 130.451 12.943 10.227 1.00 29.85 179 VAL B CA 1
ATOM 3097 C C . VAL B 1 131 ? 130.270 11.510 9.767 1.00 30.11 179 VAL B C 1
ATOM 3098 O O . VAL B 1 131 ? 131.145 10.928 9.121 1.00 29.90 179 VAL B O 1
ATOM 3102 N N . MET B 1 132 ? 129.118 10.948 10.114 1.00 29.77 180 MET B N 1
ATOM 3103 C CA . MET B 1 132 ? 128.774 9.590 9.756 1.00 30.01 180 MET B CA 1
ATOM 3104 C C . MET B 1 132 ? 127.285 9.579 9.412 1.00 30.37 180 MET B C 1
ATOM 3105 O O . MET B 1 132 ? 126.461 10.128 10.153 1.00 29.66 180 MET B O 1
ATOM 3110 N N . VAL B 1 133 ? 126.962 9.019 8.251 1.00 30.00 181 VAL B N 1
ATOM 3111 C CA . VAL B 1 133 ? 125.568 8.886 7.813 1.00 30.58 181 VAL B CA 1
ATOM 3112 C C . VAL B 1 133 ? 125.263 7.403 7.804 1.00 30.52 181 VAL B C 1
ATOM 3113 O O . VAL B 1 133 ? 126.062 6.595 7.334 1.00 31.71 181 VAL B O 1
ATOM 3117 N N . ASN B 1 134 ? 124.112 7.028 8.350 1.00 30.80 182 ASN B N 1
ATOM 3118 C CA . ASN B 1 134 ? 123.842 5.630 8.599 1.00 30.84 182 ASN B CA 1
ATOM 3119 C C . ASN B 1 134 ? 122.391 5.283 8.280 1.00 31.29 182 ASN B C 1
ATOM 3120 O O . ASN B 1 134 ? 121.498 6.079 8.538 1.00 30.56 182 ASN B O 1
ATOM 3125 N N . ASN B 1 135 ? 122.186 4.105 7.696 1.00 32.40 183 ASN B N 1
ATOM 3126 C CA . ASN B 1 135 ? 120.840 3.610 7.380 1.00 33.48 183 ASN B CA 1
ATOM 3127 C C . ASN B 1 135 ? 120.472 2.426 8.272 1.00 33.64 183 ASN B C 1
ATOM 3128 O O . ASN B 1 135 ? 119.536 1.666 7.980 1.00 34.22 183 ASN B O 1
ATOM 3133 N N . GLY B 1 136 ? 121.218 2.281 9.368 1.00 33.43 184 GLY B N 1
ATOM 3134 C CA . GLY B 1 136 ? 121.054 1.182 10.308 1.00 33.23 184 GLY B CA 1
ATOM 3135 C C . GLY B 1 136 ? 122.055 0.054 10.143 1.00 33.69 184 GLY B C 1
ATOM 3136 O O . GLY B 1 136 ? 122.267 -0.734 11.067 1.00 33.70 184 GLY B O 1
ATOM 3137 N N . SER B 1 137 ? 122.672 -0.040 8.960 1.00 34.24 185 SER B N 1
ATOM 3138 C CA . SER B 1 137 ? 123.526 -1.197 8.647 1.00 34.25 185 SER B CA 1
ATOM 3139 C C . SER B 1 137 ? 124.971 -1.090 9.146 1.00 34.50 185 SER B C 1
ATOM 3140 O O . SER B 1 137 ? 125.674 -2.106 9.226 1.00 34.95 185 SER B O 1
ATOM 3143 N N . LEU B 1 138 ? 125.399 0.127 9.484 1.00 34.74 186 LEU B N 1
ATOM 3144 C CA . LEU B 1 138 ? 126.785 0.372 9.920 1.00 34.38 186 LEU B CA 1
ATOM 3145 C C . LEU B 1 138 ? 126.941 0.381 11.444 1.00 34.10 186 LEU B C 1
ATOM 3146 O O . LEU B 1 138 ? 126.022 0.785 12.175 1.00 34.32 186 LEU B O 1
ATOM 3151 N N . SER B 1 139 ? 128.109 -0.066 11.909 1.00 33.19 187 SER B N 1
ATOM 3152 C CA . SER B 1 139 ? 128.472 -0.001 13.323 1.00 32.20 187 SER B CA 1
ATOM 3153 C C . SER B 1 139 ? 129.625 0.986 13.513 1.00 31.63 187 SER B C 1
ATOM 3154 O O . SER B 1 139 ? 130.644 0.908 12.817 1.00 31.19 187 SER B O 1
ATOM 3157 N N . TYR B 1 140 ? 129.463 1.922 14.449 1.00 30.19 188 TYR B N 1
ATOM 3158 C CA . TYR B 1 140 ? 130.550 2.817 14.816 1.00 28.96 188 TYR B CA 1
ATOM 3159 C C . TYR B 1 140 ? 131.598 2.016 15.583 1.00 28.81 188 TYR B C 1
ATOM 3160 O O . TYR B 1 140 ? 131.314 1.427 16.633 1.00 28.68 188 TYR B O 1
ATOM 3169 N N . ASP B 1 141 ? 132.816 1.972 15.044 1.00 28.90 189 ASP B N 1
ATOM 3170 C CA . ASP B 1 141 ? 133.884 1.218 15.687 1.00 28.85 189 ASP B CA 1
ATOM 3171 C C . ASP B 1 141 ? 134.670 2.140 16.619 1.00 28.59 189 ASP B C 1
ATOM 3172 O O . ASP B 1 141 ? 135.550 2.899 16.177 1.00 27.84 189 ASP B O 1
ATOM 3177 N N . HIS B 1 142 ? 134.321 2.083 17.901 1.00 28.55 190 HIS B N 1
ATOM 3178 C CA . HIS B 1 142 ? 134.880 2.996 18.896 1.00 28.73 190 HIS B CA 1
ATOM 3179 C C . HIS B 1 142 ? 136.391 2.826 19.020 1.00 29.06 190 HIS B C 1
ATOM 3180 O O . HIS B 1 142 ? 137.121 3.808 19.150 1.00 28.11 190 HIS B O 1
ATOM 3187 N N . SER B 1 143 ? 136.843 1.575 18.966 1.00 29.17 191 SER B N 1
ATOM 3188 C CA . SER B 1 143 ? 138.267 1.255 19.104 1.00 29.65 191 SER B CA 1
ATOM 3189 C C . SER B 1 143 ? 139.113 1.903 18.011 1.00 29.37 191 SER B C 1
ATOM 3190 O O . SER B 1 143 ? 140.319 2.097 18.203 1.00 29.24 191 SER B O 1
ATOM 3193 N N . LYS B 1 144 ? 138.491 2.219 16.870 1.00 29.01 192 LYS B N 1
ATOM 3194 C CA . LYS B 1 144 ? 139.201 2.813 15.737 1.00 29.43 192 LYS B CA 1
ATOM 3195 C C . LYS B 1 144 ? 138.753 4.253 15.451 1.00 28.50 192 LYS B C 1
ATOM 3196 O O . LYS B 1 144 ? 139.000 4.792 14.380 1.00 28.44 192 LYS B O 1
ATOM 3202 N N . ASP B 1 145 ? 138.111 4.883 16.442 1.00 27.67 193 ASP B N 1
ATOM 3203 C CA . ASP B 1 145 ? 137.578 6.242 16.309 1.00 26.98 193 ASP B CA 1
ATOM 3204 C C . ASP B 1 145 ? 136.639 6.428 15.100 1.00 27.27 193 ASP B C 1
ATOM 3205 O O . ASP B 1 145 ? 136.554 7.518 14.543 1.00 26.95 193 ASP B O 1
ATOM 3210 N N . GLY B 1 146 ? 135.963 5.351 14.706 1.00 27.94 194 GLY B N 1
ATOM 3211 C CA . GLY B 1 146 ? 134.986 5.371 13.605 1.00 29.94 194 GLY B CA 1
ATOM 3212 C C . GLY B 1 146 ? 135.556 5.684 12.224 1.00 31.23 194 GLY B C 1
ATOM 3213 O O . GLY B 1 146 ? 134.818 6.055 11.306 1.00 31.26 194 GLY B O 1
ATOM 3214 N N . ARG B 1 147 ? 136.872 5.532 12.080 1.00 32.44 195 ARG B N 1
ATOM 3215 C CA . ARG B 1 147 ? 137.569 5.946 10.863 1.00 34.10 195 ARG B CA 1
ATOM 3216 C C . ARG B 1 147 ? 136.998 5.287 9.608 1.00 34.58 195 ARG B C 1
ATOM 3217 O O . ARG B 1 147 ? 136.878 5.923 8.571 1.00 34.74 195 ARG B O 1
ATOM 3225 N N . TRP B 1 148 ? 136.638 4.020 9.731 1.00 35.89 196 TRP B N 1
ATOM 3226 C CA . TRP B 1 148 ? 136.219 3.225 8.583 1.00 37.41 196 TRP B CA 1
ATOM 3227 C C . TRP B 1 148 ? 134.720 3.320 8.254 1.00 37.46 196 TRP B C 1
ATOM 3228 O O . TRP B 1 148 ? 134.249 2.637 7.342 1.00 37.67 196 TRP B O 1
ATOM 3239 N N . THR B 1 149 ? 133.984 4.169 8.980 1.00 36.95 197 THR B N 1
ATOM 3240 C CA . THR B 1 149 ? 132.591 4.487 8.630 1.00 36.81 197 THR B CA 1
ATOM 3241 C C . THR B 1 149 ? 132.335 5.984 8.466 1.00 37.07 197 THR B C 1
ATOM 3242 O O . THR B 1 149 ? 131.209 6.391 8.173 1.00 37.25 197 THR B O 1
ATOM 3246 N N . GLU B 1 150 ? 133.363 6.808 8.662 1.00 37.16 198 GLU B N 1
ATOM 3247 C CA . GLU B 1 150 ? 133.205 8.248 8.534 1.00 37.73 198 GLU B CA 1
ATOM 3248 C C . GLU B 1 150 ? 133.189 8.676 7.066 1.00 37.73 198 GLU B C 1
ATOM 3249 O O . GLU B 1 150 ? 133.779 8.005 6.208 1.00 37.77 198 GLU B O 1
ATOM 3255 N N . LEU B 1 151 ? 132.530 9.799 6.800 1.00 37.62 199 LEU B N 1
ATOM 3256 C CA . LEU B 1 151 ? 132.478 10.380 5.462 1.00 37.77 199 LEU B CA 1
ATOM 3257 C C . LEU B 1 151 ? 133.543 11.437 5.258 1.00 37.30 199 LEU B C 1
ATOM 3258 O O . LEU B 1 151 ? 134.034 11.615 4.149 1.00 37.56 199 LEU B O 1
ATOM 3263 N N . ALA B 1 152 ? 133.870 12.154 6.331 1.00 36.22 200 ALA B N 1
ATOM 3264 C CA . ALA B 1 152 ? 134.736 13.329 6.292 1.00 34.97 200 ALA B CA 1
ATOM 3265 C C . ALA B 1 152 ? 134.973 13.804 7.716 1.00 34.68 200 ALA B C 1
ATOM 3266 O O . ALA B 1 152 ? 134.207 13.476 8.622 1.00 33.95 200 ALA B O 1
ATOM 3268 N N . GLY B 1 153 ? 136.015 14.601 7.902 1.00 34.24 201 GLY B N 1
ATOM 3269 C CA . GLY B 1 153 ? 136.362 15.089 9.228 1.00 33.57 201 GLY B CA 1
ATOM 3270 C C . GLY B 1 153 ? 137.424 16.161 9.179 1.00 33.62 201 GLY B C 1
ATOM 3271 O O . GLY B 1 153 ? 137.893 16.541 8.096 1.00 33.07 201 GLY B O 1
ATOM 3272 N N . CYS B 1 154 ? 137.790 16.654 10.358 1.00 32.65 202 CYS B N 1
ATOM 3273 C CA . CYS B 1 154 ? 138.833 17.669 10.509 1.00 32.38 202 CYS B CA 1
ATOM 3274 C C . CYS B 1 154 ? 139.333 17.632 11.944 1.00 31.95 202 CYS B C 1
ATOM 3275 O O . CYS B 1 154 ? 138.584 17.259 12.861 1.00 30.76 202 CYS B O 1
ATOM 3278 N N . THR B 1 155 ? 140.604 17.986 12.139 1.00 31.27 203 THR B N 1
ATOM 3279 C CA . THR B 1 155 ? 141.110 18.276 13.475 1.00 30.82 203 THR B CA 1
ATOM 3280 C C . THR B 1 155 ? 140.536 19.620 13.907 1.00 30.46 203 THR B C 1
ATOM 3281 O O . THR B 1 155 ? 140.435 20.547 13.103 1.00 30.60 203 THR B O 1
ATOM 3285 N N . ALA B 1 156 ? 140.141 19.719 15.179 1.00 29.34 204 ALA B N 1
ATOM 3286 C CA . ALA B 1 156 ? 139.588 20.948 15.723 1.00 28.66 204 ALA B CA 1
ATOM 3287 C C . ALA B 1 156 ? 139.987 21.058 17.181 1.00 28.62 204 ALA B C 1
ATOM 3288 O O . ALA B 1 156 ? 139.827 20.094 17.950 1.00 27.85 204 ALA B O 1
ATOM 3290 N N . ASP B 1 157 ? 140.512 22.226 17.534 1.00 27.86 205 ASP B N 1
ATOM 3291 C CA . ASP B 1 157 ? 141.073 22.478 18.850 1.00 28.47 205 ASP B CA 1
ATOM 3292 C C . ASP B 1 157 ? 139.986 23.098 19.731 1.00 27.84 205 ASP B C 1
ATOM 3293 O O . ASP B 1 157 ? 139.961 24.305 19.936 1.00 28.01 205 ASP B O 1
ATOM 3298 N N . PHE B 1 158 ? 139.076 22.270 20.254 1.00 27.62 206 PHE B N 1
ATOM 3299 C CA . PHE B 1 158 ? 137.907 22.805 20.958 1.00 27.15 206 PHE B CA 1
ATOM 3300 C C . PHE B 1 158 ? 137.919 22.645 22.485 1.00 27.51 206 PHE B C 1
ATOM 3301 O O . PHE B 1 158 ? 137.114 23.272 23.184 1.00 27.91 206 PHE B O 1
ATOM 3309 N N . ARG B 1 159 ? 138.830 21.818 22.990 1.00 27.13 207 ARG B N 1
ATOM 3310 C CA . ARG B 1 159 ? 138.861 21.498 24.424 1.00 27.87 207 ARG B CA 1
ATOM 3311 C C . ARG B 1 159 ? 139.633 22.533 25.242 1.00 28.27 207 ARG B C 1
ATOM 3312 O O . ARG B 1 159 ? 140.685 23.032 24.805 1.00 28.11 207 ARG B O 1
ATOM 3320 N N . ASN B 1 160 ? 139.099 22.861 26.427 1.00 28.27 208 ASN B N 1
ATOM 3321 C CA . ASN B 1 160 ? 139.757 23.753 27.398 1.00 29.11 208 ASN B CA 1
ATOM 3322 C C . ASN B 1 160 ? 140.163 25.104 26.818 1.00 30.08 208 ASN B C 1
ATOM 3323 O O . ASN B 1 160 ? 141.290 25.567 27.041 1.00 30.59 208 ASN B O 1
ATOM 3328 N N . ARG B 1 161 ? 139.255 25.720 26.069 1.00 30.48 209 ARG B N 1
ATOM 3329 C CA . ARG B 1 161 ? 139.499 27.051 25.511 1.00 32.06 209 ARG B CA 1
ATOM 3330 C C . ARG B 1 161 ? 139.051 28.154 26.471 1.00 32.81 209 ARG B C 1
ATOM 3331 O O . ARG B 1 161 ? 138.107 27.981 27.247 1.00 33.12 209 ARG B O 1
ATOM 3339 N N . ASP B 1 162 ? 139.742 29.294 26.434 1.00 34.31 210 ASP B N 1
ATOM 3340 C CA . ASP B 1 162 ? 139.479 30.372 27.401 1.00 35.55 210 ASP B CA 1
ATOM 3341 C C . ASP B 1 162 ? 138.285 31.253 27.012 1.00 35.25 210 ASP B C 1
ATOM 3342 O O . ASP B 1 162 ? 137.955 32.219 27.706 1.00 36.41 210 ASP B O 1
ATOM 3347 N N . HIS B 1 163 ? 137.637 30.904 25.908 1.00 34.27 211 HIS B N 1
ATOM 3348 C CA . HIS B 1 163 ? 136.509 31.655 25.375 1.00 33.70 211 HIS B CA 1
ATOM 3349 C C . HIS B 1 163 ? 135.482 30.667 24.848 1.00 33.02 211 HIS B C 1
ATOM 3350 O O . HIS B 1 163 ? 135.756 29.462 24.772 1.00 32.50 211 HIS B O 1
ATOM 3357 N N . ASP B 1 164 ? 134.318 31.181 24.461 1.00 32.59 212 ASP B N 1
ATOM 3358 C CA . ASP B 1 164 ? 133.248 30.349 23.908 1.00 32.38 212 ASP B CA 1
ATOM 3359 C C . ASP B 1 164 ? 133.668 29.607 22.651 1.00 31.79 212 ASP B C 1
ATOM 3360 O O . ASP B 1 164 ? 134.442 30.116 21.830 1.00 32.11 212 ASP B O 1
ATOM 3365 N N . THR B 1 165 ? 133.153 28.392 22.513 1.00 30.74 213 THR B N 1
ATOM 3366 C CA . THR B 1 165 ? 133.429 27.545 21.361 1.00 29.03 213 THR B CA 1
ATOM 3367 C C . THR B 1 165 ? 132.117 27.134 20.728 1.00 30.05 213 THR B C 1
ATOM 3368 O O . THR B 1 165 ? 131.212 26.678 21.432 1.00 29.68 213 THR B O 1
ATOM 3372 N N . PHE B 1 166 ? 132.023 27.299 19.407 1.00 29.65 214 PHE B N 1
ATOM 3373 C CA . PHE B 1 166 ? 130.794 27.026 18.662 1.00 30.47 214 PHE B CA 1
ATOM 3374 C C . PHE B 1 166 ? 131.012 26.092 17.479 1.00 30.59 214 PHE B C 1
ATOM 3375 O O . PHE B 1 166 ? 132.107 26.003 16.906 1.00 30.59 214 PHE B O 1
ATOM 3383 N N . LEU B 1 167 ? 129.934 25.427 17.088 1.00 30.95 215 LEU B N 1
ATOM 3384 C CA . LEU B 1 167 ? 129.921 24.579 15.919 1.00 31.52 215 LEU B CA 1
ATOM 3385 C C . LEU B 1 167 ? 128.656 24.929 15.148 1.00 31.49 215 LEU B C 1
ATOM 3386 O O . LEU B 1 167 ? 127.650 25.292 15.755 1.00 31.27 215 LEU B O 1
ATOM 3391 N N . ALA B 1 168 ? 128.720 24.863 13.820 1.00 31.66 216 ALA B N 1
ATOM 3392 C CA . ALA B 1 168 ? 127.534 25.070 12.980 1.00 31.98 216 ALA B CA 1
ATOM 3393 C C . ALA B 1 168 ? 127.401 23.919 12.002 1.00 32.31 216 ALA B C 1
ATOM 3394 O O . ALA B 1 168 ? 128.378 23.527 11.356 1.00 32.37 216 ALA B O 1
ATOM 3396 N N . VAL B 1 169 ? 126.190 23.365 11.910 1.00 32.77 217 VAL B N 1
ATOM 3397 C CA . VAL B 1 169 ? 125.887 22.277 10.993 1.00 32.96 217 VAL B CA 1
ATOM 3398 C C . VAL B 1 169 ? 124.786 22.767 10.069 1.00 33.95 217 VAL B C 1
ATOM 3399 O O . VAL B 1 169 ? 123.697 23.147 10.523 1.00 33.33 217 VAL B O 1
ATOM 3403 N N . ARG B 1 170 ? 125.095 22.797 8.778 1.00 34.60 218 ARG B N 1
ATOM 3404 C CA . ARG B 1 170 ? 124.154 23.271 7.770 1.00 35.98 218 ARG B CA 1
ATOM 3405 C C . ARG B 1 170 ? 123.780 22.118 6.864 1.00 35.87 218 ARG B C 1
ATOM 3406 O O . ARG B 1 170 ? 124.642 21.367 6.424 1.00 36.13 218 ARG B O 1
ATOM 3414 N N . TYR B 1 171 ? 122.483 21.965 6.607 1.00 36.67 219 TYR B N 1
ATOM 3415 C CA . TYR B 1 171 ? 121.993 20.953 5.687 1.00 37.13 219 TYR B CA 1
ATOM 3416 C C . TYR B 1 171 ? 120.891 21.527 4.788 1.00 37.95 219 TYR B C 1
ATOM 3417 O O . TYR B 1 171 ? 119.800 21.882 5.258 1.00 37.62 219 TYR B O 1
ATOM 3426 N N . SER B 1 172 ? 121.203 21.620 3.497 1.00 38.57 220 SER B N 1
ATOM 3427 C CA . SER B 1 172 ? 120.274 22.156 2.504 1.00 39.21 220 SER B CA 1
ATOM 3428 C C . SER B 1 172 ? 120.626 21.604 1.132 1.00 39.90 220 SER B C 1
ATOM 3429 O O . SER B 1 172 ? 121.791 21.662 0.722 1.00 39.85 220 SER B O 1
ATOM 3432 N N . ARG B 1 173 ? 119.622 21.050 0.447 1.00 40.63 221 ARG B N 1
ATOM 3433 C CA . ARG B 1 173 ? 119.766 20.483 -0.913 1.00 41.39 221 ARG B CA 1
ATOM 3434 C C . ARG B 1 173 ? 120.896 19.442 -1.065 1.00 41.13 221 ARG B C 1
ATOM 3435 O O . ARG B 1 173 ? 121.686 19.495 -2.020 1.00 41.36 221 ARG B O 1
ATOM 3443 N N . GLY B 1 174 ? 120.975 18.506 -0.116 1.00 40.31 222 GLY B N 1
ATOM 3444 C CA . GLY B 1 174 ? 121.982 17.441 -0.146 1.00 38.72 222 GLY B CA 1
ATOM 3445 C C . GLY B 1 174 ? 123.395 17.858 0.252 1.00 37.91 222 GLY B C 1
ATOM 3446 O O . GLY B 1 174 ? 124.310 17.036 0.246 1.00 37.77 222 GLY B O 1
ATOM 3447 N N . ARG B 1 175 ? 123.568 19.132 0.594 1.00 37.43 223 ARG B N 1
ATOM 3448 C CA . ARG B 1 175 ? 124.857 19.665 1.021 1.00 37.24 223 ARG B CA 1
ATOM 3449 C C . ARG B 1 175 ? 124.936 19.712 2.553 1.00 36.76 223 ARG B C 1
ATOM 3450 O O . ARG B 1 175 ? 124.147 20.398 3.198 1.00 36.71 223 ARG B O 1
ATOM 3458 N N . LEU B 1 176 ? 125.897 18.981 3.112 1.00 36.37 224 LEU B N 1
ATOM 3459 C CA . LEU B 1 176 ? 126.153 18.981 4.554 1.00 35.46 224 LEU B CA 1
ATOM 3460 C C . LEU B 1 176 ? 127.446 19.722 4.868 1.00 35.28 224 LEU B C 1
ATOM 3461 O O . LEU B 1 176 ? 128.522 19.329 4.409 1.00 35.57 224 LEU B O 1
ATOM 3466 N N . THR B 1 177 ? 127.334 20.798 5.635 1.00 34.95 225 THR B N 1
ATOM 3467 C CA . THR B 1 177 ? 128.497 21.585 6.024 1.00 34.88 225 THR B CA 1
ATOM 3468 C C . THR B 1 177 ? 128.640 21.674 7.543 1.00 35.02 225 THR B C 1
ATOM 3469 O O . THR B 1 177 ? 127.688 22.023 8.249 1.00 34.98 225 THR B O 1
ATOM 3473 N N . VAL B 1 178 ? 129.836 21.357 8.033 1.00 34.78 226 VAL B N 1
ATOM 3474 C CA . VAL B 1 178 ? 130.176 21.587 9.436 1.00 34.35 226 VAL B CA 1
ATOM 3475 C C . VAL B 1 178 ? 131.327 22.594 9.487 1.00 34.79 226 VAL B C 1
ATOM 3476 O O . VAL B 1 178 ? 132.343 22.413 8.807 1.00 34.54 226 VAL B O 1
ATOM 3480 N N . MET B 1 179 ? 131.154 23.656 10.268 1.00 35.18 227 MET B N 1
ATOM 3481 C CA . MET B 1 179 ? 132.200 24.648 10.500 1.00 36.40 227 MET B CA 1
ATOM 3482 C C . MET B 1 179 ? 132.350 24.947 11.986 1.00 35.72 227 MET B C 1
ATOM 3483 O O . MET B 1 179 ? 131.413 24.745 12.764 1.00 35.63 227 MET B O 1
ATOM 3488 N N . THR B 1 180 ? 133.525 25.435 12.371 1.00 35.10 228 THR B N 1
ATOM 3489 C CA . THR B 1 180 ? 133.810 25.731 13.775 1.00 34.57 228 THR B CA 1
ATOM 3490 C C . THR B 1 180 ? 134.098 27.203 14.023 1.00 34.51 228 THR B C 1
ATOM 3491 O O . THR B 1 180 ? 134.488 27.947 13.114 1.00 34.44 228 THR B O 1
ATOM 3495 N N . ASP B 1 181 ? 133.902 27.618 15.270 1.00 34.39 229 ASP B N 1
ATOM 3496 C CA . ASP B 1 181 ? 134.279 28.945 15.736 1.00 34.36 229 ASP B CA 1
ATOM 3497 C C . ASP B 1 181 ? 134.889 28.772 17.124 1.00 34.12 229 ASP B C 1
ATOM 3498 O O . ASP B 1 181 ? 134.183 28.851 18.142 1.00 33.33 229 ASP B O 1
ATOM 3503 N N . LEU B 1 182 ? 136.204 28.546 17.146 1.00 33.33 230 LEU B N 1
ATOM 3504 C CA . LEU B 1 182 ? 136.918 28.133 18.365 1.00 33.46 230 LEU B CA 1
ATOM 3505 C C . LEU B 1 182 ? 138.011 29.093 18.825 1.00 34.75 230 LEU B C 1
ATOM 3506 O O . LEU B 1 182 ? 138.684 28.835 19.833 1.00 33.98 230 LEU B O 1
ATOM 3511 N N . GLU B 1 183 ? 138.184 30.197 18.093 1.00 36.33 231 GLU B N 1
ATOM 3512 C CA . GLU B 1 183 ? 139.332 31.086 18.302 1.00 38.36 231 GLU B CA 1
ATOM 3513 C C . GLU B 1 183 ? 138.965 32.478 18.800 1.00 40.03 231 GLU B C 1
ATOM 3514 O O . GLU B 1 183 ? 139.842 33.336 18.942 1.00 40.57 231 GLU B O 1
ATOM 3520 N N . ASP B 1 184 ? 137.678 32.704 19.057 1.00 41.87 232 ASP B N 1
ATOM 3521 C CA . ASP B 1 184 ? 137.193 33.995 19.551 1.00 43.72 232 ASP B CA 1
ATOM 3522 C C . ASP B 1 184 ? 137.382 35.090 18.492 1.00 44.73 232 ASP B C 1
ATOM 3523 O O . ASP B 1 184 ? 137.528 36.267 18.822 1.00 45.34 232 ASP B O 1
ATOM 3528 N N . LYS B 1 185 ? 137.384 34.688 17.222 1.00 45.84 233 LYS B N 1
ATOM 3529 C CA . LYS B 1 185 ? 137.578 35.626 16.110 1.00 47.02 233 LYS B CA 1
ATOM 3530 C C . LYS B 1 185 ? 136.269 36.000 15.408 1.00 47.72 233 LYS B C 1
ATOM 3531 O O . LYS B 1 185 ? 136.288 36.575 14.312 1.00 47.98 233 LYS B O 1
ATOM 3537 N N . ASN B 1 186 ? 135.137 35.677 16.040 1.00 48.32 234 ASN B N 1
ATOM 3538 C CA . ASN B 1 186 ? 133.805 35.977 15.489 1.00 48.80 234 ASN B CA 1
ATOM 3539 C C . ASN B 1 186 ? 133.668 35.523 14.032 1.00 48.62 234 ASN B C 1
ATOM 3540 O O . ASN B 1 186 ? 133.141 36.257 13.193 1.00 48.80 234 ASN B O 1
ATOM 3545 N N . GLU B 1 187 ? 134.159 34.322 13.731 1.00 48.15 235 GLU B N 1
ATOM 3546 C CA . GLU B 1 187 ? 134.192 33.832 12.351 1.00 47.70 235 GLU B CA 1
ATOM 3547 C C . GLU B 1 187 ? 134.222 32.311 12.258 1.00 46.67 235 GLU B C 1
ATOM 3548 O O . GLU B 1 187 ? 134.700 31.627 13.172 1.00 46.64 235 GLU B O 1
ATOM 3554 N N . TRP B 1 188 ? 133.706 31.798 11.145 1.00 45.44 236 TRP B N 1
ATOM 3555 C CA . TRP B 1 188 ? 133.608 30.366 10.905 1.00 44.31 236 TRP B CA 1
ATOM 3556 C C . TRP B 1 188 ? 134.819 29.817 10.157 1.00 43.59 236 TRP B C 1
ATOM 3557 O O . TRP B 1 188 ? 135.258 30.395 9.156 1.00 43.35 236 TRP B O 1
ATOM 3568 N N . LYS B 1 189 ? 135.355 28.703 10.650 1.00 42.01 237 LYS B N 1
ATOM 3569 C CA . LYS B 1 189 ? 136.450 28.007 9.988 1.00 40.98 237 LYS B CA 1
ATOM 3570 C C . LYS B 1 189 ? 135.948 26.717 9.356 1.00 40.16 237 LYS B C 1
ATOM 3571 O O . LYS B 1 189 ? 135.166 25.987 9.964 1.00 39.74 237 LYS B O 1
ATOM 3577 N N . ASN B 1 190 ? 136.408 26.439 8.137 1.00 38.94 238 ASN B N 1
ATOM 3578 C CA . ASN B 1 190 ? 136.106 25.191 7.435 1.00 38.00 238 ASN B CA 1
ATOM 3579 C C . ASN B 1 190 ? 136.379 23.940 8.273 1.00 37.42 238 ASN B C 1
ATOM 3580 O O . ASN B 1 190 ? 137.305 23.927 9.095 1.00 36.82 238 ASN B O 1
ATOM 3585 N N . CYS B 1 191 ? 135.587 22.893 8.045 1.00 36.04 239 CYS B N 1
ATOM 3586 C CA . CYS B 1 191 ? 135.822 21.588 8.661 1.00 35.73 239 CYS B CA 1
ATOM 3587 C C . CYS B 1 191 ? 135.354 20.453 7.749 1.00 35.74 239 CYS B C 1
ATOM 3588 O O . CYS B 1 191 ? 136.157 19.626 7.306 1.00 34.69 239 CYS B O 1
ATOM 3591 N N . ILE B 1 192 ? 134.048 20.430 7.471 1.00 35.56 240 ILE B N 1
ATOM 3592 C CA . ILE B 1 192 ? 133.436 19.416 6.619 1.00 35.83 240 ILE B CA 1
ATOM 3593 C C . ILE B 1 192 ? 132.544 20.103 5.588 1.00 35.84 240 ILE B C 1
ATOM 3594 O O . ILE B 1 192 ? 131.787 21.011 5.924 1.00 35.10 240 ILE B O 1
ATOM 3599 N N . ASP B 1 193 ? 132.669 19.692 4.327 1.00 36.64 241 ASP B N 1
ATOM 3600 C CA . ASP B 1 193 ? 131.740 20.123 3.280 1.00 37.81 241 ASP B CA 1
ATOM 3601 C C . ASP B 1 193 ? 131.607 19.029 2.234 1.00 37.98 241 ASP B C 1
ATOM 3602 O O . ASP B 1 193 ? 132.548 18.749 1.478 1.00 37.99 241 ASP B O 1
ATOM 3607 N N . ILE B 1 194 ? 130.434 18.405 2.201 1.00 37.95 242 ILE B N 1
ATOM 3608 C CA . ILE B 1 194 ? 130.165 17.324 1.271 1.00 37.89 242 ILE B CA 1
ATOM 3609 C C . ILE B 1 194 ? 128.786 17.508 0.650 1.00 38.06 242 ILE B C 1
ATOM 3610 O O . ILE B 1 194 ? 127.873 18.050 1.277 1.00 38.11 242 ILE B O 1
ATOM 3615 N N . THR B 1 195 ? 128.658 17.070 -0.597 1.00 38.03 243 THR B N 1
ATOM 3616 C CA . THR B 1 195 ? 127.394 17.130 -1.309 1.00 37.65 243 THR B CA 1
ATOM 3617 C C . THR B 1 195 ? 126.899 15.712 -1.517 1.00 37.29 243 THR B C 1
ATOM 3618 O O . THR B 1 195 ? 127.612 14.741 -1.234 1.00 37.26 243 THR B O 1
ATOM 3622 N N . GLY B 1 196 ? 125.665 15.592 -2.004 1.00 36.98 244 GLY B N 1
ATOM 3623 C CA . GLY B 1 196 ? 125.056 14.293 -2.210 1.00 36.63 244 GLY B CA 1
ATOM 3624 C C . GLY B 1 196 ? 124.641 13.619 -0.913 1.00 36.67 244 GLY B C 1
ATOM 3625 O O . GLY B 1 196 ? 124.600 12.392 -0.834 1.00 36.66 244 GLY B O 1
ATOM 3626 N N . VAL B 1 197 ? 124.352 14.415 0.115 1.00 36.49 245 VAL B N 1
ATOM 3627 C CA . VAL B 1 197 ? 123.885 13.832 1.379 1.00 36.48 245 VAL B CA 1
ATOM 3628 C C . VAL B 1 197 ? 122.355 13.834 1.405 1.00 35.72 245 VAL B C 1
ATOM 3629 O O . VAL B 1 197 ? 121.739 14.890 1.328 1.00 35.61 245 VAL B O 1
ATOM 3633 N N . ARG B 1 198 ? 121.768 12.651 1.523 1.00 35.92 246 ARG B N 1
ATOM 3634 C CA . ARG B 1 198 ? 120.306 12.490 1.518 1.00 36.58 246 ARG B CA 1
ATOM 3635 C C . ARG B 1 198 ? 119.774 12.073 2.901 1.00 35.79 246 ARG B C 1
ATOM 3636 O O . ARG B 1 198 ? 120.098 10.992 3.406 1.00 35.46 246 ARG B O 1
ATOM 3644 N N . LEU B 1 199 ? 118.953 12.944 3.484 1.00 35.26 247 LEU B N 1
ATOM 3645 C CA . LEU B 1 199 ? 118.395 12.764 4.828 1.00 35.00 247 LEU B CA 1
ATOM 3646 C C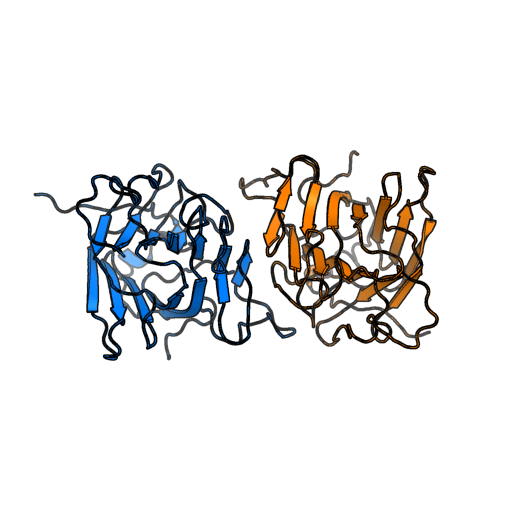 . LEU B 1 199 ? 116.885 12.995 4.791 1.00 34.62 247 LEU B C 1
ATOM 3647 O O . LEU B 1 199 ? 116.433 13.984 4.211 1.00 34.50 247 LEU B O 1
ATOM 3652 N N . PRO B 1 200 ? 116.098 12.100 5.426 1.00 34.76 248 PRO B N 1
ATOM 3653 C CA . PRO B 1 200 ? 114.651 12.331 5.466 1.00 34.26 248 PRO B CA 1
ATOM 3654 C C . PRO B 1 200 ? 114.271 13.442 6.429 1.00 33.87 248 PRO B C 1
ATOM 3655 O O . PRO B 1 200 ? 115.066 13.806 7.297 1.00 33.34 248 PRO B O 1
ATOM 3659 N N . THR B 1 201 ? 113.065 13.981 6.270 1.00 32.86 249 THR B N 1
ATOM 3660 C CA . THR B 1 201 ? 112.463 14.801 7.314 1.00 32.55 249 THR B CA 1
ATOM 3661 C C . THR B 1 201 ? 111.891 13.864 8.387 1.00 31.27 249 THR B C 1
ATOM 3662 O O . THR B 1 201 ? 111.793 12.641 8.187 1.00 30.85 249 THR B O 1
ATOM 3666 N N . GLY B 1 202 ? 111.540 14.446 9.530 1.00 30.86 250 GLY B N 1
ATOM 3667 C CA . GLY B 1 202 ? 110.856 13.728 10.599 1.00 30.00 250 GLY B CA 1
ATOM 3668 C C . GLY B 1 202 ? 111.769 13.042 11.590 1.00 29.25 250 GLY B C 1
ATOM 3669 O O . GLY B 1 202 ? 111.319 12.244 12.403 1.00 29.71 250 GLY B O 1
ATOM 3670 N N . TYR B 1 203 ? 113.063 13.337 11.508 1.00 28.14 251 TYR B N 1
ATOM 3671 C CA . TYR B 1 203 ? 114.032 12.800 12.459 1.00 27.15 251 TYR B CA 1
ATOM 3672 C C . TYR B 1 203 ? 114.163 13.766 13.646 1.00 26.10 251 TYR B C 1
ATOM 3673 O O . TYR B 1 203 ? 113.609 14.859 13.609 1.00 26.43 251 TYR B O 1
ATOM 3682 N N . TYR B 1 204 ? 114.916 13.370 14.683 1.00 25.27 252 TYR B N 1
ATOM 3683 C CA . TYR B 1 204 ? 115.043 14.162 15.905 1.00 24.12 252 TYR B CA 1
ATOM 3684 C C . TYR B 1 204 ? 116.473 14.655 16.084 1.00 23.43 252 TYR B C 1
ATOM 3685 O O . TYR B 1 204 ? 117.396 13.867 15.920 1.00 23.37 252 TYR B O 1
ATOM 3694 N N . PHE B 1 205 ? 116.625 15.922 16.451 1.00 22.86 253 PHE B N 1
ATOM 3695 C CA . PHE B 1 205 ? 117.925 16.452 16.904 1.00 22.79 253 PHE B CA 1
ATOM 3696 C C . PHE B 1 205 ? 118.234 15.972 18.315 1.00 22.66 253 PHE B C 1
ATOM 3697 O O . PHE B 1 205 ? 117.339 15.901 19.165 1.00 22.00 253 PHE B O 1
ATOM 3705 N N . GLY B 1 206 ? 119.504 15.645 18.564 1.00 21.54 254 GLY B N 1
ATOM 3706 C CA . GLY B 1 206 ? 119.914 15.332 19.927 1.00 21.10 254 GLY B CA 1
ATOM 3707 C C . GLY B 1 206 ? 121.389 15.594 20.115 1.00 21.10 254 GLY B C 1
ATOM 3708 O O . GLY B 1 206 ? 122.121 15.913 19.170 1.00 21.67 254 GLY B O 1
ATOM 3709 N N . ALA B 1 207 ? 121.825 15.471 21.355 1.00 20.14 255 ALA B N 1
ATOM 3710 C CA . ALA B 1 207 ? 123.246 15.570 21.659 1.00 18.38 255 ALA B CA 1
ATOM 3711 C C . ALA B 1 207 ? 123.487 14.599 22.785 1.00 18.34 255 ALA B C 1
ATOM 3712 O O . ALA B 1 207 ? 122.637 14.443 23.673 1.00 17.92 255 ALA B O 1
ATOM 3714 N N . SER B 1 208 ? 124.646 13.948 22.765 1.00 17.51 256 SER B N 1
ATOM 3715 C CA . SER B 1 208 ? 125.000 13.026 23.821 1.00 17.40 256 SER B CA 1
ATOM 3716 C C . SER B 1 208 ? 126.506 13.050 24.047 1.00 17.50 256 SER B C 1
ATOM 3717 O O . SER B 1 208 ? 127.264 13.556 23.212 1.00 18.11 256 SER B O 1
ATOM 3720 N N . ALA B 1 209 ? 126.930 12.514 25.182 1.00 16.92 257 ALA B N 1
ATOM 3721 C CA . ALA B 1 209 ? 128.373 12.402 25.454 1.00 16.97 257 ALA B CA 1
ATOM 3722 C C . ALA B 1 209 ? 128.654 11.197 26.307 1.00 16.65 257 ALA B C 1
ATOM 3723 O O . ALA B 1 209 ? 127.769 10.692 26.990 1.00 16.78 257 ALA B O 1
ATOM 3725 N N . GLY B 1 210 ? 129.916 10.768 26.319 1.00 15.88 258 GLY B N 1
ATOM 3726 C CA . GLY B 1 210 ? 130.319 9.640 27.142 1.00 16.42 258 GLY B CA 1
ATOM 3727 C C . GLY B 1 210 ? 131.725 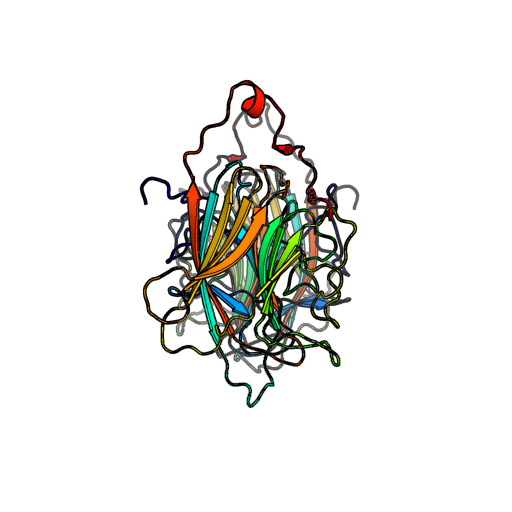9.841 27.673 1.00 17.10 258 GLY B C 1
ATOM 3728 O O . GLY B 1 210 ? 132.539 10.551 27.050 1.00 18.01 258 GLY B O 1
ATOM 3729 N N . THR B 1 211 ? 131.963 9.234 28.835 1.00 17.61 259 THR B N 1
ATOM 3730 C CA . THR B 1 211 ? 133.281 9.124 29.433 1.00 17.46 259 THR B CA 1
ATOM 3731 C C . THR B 1 211 ? 133.520 7.654 29.739 1.00 18.62 259 THR B C 1
ATOM 3732 O O . THR B 1 211 ? 132.561 6.865 29.885 1.00 19.07 259 THR B O 1
ATOM 3736 N N . GLY B 1 212 ? 134.793 7.268 29.821 1.00 18.19 260 GLY B N 1
ATOM 3737 C CA . GLY B 1 212 ? 135.136 5.883 30.155 1.00 19.09 260 GLY B CA 1
ATOM 3738 C C . GLY B 1 212 ? 136.129 5.853 31.298 1.00 19.63 260 GLY B C 1
ATOM 3739 O O . GLY B 1 212 ? 135.829 6.320 32.406 1.00 19.73 260 GLY B O 1
ATOM 3740 N N . ASP B 1 213 ? 137.306 5.264 31.047 1.00 19.86 261 ASP B N 1
ATOM 3741 C CA . ASP B 1 213 ? 138.427 5.362 31.994 1.00 20.29 261 ASP B CA 1
ATOM 3742 C C . ASP B 1 213 ? 138.928 6.820 32.064 1.00 20.11 261 ASP B C 1
ATOM 3743 O O . ASP B 1 213 ? 139.574 7.235 33.042 1.00 20.60 261 ASP B O 1
ATOM 3748 N N . LEU B 1 214 ? 138.680 7.576 30.999 1.00 19.08 262 LEU B N 1
ATOM 3749 C CA . LEU B 1 214 ? 139.052 8.987 30.936 1.00 18.77 262 LEU B CA 1
ATOM 3750 C C . LEU B 1 214 ? 137.774 9.806 30.845 1.00 18.59 262 LEU B C 1
ATOM 3751 O O . LEU B 1 214 ? 136.724 9.277 30.453 1.00 19.06 262 LEU B O 1
ATOM 3756 N N . SER B 1 215 ? 137.855 11.084 31.216 1.00 17.95 263 SER B N 1
ATOM 3757 C CA . SER B 1 215 ? 136.620 11.876 31.331 1.00 17.22 263 SER B CA 1
ATOM 3758 C C . SER B 1 215 ? 136.797 13.337 30.902 1.00 17.16 263 SER B C 1
ATOM 3759 O O . SER B 1 215 ? 137.873 13.745 30.450 1.00 16.88 263 SER B O 1
ATOM 3762 N N . ASP B 1 216 ? 135.698 14.080 31.000 1.00 16.59 264 ASP B N 1
ATOM 3763 C CA . ASP B 1 216 ? 135.654 15.523 30.774 1.00 17.28 264 ASP B CA 1
ATOM 3764 C C . ASP B 1 216 ? 134.238 15.957 31.104 1.00 17.68 264 ASP B C 1
ATOM 3765 O O . ASP B 1 216 ? 133.301 15.148 31.064 1.00 17.53 264 ASP B O 1
ATOM 3770 N N . ASN B 1 217 ? 134.077 17.234 31.414 1.00 17.34 265 ASN B N 1
ATOM 3771 C CA . ASN B 1 217 ? 132.730 17.826 31.386 1.00 17.49 265 ASN B CA 1
ATOM 3772 C C . ASN B 1 217 ? 132.344 17.996 29.931 1.00 17.67 265 ASN B C 1
ATOM 3773 O O . ASN B 1 217 ? 133.108 18.588 29.164 1.00 18.21 265 ASN B O 1
ATOM 3778 N N . HIS B 1 218 ? 131.185 17.461 29.527 1.00 17.32 266 HIS B N 1
ATOM 3779 C CA . HIS B 1 218 ? 130.670 17.682 28.170 1.00 17.54 266 HIS B CA 1
ATOM 3780 C C . HIS B 1 218 ? 129.369 18.477 28.303 1.00 18.03 266 HIS B C 1
ATOM 3781 O O . HIS B 1 218 ? 128.338 17.943 28.733 1.00 18.20 266 HIS B O 1
ATOM 3788 N N . ASP B 1 219 ? 129.456 19.770 28.002 1.00 18.08 267 ASP B N 1
ATOM 3789 C CA . ASP B 1 219 ? 128.345 20.712 28.193 1.00 19.27 267 ASP B CA 1
ATOM 3790 C C . ASP B 1 219 ? 127.757 21.197 26.885 1.00 19.88 267 ASP B C 1
ATOM 3791 O O . ASP B 1 219 ? 128.483 21.449 25.932 1.00 20.64 267 ASP B O 1
ATOM 3796 N N . ILE B 1 220 ? 126.435 21.347 26.861 1.00 19.96 268 ILE B N 1
ATOM 3797 C CA . ILE B 1 220 ? 125.756 22.058 25.786 1.00 20.27 268 ILE B CA 1
ATOM 3798 C C . ILE B 1 220 ? 125.179 23.330 26.382 1.00 20.72 268 ILE B C 1
ATOM 3799 O O . ILE B 1 220 ? 124.335 23.276 27.307 1.00 20.71 268 ILE B O 1
ATOM 3804 N N . ILE B 1 221 ? 125.617 24.478 25.867 1.00 21.07 269 ILE B N 1
ATOM 3805 C CA . ILE B 1 221 ? 125.111 25.751 26.373 1.00 22.81 269 ILE B CA 1
ATOM 3806 C C . ILE B 1 221 ? 123.838 26.157 25.606 1.00 23.27 269 ILE B C 1
ATOM 3807 O O . ILE B 1 221 ? 122.867 26.631 26.198 1.00 23.47 269 ILE B O 1
ATOM 3812 N N . SER B 1 222 ? 123.855 26.003 24.287 1.00 23.71 270 SER B N 1
ATOM 3813 C CA . SER B 1 222 ? 122.656 26.263 23.485 1.00 24.92 270 SER B CA 1
ATOM 3814 C C . SER B 1 222 ? 122.709 25.461 22.200 1.00 25.21 270 SER B C 1
ATOM 3815 O O . SER B 1 222 ? 123.787 25.141 21.695 1.00 25.73 270 SER B O 1
ATOM 3818 N N . MET B 1 223 ? 121.540 25.104 21.697 1.00 25.65 271 MET B N 1
ATOM 3819 C CA . MET B 1 223 ? 121.400 24.610 20.339 1.00 27.40 271 MET B CA 1
ATOM 3820 C C . MET B 1 223 ? 120.341 25.493 19.703 1.00 28.17 271 MET B C 1
ATOM 3821 O O . MET B 1 223 ? 119.238 25.647 20.243 1.00 27.69 271 MET B O 1
ATOM 3826 N N . LYS B 1 224 ? 120.705 26.135 18.597 1.00 28.53 272 LYS B N 1
ATOM 3827 C CA . LYS B 1 224 ? 119.815 27.095 17.959 1.00 29.86 272 LYS B CA 1
ATOM 3828 C C . LYS B 1 224 ? 119.610 26.646 16.526 1.00 29.60 272 LYS B C 1
ATOM 3829 O O . LYS B 1 224 ? 120.563 26.550 15.744 1.00 29.74 272 LYS B O 1
ATOM 3835 N N . LEU B 1 225 ? 118.365 26.330 16.196 1.00 30.34 273 LEU B N 1
ATOM 3836 C CA . LEU B 1 225 ? 118.040 25.765 14.900 1.00 31.06 273 LEU B CA 1
ATOM 3837 C C . LEU B 1 225 ? 117.341 26.831 14.066 1.00 32.28 273 LEU B C 1
ATOM 3838 O O . LEU B 1 225 ? 116.337 27.410 14.490 1.00 31.41 273 LEU B O 1
ATOM 3843 N N . PHE B 1 226 ? 117.918 27.105 12.898 1.00 33.15 274 PHE B N 1
ATOM 3844 C CA . PHE B 1 226 ? 117.410 28.145 12.002 1.00 34.67 274 PHE B CA 1
ATOM 3845 C C . PHE B 1 226 ? 116.851 27.487 10.758 1.00 35.56 274 PHE B C 1
ATOM 3846 O O . PHE B 1 226 ? 117.454 26.562 10.197 1.00 35.51 274 PHE B O 1
ATOM 3854 N N . GLN B 1 227 ? 115.671 27.945 10.346 1.00 37.06 275 GLN B N 1
ATOM 3855 C CA . GLN B 1 227 ? 115.104 27.522 9.080 1.00 38.48 275 GLN B CA 1
ATOM 3856 C C . GLN B 1 227 ? 115.770 28.333 7.961 1.00 39.20 275 GLN B C 1
ATOM 3857 O O . GLN B 1 227 ? 115.946 29.547 8.079 1.00 38.98 275 GLN B O 1
ATOM 3863 N N . LEU B 1 228 ? 116.155 27.642 6.897 1.00 40.59 276 LEU B N 1
ATOM 3864 C CA . LEU B 1 228 ? 116.720 28.301 5.724 1.00 42.46 276 LEU B CA 1
ATOM 3865 C C . LEU B 1 228 ? 115.626 28.435 4.673 1.00 44.20 276 LEU B C 1
ATOM 3866 O O . LEU B 1 228 ? 114.969 27.451 4.322 1.00 44.22 276 LEU B O 1
ATOM 3871 N N . MET B 1 229 ? 115.425 29.657 4.191 1.00 46.61 277 MET B N 1
ATOM 3872 C CA . MET B 1 229 ? 114.444 29.908 3.132 1.00 49.21 277 MET B CA 1
ATOM 3873 C C . MET B 1 229 ? 115.021 29.456 1.792 1.00 50.20 277 MET B C 1
ATOM 3874 O O . MET B 1 229 ? 115.731 30.209 1.123 1.00 50.77 277 MET B O 1
ATOM 3879 N N . VAL B 1 230 ? 114.732 28.210 1.424 1.00 51.71 278 VAL B N 1
ATOM 3880 C CA . VAL B 1 230 ? 115.336 27.576 0.253 1.00 53.21 278 VAL B CA 1
ATOM 3881 C C . VAL B 1 230 ? 114.258 26.956 -0.634 1.00 54.56 278 VAL B C 1
ATOM 3882 O O . VAL B 1 230 ? 113.374 26.237 -0.157 1.00 54.52 278 VAL B O 1
ATOM 3886 N N . GLU B 1 231 ? 114.346 27.240 -1.930 1.00 56.15 279 GLU B N 1
ATOM 3887 C CA . GLU B 1 231 ? 113.329 26.812 -2.878 1.00 57.74 279 GLU B CA 1
ATOM 3888 C C . GLU B 1 231 ? 113.506 25.361 -3.313 1.00 58.64 279 GLU B C 1
ATOM 3889 O O . GLU B 1 231 ? 114.620 24.830 -3.336 1.00 58.60 279 GLU B O 1
ATOM 3895 N N . HIS B 1 232 ? 112.382 24.730 -3.642 1.00 59.98 280 HIS B N 1
ATOM 3896 C CA . HIS B 1 232 ? 112.365 23.395 -4.225 1.00 61.40 280 HIS B CA 1
ATOM 3897 C C . HIS B 1 232 ? 111.369 23.363 -5.382 1.00 62.41 280 HIS B C 1
ATOM 3898 O O . HIS B 1 232 ? 110.394 24.123 -5.391 1.00 62.54 280 HIS B O 1
ATOM 3905 N N . THR B 1 233 ? 111.622 22.491 -6.356 1.00 63.62 281 THR B N 1
ATOM 3906 C CA . THR B 1 233 ? 110.717 22.328 -7.498 1.00 64.78 281 THR B CA 1
ATOM 3907 C C . THR B 1 233 ? 109.436 21.618 -7.046 1.00 65.50 281 THR B C 1
ATOM 3908 O O . THR B 1 233 ? 109.485 20.778 -6.139 1.00 65.68 281 THR B O 1
ATOM 3912 N N . PRO B 1 234 ? 108.281 21.963 -7.658 1.00 66.17 282 PRO B N 1
ATOM 3913 C CA . PRO B 1 234 ? 107.040 21.221 -7.390 1.00 66.60 282 PRO B CA 1
ATOM 3914 C C . PRO B 1 234 ? 107.184 19.712 -7.636 1.00 67.05 282 PRO B C 1
ATOM 3915 O O . PRO B 1 234 ? 106.386 18.925 -7.117 1.00 67.25 282 PRO B O 1
ATOM 3919 N N . ASP B 1 235 ? 108.197 19.326 -8.414 1.00 67.46 283 ASP B N 1
ATOM 3920 C CA . ASP B 1 235 ? 108.486 17.918 -8.694 1.00 67.87 283 ASP B CA 1
ATOM 3921 C C . ASP B 1 235 ? 109.425 17.288 -7.648 1.00 67.87 283 ASP B C 1
ATOM 3922 O O . ASP B 1 235 ? 109.551 16.059 -7.579 1.00 67.90 283 ASP B O 1
ATOM 3927 N N . GLU B 1 236 ? 110.087 18.133 -6.854 1.00 67.69 284 GLU B N 1
ATOM 3928 C CA . GLU B 1 236 ? 110.831 17.684 -5.670 1.00 67.56 284 GLU B CA 1
ATOM 3929 C C . GLU B 1 236 ? 109.900 17.666 -4.458 1.00 67.05 284 GLU B C 1
ATOM 3930 O O . GLU B 1 236 ? 110.019 16.804 -3.582 1.00 67.22 284 GLU B O 1
ATOM 3936 N N . GLU B 1 237 ? 108.968 18.620 -4.428 1.00 66.27 285 GLU B N 1
ATOM 3937 C CA . GLU B 1 237 ? 108.091 18.857 -3.282 1.00 65.54 285 GLU B CA 1
ATOM 3938 C C . GLU B 1 237 ? 106.961 17.829 -3.144 1.00 64.73 285 GLU B C 1
ATOM 3939 O O . GLU B 1 237 ? 106.246 17.815 -2.134 1.00 64.80 285 GLU B O 1
ATOM 3945 N N . ASN B 1 238 ? 106.810 16.967 -4.150 1.00 63.52 286 ASN B N 1
ATOM 3946 C CA . ASN B 1 238 ? 105.719 15.985 -4.174 1.00 62.20 286 ASN B CA 1
ATOM 3947 C C . ASN B 1 238 ? 106.107 14.592 -3.666 1.00 60.76 286 ASN B C 1
ATOM 3948 O O . ASN B 1 238 ? 105.233 13.763 -3.401 1.00 60.80 286 ASN B O 1
ATOM 3953 N N . ILE B 1 239 ? 107.409 14.336 -3.535 1.00 58.80 287 ILE B N 1
ATOM 3954 C CA . ILE B 1 239 ? 107.879 13.077 -2.947 1.00 56.92 287 ILE B CA 1
ATOM 3955 C C . ILE B 1 239 ? 107.672 13.111 -1.430 1.00 55.12 287 ILE B C 1
ATOM 3956 O O . ILE B 1 239 ? 107.545 14.186 -0.842 1.00 54.78 287 ILE B O 1
ATOM 3961 N N . ASP B 1 240 ? 107.615 11.938 -0.808 1.00 53.10 288 ASP B N 1
ATOM 3962 C CA . ASP B 1 240 ? 107.490 11.863 0.643 1.00 51.23 288 ASP B CA 1
ATOM 3963 C C . ASP B 1 240 ? 108.878 11.930 1.288 1.00 49.66 288 ASP B C 1
ATOM 3964 O O . ASP B 1 240 ? 109.588 10.926 1.379 1.00 49.08 288 ASP B O 1
ATOM 3969 N N . TRP B 1 241 ? 109.248 13.127 1.729 1.00 48.15 289 TRP B N 1
ATOM 3970 C CA . TRP B 1 241 ? 110.573 13.366 2.308 1.00 46.82 289 TRP B CA 1
ATOM 3971 C C . TRP B 1 241 ? 110.807 12.593 3.609 1.00 45.56 289 TRP B C 1
ATOM 3972 O O . TRP B 1 241 ? 111.953 12.354 3.988 1.00 45.19 289 TRP B O 1
ATOM 3983 N N . THR B 1 242 ? 109.729 12.198 4.285 1.00 44.02 290 THR B N 1
ATOM 3984 C CA . THR B 1 242 ? 109.844 11.436 5.532 1.00 42.86 290 THR B CA 1
ATOM 3985 C C . THR B 1 242 ? 110.289 9.995 5.272 1.00 42.12 290 THR B C 1
ATOM 3986 O O . THR B 1 242 ? 110.679 9.288 6.197 1.00 41.64 290 THR B O 1
ATOM 3990 N N . LYS B 1 243 ? 110.233 9.564 4.013 1.00 41.18 291 LYS B N 1
ATOM 3991 C CA . LYS B 1 243 ? 110.587 8.186 3.668 1.00 40.62 291 LYS B CA 1
ATOM 3992 C C . LYS B 1 243 ? 111.942 8.044 2.955 1.00 40.03 291 LYS B C 1
ATOM 3993 O O . LYS B 1 243 ? 112.351 6.931 2.618 1.00 39.80 291 LYS B O 1
ATOM 3999 N N . ILE B 1 244 ? 112.626 9.170 2.740 1.00 39.70 292 ILE B N 1
ATOM 4000 C CA . ILE B 1 244 ? 113.999 9.169 2.217 1.00 39.62 292 ILE B CA 1
ATOM 4001 C C . ILE B 1 244 ? 114.912 8.304 3.089 1.00 39.87 292 ILE B C 1
ATOM 4002 O O . ILE B 1 244 ? 114.928 8.438 4.316 1.00 39.61 292 ILE B O 1
ATOM 4007 N N . GLU B 1 245 ? 115.662 7.409 2.459 1.00 40.15 293 GLU B N 1
ATOM 4008 C CA . GLU B 1 245 ? 116.581 6.545 3.187 1.00 40.67 293 GLU B CA 1
ATOM 4009 C C . GLU B 1 245 ? 117.903 7.288 3.387 1.00 40.27 293 GLU B C 1
ATOM 4010 O O . GLU B 1 245 ? 118.456 7.821 2.425 1.00 40.05 293 GLU B O 1
ATOM 4016 N N . PRO B 1 246 ? 118.414 7.341 4.636 1.00 40.01 294 PRO B N 1
ATOM 4017 C CA . PRO B 1 246 ? 119.692 8.041 4.821 1.00 40.10 294 PRO B CA 1
ATOM 4018 C C . PRO B 1 246 ? 120.752 7.444 3.913 1.00 40.25 294 PRO B C 1
ATOM 4019 O O . PRO B 1 246 ? 120.965 6.228 3.931 1.00 39.53 294 PRO B O 1
ATOM 4023 N N . SER B 1 247 ? 121.375 8.298 3.108 1.00 40.91 295 SER B N 1
ATOM 4024 C CA . SER B 1 247 ? 122.411 7.864 2.176 1.00 42.12 295 SER B CA 1
ATOM 4025 C C . SER B 1 247 ? 123.292 9.012 1.707 1.00 42.49 295 SER B C 1
ATOM 4026 O O . SER B 1 247 ? 122.934 10.197 1.811 1.00 42.39 295 SER B O 1
ATOM 4029 N N . VAL B 1 248 ? 124.454 8.640 1.180 1.00 43.78 296 VAL B N 1
ATOM 4030 C CA . VAL B 1 248 ? 125.322 9.564 0.460 1.00 45.06 296 VAL B CA 1
ATOM 4031 C C . VAL B 1 248 ? 125.701 8.925 -0.877 1.00 45.95 296 VAL B C 1
ATOM 4032 O O . VAL B 1 248 ? 125.859 7.699 -0.964 1.00 45.92 296 VAL B O 1
ATOM 4036 N N . ASN B 1 249 ? 125.827 9.746 -1.914 1.00 47.03 297 ASN B N 1
ATOM 4037 C CA . ASN B 1 249 ? 126.348 9.239 -3.179 1.00 48.38 297 ASN B CA 1
ATOM 4038 C C . ASN B 1 249 ? 127.856 9.266 -3.119 1.00 48.92 297 ASN B C 1
ATOM 4039 O O . ASN B 1 249 ? 128.454 10.303 -2.844 1.00 49.58 297 ASN B O 1
ATOM 4044 N N . PHE B 1 250 ? 128.456 8.108 -3.366 1.00 49.73 298 PHE B N 1
ATOM 4045 C CA . PHE B 1 250 ? 129.879 7.892 -3.138 1.00 50.55 298 PHE B CA 1
ATOM 4046 C C . PHE B 1 250 ? 130.586 7.473 -4.419 1.00 51.02 298 PHE B C 1
ATOM 4047 O O . PHE B 1 250 ? 131.767 7.134 -4.395 1.00 50.93 298 PHE B O 1
ATOM 4055 N N . LEU B 1 251 ? 129.856 7.498 -5.532 1.00 51.55 299 LEU B N 1
ATOM 4056 C CA . LEU B 1 251 ? 130.436 7.204 -6.843 1.00 52.25 299 LEU B CA 1
ATOM 4057 C C . LEU B 1 251 ? 130.958 8.478 -7.502 1.00 52.81 299 LEU B C 1
ATOM 4058 O O . LEU B 1 251 ? 130.378 9.558 -7.336 1.00 52.99 299 LEU B O 1
ATOM 4063 N N . LYS B 1 252 ? 132.047 8.334 -8.258 1.00 53.16 300 LYS B N 1
ATOM 4064 C CA . LYS B 1 252 ? 132.730 9.456 -8.898 1.00 53.54 300 LYS B CA 1
ATOM 4065 C C . LYS B 1 252 ? 131.827 10.168 -9.903 1.00 53.45 300 LYS B C 1
ATOM 4066 O O . LYS B 1 252 ? 130.917 9.561 -10.474 1.00 53.60 300 LYS B O 1
#

Nearest PDB structures (foldseek):
  2duq-assembly1_A  TM=9.981E-01  e=2.477E-47  Canis lupus familiaris
  2dur-assembly2_B  TM=9.793E-01  e=7.963E-47  Canis lupus familiaris
  2duo-assembly2_B  TM=9.784E-01  e=3.242E-45  Canis lupus familiaris
  2dup-assembly2_B  TM=9.778E-01  e=4.320E-44  Canis lupus familiaris
  2e6v-assembly1_A  TM=9.856E-01  e=4.034E-43  Canis lupus familiaris

Secondary structure (DSSP, 8-state):
-TTB-GGG-B-TT-TTTSSSSPPSEEEEET-EE-SS-EEEE-SSSSEEEEEEESSPB--SSEEEEEEEEEE----TT----EEEEEEES--S-EETBTEE-SS-EEEEEEEE-S---TT--S-SSEEEEEEEES-----GGGTTGGG--EEEE---BT-SS-EEEEEEEETTEEEEEEE-SSSS--EEEEEE--EE--SSBEEEEEEEESSS--EEEEEEEEEEE------HHHHHS-GGGPPPEE-----/-TTB-GGG-B-TT---B-TTS-BSEEEEET-EE-SS-EEEE-SSSS-EEEEEESSPB--SSEEEEEEEEEE-S--TT----EEEEEEES--S---TBTTB-SS-EEEEEEEE-S---TT--PPSSEEEEEEEES-----GGGTTTTT-SEEEE---BT-SS-EEEEEEEETTEEEEEEE-SSSSS-EEEEEES-EE--SSBEEEEEEE-SSS--EEEEEEEEEEE------TTTTTS-GGGPPPEE----

GO terms:
  GO:0070382 exocytic vesicle (C, IDA)
  GO:0048471 perinuclear region of cytoplasm (C, IDA)
  GO:0005794 Golgi apparatus (C, IDA)
  GO:0030137 COPI-coated vesicle (C, IDA)
  GO:0031410 cytoplasmic vesicle (C, IDA)